Protein AF-A0A519TUM9-F1 (afdb_monomer)

Radius of gyration: 30.19 Å; Cα contacts (8 Å, |Δi|>4): 619; chains: 1; bounding box: 52×80×120 Å

Foldseek 3Di:
DVVVVVVVVVVVVVVVVVVVVVVVVVVPPPPPVPPPPPPQPVVVVVCCVVPQVVVQLPPLPVQDDPPDPVVVVCVVPDGWGKDWPSVPWDWDDDPWKTKIKTWIDTQKDKDKDKDFDDPPPPDDPDDPLLQVVQKTWIWIWIAGPVRDIDIKIKIWRFDPVVCVVVVSHLPPDDLVRFAQATFGKIWIAHSSRQTQWMFGDGRRFTPDIGGRPDSDPDPDPDPDDDPPAKIKMKMWIWMKRFDCDPPDSDGPDIDRTDTDDIDIDIDGDDPDDQPCRRSVCVPPCVSPVPQQQFPFPDPPLQDDDAFDWDDDPQKTKGKDAFRWGWTWTDHPNDTDTAIATLGMAMEIDRDPDSRRVRVLVSVVVVVLVVVLVVCVSNVVDPDRHNVSSNVVVVVVDDDPHGDYRDDPPDPDDDDDD

Sequence (417 aa):
MKLAKSFIVIVAICSVVLFALSCRKTYLEKHEVEVKIQVKPTWAEKYFIKSLLPKQGNVVDPSINSTNSLYSELKAQKENMKMPIWQKAVSQTSKIYEIVEVPLIYTTKVTPMIYPRTPGANGSISIDEGVAKASFDRLVIYKNKNGQISQRIVSYVPSKEYLARHKGDASRNLITKIDKDFEGLLFYRDWNGRYLFALKMQNGKAVKKFSMLSNKMNFKPIAFQEEENCVTMEVYEWFQDCYYETDNPNPIYCSEPYPVFVYSYEYCPDPIEDPCLDPEYVDTGDCYLEYTPVAVIANLAKLCGHIPTLRTGNHYSGGVDNLGFTMQVTKDGYTESYPVVIGSSCFNVSASSSTEASLAFITAYNSSVDLIMNQVKYGALKNYNSVSLRTLLKNKRSDPCGITVLSYRNRFIKRVI

Mean predicted aligned error: 16.51 Å

Nearest PDB structures (foldseek):
  3mlp-assembly2_E  TM=1.217E-01  e=1.765E-01  Mus musculus
  3mlp-assembly1_B  TM=1.208E-01  e=5.574E-01  Mus musculus
  3mlp-assembly2_F  TM=1.007E-01  e=2.889E-01  Mus musculus

Structure (mmCIF, N/CA/C/O backbone):
data_AF-A0A519TUM9-F1
#
_entry.id   AF-A0A519TUM9-F1
#
loop_
_atom_site.group_PDB
_atom_site.id
_atom_site.type_symbol
_atom_site.label_atom_id
_atom_site.label_alt_id
_atom_site.label_comp_id
_atom_site.label_asym_id
_atom_site.label_entity_id
_atom_site.label_seq_id
_atom_site.pdbx_PDB_ins_code
_atom_site.Cartn_x
_atom_site.Cartn_y
_atom_site.Cartn_z
_atom_site.occupancy
_atom_site.B_iso_or_equiv
_atom_site.auth_seq_id
_atom_site.auth_comp_id
_atom_site.auth_asym_id
_atom_site.auth_atom_id
_atom_site.pdbx_PDB_model_num
ATOM 1 N N . MET A 1 1 ? -0.739 -45.080 -70.579 1.00 56.50 1 MET A N 1
ATOM 2 C CA . MET A 1 1 ? -0.496 -45.172 -69.115 1.00 56.50 1 MET A CA 1
ATOM 3 C C . MET A 1 1 ? 0.362 -44.051 -68.495 1.00 56.50 1 MET A C 1
ATOM 5 O O . MET A 1 1 ? 0.377 -43.959 -67.276 1.00 56.50 1 MET A O 1
ATOM 9 N N . LYS A 1 2 ? 1.046 -43.172 -69.256 1.00 52.28 2 LYS A N 1
ATOM 10 C CA . LYS A 1 2 ? 1.835 -42.056 -68.674 1.00 52.28 2 LYS A CA 1
ATOM 11 C C . LYS A 1 2 ? 1.002 -40.824 -68.264 1.00 52.28 2 LYS A C 1
ATOM 13 O O . LYS A 1 2 ? 1.357 -40.164 -67.298 1.00 52.28 2 LYS A O 1
ATOM 18 N N . LEU A 1 3 ? -0.141 -40.580 -68.913 1.00 56.53 3 LEU A N 1
ATOM 19 C CA . LEU A 1 3 ? -1.040 -39.450 -68.611 1.00 56.53 3 LEU A CA 1
ATOM 20 C C . LEU A 1 3 ? -1.725 -39.534 -67.233 1.00 56.53 3 LEU A C 1
ATOM 22 O O . LEU A 1 3 ? -1.956 -38.508 -66.602 1.00 56.53 3 LEU A O 1
ATOM 26 N N . ALA A 1 4 ? -1.981 -40.742 -66.721 1.00 62.19 4 ALA A N 1
ATOM 27 C CA . ALA A 1 4 ? -2.642 -40.923 -65.425 1.00 62.19 4 ALA A CA 1
ATOM 28 C C . ALA A 1 4 ? -1.770 -40.470 -64.238 1.00 62.19 4 ALA A C 1
ATOM 30 O O . ALA A 1 4 ? -2.289 -39.984 -63.238 1.00 62.19 4 ALA A O 1
ATOM 31 N N . LYS A 1 5 ? -0.438 -40.573 -64.355 1.00 67.62 5 LYS A N 1
ATOM 32 C CA . LYS A 1 5 ? 0.484 -40.164 -63.283 1.00 67.62 5 LYS A CA 1
ATOM 33 C C . LYS A 1 5 ? 0.587 -38.643 -63.158 1.00 67.62 5 LYS A C 1
ATOM 35 O O . LYS A 1 5 ? 0.667 -38.136 -62.046 1.00 67.62 5 LYS A O 1
ATOM 40 N N . SER A 1 6 ? 0.515 -37.916 -64.273 1.00 73.00 6 SER A N 1
ATOM 41 C CA . SER A 1 6 ? 0.541 -36.448 -64.263 1.00 73.00 6 SER A CA 1
ATOM 42 C C . SER A 1 6 ? -0.726 -35.846 -63.650 1.00 73.00 6 SER A C 1
ATOM 44 O O . SER A 1 6 ? -0.646 -34.832 -62.965 1.00 73.00 6 SER A O 1
ATOM 46 N N . PHE A 1 7 ? -1.882 -36.492 -63.827 1.00 76.88 7 PHE A N 1
ATOM 47 C CA . PHE A 1 7 ? -3.147 -35.984 -63.292 1.00 76.88 7 PHE A CA 1
ATOM 48 C C . PHE A 1 7 ? -3.219 -36.080 -61.759 1.00 76.88 7 PHE A C 1
ATOM 50 O O . PHE A 1 7 ? -3.669 -35.148 -61.098 1.00 76.88 7 PHE A O 1
ATOM 57 N N . ILE A 1 8 ? -2.692 -37.163 -61.178 1.00 78.50 8 ILE A N 1
ATOM 58 C CA . ILE A 1 8 ? -2.671 -37.367 -59.719 1.00 78.50 8 ILE A CA 1
ATOM 59 C C . ILE A 1 8 ? -1.797 -36.313 -59.021 1.00 78.50 8 ILE A C 1
ATOM 61 O O . ILE A 1 8 ? -2.170 -35.804 -57.966 1.00 78.50 8 ILE A O 1
ATOM 65 N N . VAL A 1 9 ? -0.669 -35.931 -59.629 1.00 82.50 9 VAL A N 1
ATOM 66 C CA . VAL A 1 9 ? 0.228 -34.905 -59.068 1.00 82.50 9 VAL A CA 1
ATOM 67 C C . VAL A 1 9 ? -0.436 -33.526 -59.065 1.00 82.50 9 VAL A C 1
ATOM 69 O O . VAL A 1 9 ? -0.339 -32.805 -58.075 1.00 82.50 9 VAL A O 1
ATOM 72 N N . ILE A 1 10 ? -1.168 -33.174 -60.126 1.00 82.94 10 ILE A N 1
ATOM 73 C CA . ILE A 1 10 ? -1.873 -31.886 -60.208 1.00 82.94 10 ILE A CA 1
ATOM 74 C C . ILE A 1 10 ? -2.989 -31.812 -59.158 1.00 82.94 10 ILE A C 1
ATOM 76 O O . ILE A 1 10 ? -3.100 -30.812 -58.451 1.00 82.94 10 ILE A O 1
ATOM 80 N N . VAL A 1 11 ? -3.763 -32.888 -58.981 1.00 84.25 11 VAL A N 1
ATOM 81 C CA . VAL A 1 11 ? -4.830 -32.938 -57.966 1.00 84.25 11 VAL A CA 1
ATOM 82 C C . VAL A 1 11 ? -4.259 -32.852 -56.546 1.00 84.25 11 VAL A C 1
ATOM 84 O O . VAL A 1 11 ? -4.803 -32.124 -55.714 1.00 84.25 11 VAL A O 1
ATOM 87 N N . ALA A 1 12 ? -3.133 -33.515 -56.266 1.00 84.44 12 ALA A N 1
ATOM 88 C CA . ALA A 1 12 ? -2.473 -33.438 -54.963 1.00 84.44 12 ALA A CA 1
ATOM 89 C C . ALA A 1 12 ? -1.963 -32.018 -54.651 1.00 84.44 12 ALA A C 1
ATOM 91 O O . ALA A 1 12 ? -2.187 -31.513 -53.551 1.00 84.44 12 ALA A O 1
ATOM 92 N N . ILE A 1 13 ? -1.354 -31.337 -55.628 1.00 84.44 13 ILE A N 1
ATOM 93 C CA . ILE A 1 13 ? -0.875 -29.956 -55.458 1.00 84.44 13 ILE A CA 1
ATOM 94 C C . ILE A 1 13 ? -2.054 -28.995 -55.251 1.00 84.44 13 ILE A C 1
ATOM 96 O O . ILE A 1 13 ? -2.022 -28.182 -54.327 1.00 84.44 13 ILE A O 1
ATOM 100 N N . CYS A 1 14 ? -3.131 -29.121 -56.034 1.00 82.00 14 CYS A N 1
ATOM 101 C CA . CYS A 1 14 ? -4.333 -28.303 -55.848 1.00 82.00 14 CYS A CA 1
ATOM 102 C C . CYS A 1 14 ? -4.980 -28.518 -54.470 1.00 82.00 14 CYS A C 1
ATOM 104 O O . CYS A 1 14 ? -5.430 -27.553 -53.855 1.00 82.00 14 CYS A O 1
ATOM 106 N N . SER A 1 15 ? -4.970 -29.748 -53.951 1.00 78.44 15 SER A N 1
ATOM 107 C CA . SER A 1 15 ? -5.521 -30.070 -52.627 1.00 78.44 15 SER A CA 1
ATOM 108 C C . SER A 1 15 ? -4.724 -29.407 -51.498 1.00 78.44 15 SER A C 1
ATOM 110 O O . SER A 1 15 ? -5.315 -28.831 -50.587 1.00 78.44 15 SER A O 1
ATOM 112 N N . VAL A 1 16 ? -3.388 -29.411 -51.581 1.00 81.12 16 VAL A N 1
ATOM 113 C CA . VAL A 1 16 ? -2.512 -28.760 -50.589 1.00 81.12 16 VAL A CA 1
ATOM 114 C C . VAL A 1 16 ? -2.651 -27.235 -50.634 1.00 81.12 16 VAL A C 1
ATOM 116 O O . VAL A 1 16 ? -2.721 -26.596 -49.585 1.00 81.12 16 VAL A O 1
ATOM 119 N N . VAL A 1 17 ? -2.761 -26.643 -51.828 1.00 81.44 17 VAL A N 1
ATOM 120 C CA . VAL A 1 17 ? -2.972 -25.192 -51.980 1.00 81.44 17 VAL A CA 1
ATOM 121 C C . VAL A 1 17 ? -4.337 -24.772 -51.428 1.00 81.44 17 VAL A C 1
ATOM 123 O O . VAL A 1 17 ? -4.423 -23.771 -50.718 1.00 81.44 17 VAL A O 1
ATOM 126 N N . LEU A 1 18 ? -5.397 -25.549 -51.674 1.00 77.06 18 LEU A N 1
ATOM 127 C CA . LEU A 1 18 ? -6.723 -25.278 -51.111 1.00 77.06 18 LEU A CA 1
ATOM 128 C C . LEU A 1 18 ? -6.748 -25.439 -49.584 1.00 77.06 18 LEU A C 1
ATOM 130 O O . LEU A 1 18 ? -7.378 -24.627 -48.909 1.00 77.06 18 LEU A O 1
ATOM 134 N N . PHE A 1 19 ? -6.016 -26.406 -49.022 1.00 75.38 19 PHE A N 1
ATOM 135 C CA . PHE A 1 19 ? -5.896 -26.571 -47.569 1.00 75.38 19 PHE A CA 1
ATOM 136 C C . PHE A 1 19 ? -5.120 -25.409 -46.922 1.00 75.38 19 PHE A C 1
ATOM 138 O O . PHE A 1 19 ? -5.549 -24.861 -45.906 1.00 75.38 19 PHE A O 1
ATOM 145 N N . ALA A 1 20 ? -4.033 -24.952 -47.554 1.00 73.38 20 ALA A N 1
ATOM 146 C CA . ALA A 1 20 ? -3.266 -23.792 -47.097 1.00 73.38 20 ALA A CA 1
ATOM 147 C C . ALA A 1 20 ? -4.067 -22.478 -47.186 1.00 73.38 20 ALA A C 1
ATOM 149 O O . ALA A 1 20 ? -3.970 -21.630 -46.298 1.00 73.38 20 ALA A O 1
ATOM 150 N N . LEU A 1 21 ? -4.899 -22.311 -48.223 1.00 70.62 21 LEU A N 1
ATOM 151 C CA . LEU A 1 21 ? -5.789 -21.152 -48.362 1.00 70.62 21 LEU A CA 1
ATOM 152 C C . LEU A 1 21 ? -6.984 -21.213 -47.397 1.00 70.62 21 LEU A C 1
ATOM 154 O O . LEU A 1 21 ? -7.376 -20.179 -46.856 1.00 70.62 21 LEU A O 1
ATOM 158 N N . SER A 1 22 ? -7.509 -22.409 -47.115 1.00 67.44 22 SER A N 1
ATOM 159 C CA . SER A 1 22 ? -8.556 -22.650 -46.112 1.00 67.44 22 SER A CA 1
ATOM 160 C C . SER A 1 22 ? -8.086 -22.292 -44.698 1.00 67.44 22 SER A C 1
ATOM 162 O O . SER A 1 22 ? -8.803 -21.617 -43.964 1.00 67.44 22 SER A O 1
ATOM 164 N N . CYS A 1 23 ? -6.851 -22.648 -44.329 1.00 56.41 23 CYS A N 1
ATOM 165 C CA . CYS A 1 23 ? -6.273 -22.270 -43.035 1.00 56.41 23 CYS A CA 1
ATOM 166 C C . CYS A 1 23 ? -5.955 -20.771 -42.910 1.00 56.41 23 CYS A C 1
ATOM 168 O O . CYS A 1 23 ? -5.816 -20.267 -41.797 1.00 56.41 23 CYS A O 1
ATOM 170 N N . ARG A 1 24 ? -5.861 -20.027 -44.020 1.00 53.47 24 ARG A N 1
ATOM 171 C CA . ARG A 1 24 ? -5.551 -18.589 -43.979 1.00 53.47 24 ARG A CA 1
ATOM 172 C C . ARG A 1 24 ? -6.768 -17.717 -43.661 1.00 53.47 24 ARG A C 1
ATOM 174 O O . ARG A 1 24 ? -6.596 -16.589 -43.205 1.00 53.47 24 ARG A O 1
ATOM 181 N N . LYS A 1 25 ? -7.991 -18.222 -43.867 1.00 46.62 25 LYS A N 1
ATOM 182 C CA . LYS A 1 25 ? -9.221 -17.435 -43.676 1.00 46.62 25 LYS A CA 1
ATOM 183 C C . LYS A 1 25 ? -9.629 -17.276 -42.204 1.00 46.62 25 LYS A C 1
ATOM 185 O O . LYS A 1 25 ? -10.391 -16.370 -41.898 1.00 46.62 25 LYS A O 1
ATOM 190 N N . THR A 1 26 ? -9.068 -18.069 -41.292 1.00 48.97 26 THR A N 1
ATOM 191 C CA . THR A 1 26 ? -9.357 -18.000 -39.845 1.00 48.97 26 THR A CA 1
ATOM 192 C C . THR A 1 26 ? -8.388 -17.122 -39.046 1.00 48.97 26 THR A C 1
ATOM 194 O O . THR A 1 26 ? -8.577 -16.958 -37.850 1.00 48.97 26 THR A O 1
ATOM 197 N N . TYR A 1 27 ? -7.363 -16.537 -39.680 1.00 48.28 27 TYR A N 1
ATOM 198 C CA . TYR A 1 27 ? -6.369 -15.684 -38.999 1.00 48.28 27 TYR A CA 1
ATOM 199 C C . TYR A 1 27 ? -6.469 -14.192 -39.357 1.00 48.28 27 TYR A C 1
ATOM 201 O O . TYR A 1 27 ? -5.719 -13.372 -38.835 1.00 48.28 27 TYR A O 1
ATOM 209 N N . LEU A 1 28 ? -7.393 -13.838 -40.255 1.00 45.28 28 LEU A N 1
ATOM 210 C CA . LEU A 1 28 ? -7.700 -12.460 -40.649 1.00 45.28 28 LEU A CA 1
ATOM 211 C C . LEU A 1 28 ? -9.105 -12.044 -40.198 1.00 45.28 28 LEU A C 1
ATOM 213 O O . LEU A 1 28 ? -9.700 -11.135 -40.776 1.00 45.28 28 LEU A O 1
ATOM 217 N N . GLU A 1 29 ? -9.620 -12.656 -39.129 1.00 47.69 29 GLU A N 1
ATOM 218 C CA . GLU A 1 29 ? -10.571 -11.956 -38.272 1.00 47.69 29 GLU A CA 1
ATOM 219 C C . GLU A 1 29 ? -9.776 -10.876 -37.539 1.00 47.69 29 GLU A C 1
ATOM 221 O O . GLU A 1 29 ? -9.170 -11.059 -36.486 1.00 47.69 29 GLU A O 1
ATOM 226 N N . LYS A 1 30 ? -9.676 -9.750 -38.239 1.00 42.38 30 LYS A N 1
ATOM 227 C CA . LYS A 1 30 ? -9.291 -8.447 -37.739 1.00 42.38 30 LYS A CA 1
ATOM 228 C C . LYS A 1 30 ? -9.987 -8.279 -36.387 1.00 42.38 30 LYS A C 1
ATOM 230 O O . LYS A 1 30 ? -11.191 -8.051 -36.341 1.00 42.38 30 LYS A O 1
ATOM 235 N N . HIS A 1 31 ? -9.232 -8.411 -35.295 1.00 38.84 31 HIS A N 1
ATOM 236 C CA . HIS A 1 31 ? -9.608 -7.836 -34.012 1.00 38.84 31 HIS A CA 1
ATOM 237 C C . HIS A 1 31 ? -9.680 -6.319 -34.230 1.00 38.84 31 HIS A C 1
ATOM 239 O O . HIS A 1 31 ? -8.751 -5.577 -33.915 1.00 38.84 31 HIS A O 1
ATOM 245 N N . GLU A 1 32 ? -10.779 -5.847 -34.819 1.00 37.91 32 GLU A N 1
ATOM 246 C CA . GLU A 1 32 ? -11.320 -4.551 -34.465 1.00 37.91 32 GLU A CA 1
ATOM 247 C C . GLU A 1 32 ? -11.594 -4.660 -32.974 1.00 37.91 32 GLU A C 1
ATOM 249 O O . GLU A 1 32 ? -12.592 -5.213 -32.519 1.00 37.91 32 GLU A O 1
ATOM 254 N N . VAL A 1 33 ? -10.600 -4.230 -32.198 1.00 41.72 33 VAL A N 1
ATOM 255 C CA . VAL A 1 33 ? -10.807 -3.841 -30.819 1.00 41.72 33 VAL A CA 1
ATOM 256 C C . VAL A 1 33 ? -11.868 -2.759 -30.920 1.00 41.72 33 VAL A C 1
ATOM 258 O O . VAL A 1 33 ? -11.554 -1.617 -31.252 1.00 41.72 33 VAL A O 1
ATOM 261 N N . GLU A 1 34 ? -13.133 -3.132 -30.720 1.00 33.34 34 GLU A N 1
ATOM 262 C CA . GLU A 1 34 ? -14.162 -2.176 -30.356 1.00 33.34 34 GLU A CA 1
ATOM 263 C C . GLU A 1 34 ? -13.570 -1.397 -29.188 1.00 33.34 34 GLU A C 1
ATOM 265 O O . GLU A 1 34 ? -13.467 -1.899 -28.063 1.00 33.34 34 GLU A O 1
ATOM 270 N N . VAL A 1 35 ? -13.127 -0.171 -29.462 1.00 42.41 35 VAL A N 1
ATOM 271 C CA . VAL A 1 35 ? -12.855 0.811 -28.426 1.00 42.41 35 VAL A CA 1
ATOM 272 C C . VAL A 1 35 ? -14.231 1.166 -27.888 1.00 42.41 35 VAL A C 1
ATOM 274 O O . VAL A 1 35 ? -14.838 2.162 -28.273 1.00 42.41 35 VAL A O 1
ATOM 277 N N . LYS A 1 36 ? -14.777 0.282 -27.045 1.00 40.78 36 LYS A N 1
ATOM 278 C CA . LYS A 1 36 ? -15.938 0.588 -26.226 1.00 40.78 36 LYS A CA 1
ATOM 279 C C . LYS A 1 36 ? -15.543 1.837 -25.471 1.00 40.78 36 LYS A C 1
ATOM 281 O O . LYS A 1 36 ? -14.608 1.792 -24.672 1.00 40.78 36 LYS A O 1
ATOM 286 N N . ILE A 1 37 ? -16.200 2.948 -25.798 1.00 48.97 37 ILE A N 1
ATOM 287 C CA . ILE A 1 37 ? -16.041 4.218 -25.100 1.00 48.97 37 ILE A CA 1
ATOM 288 C C . ILE A 1 37 ? -16.208 3.876 -23.624 1.00 48.97 37 ILE A C 1
ATOM 290 O O . ILE A 1 37 ? -17.302 3.508 -23.193 1.00 48.97 37 ILE A O 1
ATOM 294 N N . GLN A 1 38 ? -15.097 3.873 -22.882 1.00 58.34 38 GLN A N 1
ATOM 295 C CA . GLN A 1 38 ? -15.109 3.553 -21.466 1.00 58.34 38 GLN A CA 1
ATOM 296 C C . GLN A 1 38 ? -15.990 4.604 -20.811 1.00 58.34 38 GLN A C 1
ATOM 298 O O . GLN A 1 38 ? -15.620 5.775 -20.721 1.00 58.34 38 GLN A O 1
ATOM 303 N N . VAL A 1 39 ? -17.194 4.196 -20.415 1.00 66.25 39 VAL A N 1
ATOM 304 C CA . VAL A 1 39 ? -18.097 5.053 -19.661 1.00 66.25 39 VAL A CA 1
ATOM 305 C C . VAL A 1 39 ? -17.329 5.477 -18.418 1.00 66.25 39 VAL A C 1
ATOM 307 O O . VAL A 1 39 ? -16.950 4.632 -17.605 1.00 66.25 39 VAL A O 1
ATOM 310 N N . LYS A 1 40 ? -17.049 6.781 -18.309 1.00 74.88 40 LYS A N 1
ATOM 311 C CA . LYS A 1 40 ? -16.302 7.351 -17.188 1.00 74.88 40 LYS A CA 1
ATOM 312 C C . LYS A 1 40 ? -16.951 6.854 -15.887 1.00 74.88 40 LYS A C 1
ATOM 314 O O . LYS A 1 40 ? -18.162 7.039 -15.729 1.00 74.88 40 LYS A O 1
ATOM 319 N N . PRO A 1 41 ? -16.210 6.218 -14.966 1.00 78.19 41 PRO A N 1
ATOM 320 C CA . PRO A 1 41 ? -16.787 5.614 -13.768 1.00 78.19 41 PRO A CA 1
ATOM 321 C C . PRO A 1 41 ? -17.223 6.688 -12.765 1.00 78.19 41 PRO A C 1
ATOM 323 O O . PRO A 1 41 ? -16.538 6.994 -11.788 1.00 78.19 41 PRO A O 1
ATOM 326 N N . THR A 1 42 ? -18.396 7.275 -13.006 1.00 89.31 42 THR A N 1
ATOM 327 C CA . THR A 1 42 ? -18.892 8.441 -12.261 1.00 89.31 42 THR A CA 1
ATOM 328 C C . THR A 1 42 ? -19.053 8.179 -10.764 1.00 89.31 42 THR A C 1
ATOM 330 O O . THR A 1 42 ? -18.956 9.109 -9.968 1.00 89.31 42 THR A O 1
ATOM 333 N N . TRP A 1 43 ? -19.281 6.931 -10.346 1.00 95.38 43 TRP A N 1
ATOM 334 C CA . TRP A 1 43 ? -19.415 6.585 -8.930 1.00 95.38 43 TRP A CA 1
ATOM 335 C C . TRP A 1 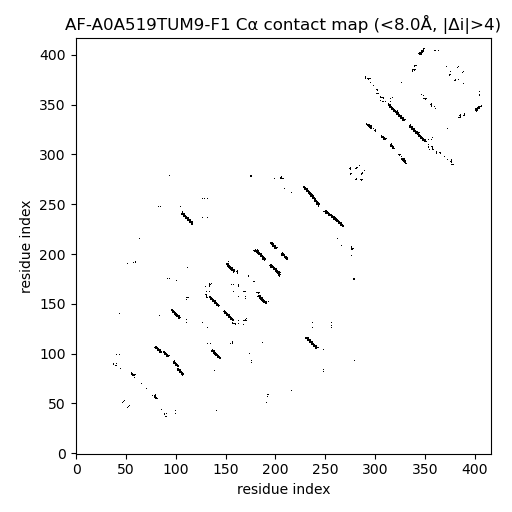43 ? -18.078 6.661 -8.178 1.00 95.38 43 TRP A C 1
ATOM 337 O O . TRP A 1 43 ? -18.056 7.129 -7.040 1.00 95.38 43 TRP A O 1
ATOM 347 N N . ALA A 1 44 ? -16.974 6.249 -8.807 1.00 96.50 44 ALA A N 1
ATOM 348 C CA . ALA A 1 44 ? -15.649 6.227 -8.190 1.00 96.50 44 ALA A CA 1
ATOM 349 C C . ALA A 1 44 ? -15.093 7.649 -8.047 1.00 96.50 44 ALA A C 1
ATOM 351 O O . ALA A 1 44 ? -14.571 8.011 -6.994 1.00 96.50 44 ALA A O 1
ATOM 352 N N . GLU A 1 45 ? -15.308 8.487 -9.063 1.00 95.88 45 GLU A N 1
ATOM 353 C CA . GLU A 1 45 ? -14.981 9.916 -9.017 1.00 95.88 45 GLU A CA 1
ATOM 354 C C . GLU A 1 45 ? -15.803 10.648 -7.943 1.00 95.88 45 GLU A C 1
ATOM 356 O O . GLU A 1 45 ? -15.248 11.384 -7.128 1.00 95.88 45 GLU A O 1
ATOM 361 N N . LYS A 1 46 ? -17.116 10.377 -7.852 1.00 96.19 46 LYS A N 1
ATOM 362 C CA . LYS A 1 46 ? -17.967 10.911 -6.772 1.00 96.19 46 LYS A CA 1
ATOM 363 C C . LYS A 1 46 ? -17.486 10.475 -5.387 1.00 96.19 46 LYS A C 1
ATOM 365 O O . LYS A 1 46 ? -17.472 11.294 -4.468 1.00 96.19 46 LYS A O 1
ATOM 370 N N . TYR A 1 47 ? -17.096 9.209 -5.224 1.00 96.50 47 TYR A N 1
ATOM 371 C CA . TYR A 1 47 ? -16.521 8.712 -3.972 1.00 96.50 47 TYR A CA 1
ATOM 372 C C . TYR A 1 47 ? -15.222 9.443 -3.629 1.00 96.50 47 TYR A C 1
ATOM 374 O O . TYR A 1 47 ? -15.074 9.911 -2.503 1.00 96.50 47 TYR A O 1
ATOM 382 N N . PHE A 1 48 ? -14.313 9.610 -4.592 1.00 95.56 48 PHE A N 1
ATOM 383 C CA . PHE A 1 48 ? -13.076 10.356 -4.384 1.00 95.56 48 PHE A CA 1
ATOM 384 C C . PHE A 1 48 ? -13.349 11.788 -3.910 1.00 95.56 48 PHE A C 1
ATOM 386 O O . PHE A 1 48 ? -12.861 12.172 -2.848 1.00 95.56 48 PHE A O 1
ATOM 393 N N . ILE A 1 49 ? -14.184 12.540 -4.637 1.00 94.88 49 ILE A N 1
ATOM 394 C CA . ILE A 1 49 ? -14.525 13.934 -4.307 1.00 94.88 49 ILE A CA 1
ATOM 395 C C . ILE A 1 49 ? -15.145 14.030 -2.907 1.00 94.88 49 ILE A C 1
ATOM 397 O O . ILE A 1 49 ? -14.824 14.936 -2.145 1.00 94.88 49 ILE A O 1
ATOM 401 N N . LYS A 1 50 ? -16.021 13.088 -2.543 1.00 95.88 50 LYS A N 1
ATOM 402 C CA . LYS A 1 50 ? -16.731 13.112 -1.258 1.00 95.88 50 LYS A CA 1
ATOM 403 C C . LYS A 1 50 ? -15.883 12.625 -0.080 1.00 95.88 50 LYS A C 1
ATOM 405 O O . LYS A 1 50 ? -16.045 13.125 1.029 1.00 95.88 50 LYS A O 1
ATOM 410 N N . SER A 1 51 ? -15.052 11.603 -0.273 1.00 94.31 51 SER A N 1
ATOM 411 C CA . SER A 1 51 ? -14.464 10.822 0.828 1.00 94.31 51 SER A CA 1
ATOM 412 C C . SER A 1 51 ? -12.946 10.914 0.940 1.00 94.31 51 SER A C 1
ATOM 414 O O . SER A 1 51 ? -12.423 10.695 2.038 1.00 94.31 51 SER A O 1
ATOM 416 N N . LEU A 1 52 ? -12.246 11.209 -0.159 1.00 93.62 52 LEU A N 1
ATOM 417 C CA . LEU A 1 52 ? -10.780 11.213 -0.225 1.00 93.62 52 LEU A CA 1
ATOM 418 C C . LEU A 1 52 ? -10.213 12.622 -0.395 1.00 93.62 52 LEU A C 1
ATOM 420 O O . LEU A 1 52 ? -9.289 12.982 0.332 1.00 93.62 52 LEU A O 1
ATOM 424 N N . LEU A 1 53 ? -10.807 13.433 -1.272 1.00 90.69 53 LEU A N 1
ATOM 425 C CA . LEU A 1 53 ? -10.393 14.815 -1.515 1.00 90.69 53 LEU A CA 1
ATOM 426 C C . LEU A 1 53 ? -10.393 15.677 -0.235 1.00 90.69 53 LEU A C 1
ATOM 428 O O . LEU A 1 53 ? -9.393 16.347 -0.004 1.00 90.69 53 LEU A O 1
ATOM 432 N N . PRO A 1 54 ? -11.387 15.601 0.681 1.00 89.31 54 PRO A N 1
ATOM 433 C CA . PRO A 1 54 ? -11.341 16.365 1.936 1.00 89.31 54 PRO A CA 1
ATOM 434 C C . PRO A 1 54 ? -10.228 15.927 2.902 1.00 89.31 54 PRO A C 1
ATOM 436 O O . PRO A 1 54 ? -9.995 16.585 3.908 1.00 89.31 54 PRO A O 1
ATOM 439 N N . LYS A 1 55 ? -9.586 14.781 2.641 1.00 86.56 55 LYS A N 1
ATOM 440 C CA . LYS A 1 55 ? -8.453 14.244 3.413 1.00 86.56 55 LYS A CA 1
ATOM 441 C C . LYS A 1 55 ? -7.120 14.448 2.688 1.00 86.56 55 LYS A C 1
ATOM 443 O O . LYS A 1 55 ? -6.087 13.991 3.179 1.00 86.56 55 LYS A O 1
ATOM 448 N N . GLN A 1 56 ? -7.143 15.030 1.491 1.00 81.88 56 GLN A N 1
ATOM 449 C CA . GLN A 1 56 ? -5.941 15.388 0.753 1.00 81.88 56 GLN A CA 1
ATOM 450 C C . GLN A 1 56 ? -5.207 16.496 1.510 1.00 81.88 56 GLN A C 1
ATOM 452 O O . GLN A 1 56 ? -5.839 17.336 2.139 1.00 81.88 56 GLN A O 1
ATOM 457 N N . GLY A 1 57 ? -3.877 16.454 1.501 1.00 63.44 57 GLY A N 1
ATOM 458 C CA . GLY A 1 57 ? -3.066 17.428 2.230 1.00 63.44 57 GLY A CA 1
ATOM 459 C C . GLY A 1 57 ? -2.940 17.175 3.732 1.00 63.44 57 GLY A C 1
ATOM 460 O O . GLY A 1 57 ? -2.172 17.867 4.390 1.00 63.44 57 GLY A O 1
ATOM 461 N N . ASN A 1 58 ? -3.568 16.122 4.275 1.00 57.50 58 ASN A N 1
ATOM 462 C CA . ASN A 1 58 ? -3.132 15.595 5.564 1.00 57.50 58 ASN A CA 1
ATOM 463 C C . ASN A 1 58 ? -1.649 15.246 5.443 1.00 57.50 58 ASN A C 1
ATOM 465 O O . ASN A 1 58 ? -1.279 14.353 4.671 1.00 57.50 58 ASN A O 1
ATOM 469 N N . VAL A 1 59 ? -0.825 16.006 6.168 1.00 52.91 59 VAL A N 1
ATOM 470 C CA . VAL A 1 59 ? 0.615 15.800 6.269 1.00 52.91 59 VAL A CA 1
ATOM 471 C C . VAL A 1 59 ? 0.818 14.320 6.546 1.00 52.91 59 VAL A C 1
ATOM 473 O O . VAL A 1 59 ? 0.235 13.778 7.490 1.00 52.91 59 VAL A O 1
ATOM 476 N N . VAL A 1 60 ? 1.575 13.651 5.673 1.00 48.56 60 VAL A N 1
ATOM 477 C CA . VAL A 1 60 ? 2.095 12.325 5.986 1.00 48.56 60 VAL A CA 1
ATOM 478 C C . VAL A 1 60 ? 2.943 12.571 7.214 1.00 48.56 60 VAL A C 1
ATOM 480 O O . VAL A 1 60 ? 4.040 13.094 7.073 1.00 48.56 60 VAL A O 1
ATOM 483 N N . ASP A 1 61 ? 2.401 12.312 8.404 1.00 45.66 61 ASP A N 1
ATOM 484 C CA . ASP A 1 61 ? 3.209 12.235 9.608 1.00 45.66 61 ASP A CA 1
ATOM 485 C C . ASP A 1 61 ? 4.214 11.139 9.270 1.00 45.66 61 ASP A C 1
ATOM 487 O O . ASP A 1 61 ? 3.781 9.990 9.091 1.00 45.66 61 ASP A O 1
ATOM 491 N N . PRO A 1 62 ? 5.496 11.473 9.015 1.00 51.50 62 PRO A N 1
ATOM 492 C CA . PRO A 1 62 ? 6.484 10.439 8.851 1.00 51.50 62 PRO A CA 1
ATOM 493 C C . PRO A 1 62 ? 6.510 9.777 10.214 1.00 51.50 62 PRO A C 1
ATOM 495 O O . PRO A 1 62 ? 7.078 10.299 11.176 1.00 51.50 62 PRO A O 1
ATOM 498 N N . SER A 1 63 ? 5.770 8.681 10.336 1.00 42.25 63 SER A N 1
ATOM 499 C CA . SER A 1 63 ? 5.763 7.927 11.558 1.00 42.25 63 SER A CA 1
ATOM 500 C C . SER A 1 63 ? 7.230 7.625 11.852 1.00 42.25 63 SER A C 1
ATOM 502 O O . SER A 1 63 ? 7.994 7.282 10.953 1.00 42.25 63 SER A O 1
ATOM 504 N N . ILE A 1 64 ? 7.599 7.781 13.123 1.00 47.03 64 ILE A N 1
ATOM 505 C CA . ILE A 1 64 ? 8.910 7.492 13.715 1.00 47.03 64 ILE A CA 1
ATOM 506 C C . ILE A 1 64 ? 9.850 8.701 13.857 1.00 47.03 64 ILE A C 1
ATOM 508 O O . ILE A 1 64 ? 10.599 9.053 12.958 1.00 47.03 64 ILE A O 1
ATOM 512 N N . ASN A 1 65 ? 9.851 9.269 15.074 1.00 40.97 65 ASN A N 1
ATOM 513 C CA . ASN A 1 65 ? 11.000 9.555 15.961 1.00 40.97 65 ASN A CA 1
ATOM 514 C C . ASN A 1 65 ? 12.418 9.657 15.344 1.00 40.97 65 ASN A C 1
ATOM 516 O O . ASN A 1 65 ? 13.386 9.166 15.924 1.00 40.97 65 ASN A O 1
ATOM 520 N N . SER A 1 66 ? 12.580 10.325 14.209 1.00 42.44 66 SER A N 1
ATOM 521 C CA . SER A 1 66 ? 13.880 10.738 13.696 1.00 42.44 66 SER A CA 1
ATOM 522 C C . SER A 1 66 ? 14.355 11.918 14.542 1.00 42.44 66 SER A C 1
ATOM 524 O O . SER A 1 66 ? 13.888 13.045 14.395 1.00 42.44 66 SER A O 1
ATOM 526 N N . THR A 1 67 ? 15.261 11.665 15.484 1.00 43.56 67 THR A N 1
ATOM 527 C CA . THR A 1 67 ? 15.908 12.701 16.308 1.00 43.56 67 THR A CA 1
ATOM 528 C C . THR A 1 67 ? 16.947 13.524 15.536 1.00 43.56 67 THR A C 1
ATOM 530 O O . THR A 1 67 ? 17.645 14.336 16.141 1.00 43.56 67 THR A O 1
ATOM 533 N N . ASN A 1 68 ? 17.083 13.335 14.219 1.00 48.66 68 ASN A N 1
ATOM 534 C CA . ASN A 1 68 ? 18.079 14.036 13.414 1.00 48.66 68 ASN A CA 1
ATOM 535 C C . ASN A 1 68 ? 17.574 15.428 13.008 1.00 48.66 68 ASN A C 1
ATOM 537 O O . ASN A 1 68 ? 16.572 15.568 12.311 1.00 48.66 68 ASN A O 1
ATOM 541 N N . SER A 1 69 ? 18.306 16.466 13.415 1.00 45.03 69 SER A N 1
ATOM 542 C CA . SER A 1 69 ? 17.977 17.888 13.221 1.00 45.03 69 SER A CA 1
ATOM 543 C C . SER A 1 69 ? 17.867 18.344 11.759 1.00 45.03 69 SER A C 1
ATOM 545 O O . SER A 1 69 ? 17.305 19.405 11.509 1.00 45.03 69 SER A O 1
ATOM 547 N N . LEU A 1 70 ? 18.327 17.550 10.783 1.00 48.69 70 LEU A N 1
ATOM 548 C CA . LEU A 1 70 ? 18.074 17.812 9.358 1.00 48.69 70 LEU A CA 1
ATOM 549 C C . LEU A 1 70 ? 16.582 17.684 8.986 1.00 48.69 70 LEU A C 1
ATOM 551 O O . LEU A 1 70 ? 16.123 18.316 8.040 1.00 48.69 70 LEU A O 1
ATOM 555 N N . TYR A 1 71 ? 15.797 16.905 9.741 1.00 48.62 71 TYR A N 1
ATOM 556 C CA . TYR A 1 71 ? 14.370 16.694 9.465 1.00 48.62 71 TYR A CA 1
ATOM 557 C C . TYR A 1 71 ? 13.473 17.862 9.879 1.00 48.62 71 TYR A C 1
ATOM 559 O O . TYR A 1 71 ? 12.392 18.040 9.320 1.00 48.62 71 TYR A O 1
ATOM 567 N N . SER A 1 72 ? 13.888 18.663 10.865 1.00 45.84 72 SER A N 1
ATOM 568 C CA . SER A 1 72 ? 13.088 19.801 11.330 1.00 45.84 72 SER A CA 1
ATOM 569 C C . SER A 1 72 ? 13.021 20.953 10.325 1.00 45.84 72 SER A C 1
ATOM 571 O O . SER A 1 72 ? 12.082 21.739 10.403 1.00 45.84 72 SER A O 1
ATOM 573 N N . GLU A 1 73 ? 13.948 21.030 9.367 1.00 49.03 73 GLU A N 1
ATOM 574 C CA . GLU A 1 73 ? 13.949 22.059 8.315 1.00 49.03 73 GLU A CA 1
ATOM 575 C C . GLU A 1 73 ? 13.123 21.647 7.084 1.00 49.03 73 GLU A C 1
ATOM 577 O O . GLU A 1 73 ? 12.437 22.482 6.501 1.00 49.03 73 GLU A O 1
ATOM 582 N N . LEU A 1 74 ? 13.038 20.345 6.773 1.00 51.41 74 LEU A N 1
ATOM 583 C CA . LEU A 1 74 ? 12.071 19.795 5.803 1.00 51.41 74 LEU A CA 1
ATOM 584 C C . LEU A 1 74 ? 10.608 19.950 6.258 1.00 51.41 74 LEU A C 1
ATOM 586 O O . LEU A 1 74 ? 9.688 19.759 5.469 1.00 51.41 74 LEU A O 1
ATOM 590 N N . LYS A 1 75 ? 10.388 20.309 7.531 1.00 44.53 75 LYS A N 1
ATOM 591 C CA . LYS A 1 75 ? 9.086 20.411 8.206 1.00 44.53 75 LYS A CA 1
ATOM 592 C C . LYS A 1 75 ? 8.229 21.604 7.770 1.00 44.53 75 LYS A C 1
ATOM 594 O O . LYS A 1 75 ? 7.066 21.676 8.160 1.00 44.53 75 LYS A O 1
ATOM 599 N N . ALA A 1 76 ? 8.729 22.466 6.886 1.00 47.00 76 ALA A N 1
ATOM 600 C CA . ALA A 1 76 ? 7.864 23.217 5.976 1.00 47.00 76 ALA A CA 1
ATOM 601 C C . ALA A 1 76 ? 7.349 22.272 4.866 1.00 47.00 76 ALA A C 1
ATOM 603 O O . ALA A 1 76 ? 7.516 22.537 3.677 1.00 47.00 76 ALA A O 1
ATOM 604 N N . GLN A 1 77 ? 6.798 21.114 5.258 1.00 53.88 77 GLN A N 1
ATOM 605 C CA . GLN A 1 77 ? 6.367 20.071 4.337 1.00 53.88 77 GLN A CA 1
ATOM 606 C C . GLN A 1 77 ? 5.218 20.631 3.510 1.00 53.88 77 GLN A C 1
ATOM 608 O O . GLN A 1 77 ? 4.110 20.817 4.013 1.00 53.88 77 GLN A O 1
ATOM 613 N N . LYS A 1 78 ? 5.491 20.898 2.229 1.00 58.28 78 LYS A N 1
ATOM 614 C CA . LYS A 1 78 ? 4.433 21.014 1.231 1.00 58.28 78 LYS A CA 1
ATOM 615 C C . LYS A 1 78 ? 3.526 19.801 1.391 1.00 58.28 78 LYS A C 1
ATOM 617 O O . LYS A 1 78 ? 4.001 18.667 1.448 1.00 58.28 78 LYS A O 1
ATOM 622 N N . GLU A 1 79 ? 2.229 20.052 1.472 1.00 67.81 79 GLU A N 1
ATOM 623 C CA . GLU A 1 79 ? 1.220 19.007 1.436 1.00 67.81 79 GLU A CA 1
ATOM 624 C C . GLU A 1 79 ? 1.510 18.064 0.256 1.00 67.81 79 GLU A C 1
ATOM 626 O O . GLU A 1 79 ? 1.633 18.508 -0.891 1.00 67.81 79 GLU A O 1
ATOM 631 N N . ASN A 1 80 ? 1.669 16.762 0.528 1.00 77.31 80 ASN A N 1
ATOM 632 C CA . ASN A 1 80 ? 1.856 15.788 -0.543 1.00 77.31 80 ASN A CA 1
ATOM 633 C C . ASN A 1 80 ? 0.511 15.570 -1.247 1.00 77.31 80 ASN A C 1
ATOM 635 O O . ASN A 1 80 ? -0.322 14.759 -0.821 1.00 77.31 80 ASN A O 1
ATOM 639 N N . MET A 1 81 ? 0.269 16.357 -2.291 1.00 86.56 81 MET A N 1
ATOM 640 C CA . MET A 1 81 ? -0.965 16.332 -3.057 1.00 86.56 81 MET A CA 1
ATOM 641 C C . MET A 1 81 ? -1.008 15.060 -3.896 1.00 86.56 81 MET A C 1
ATOM 643 O O . MET A 1 81 ? -0.121 14.823 -4.708 1.00 86.56 81 MET A O 1
ATOM 647 N N . LYS A 1 82 ? -2.065 14.261 -3.721 1.00 91.00 82 LYS A N 1
ATOM 648 C CA . LYS A 1 82 ? -2.335 13.053 -4.509 1.00 91.00 82 LYS A CA 1
ATOM 649 C C . LYS A 1 82 ? -3.371 13.394 -5.573 1.00 91.00 82 LYS A C 1
ATOM 651 O O . LYS A 1 82 ? -4.537 13.592 -5.240 1.00 91.00 82 LYS A O 1
ATOM 656 N N . MET A 1 83 ? -2.963 13.485 -6.833 1.00 91.31 83 MET A N 1
ATOM 657 C CA . MET A 1 83 ? -3.838 13.931 -7.919 1.00 91.31 83 MET A CA 1
ATOM 658 C C . MET A 1 83 ? -4.176 12.748 -8.843 1.00 91.31 83 MET A C 1
ATOM 660 O O . MET A 1 83 ? -3.290 12.211 -9.505 1.00 91.31 83 MET A O 1
ATOM 664 N N . PRO A 1 84 ? -5.434 12.278 -8.880 1.00 94.12 84 PRO A N 1
ATOM 665 C CA . PRO A 1 84 ? -5.851 11.229 -9.809 1.00 94.12 84 PRO A CA 1
ATOM 666 C C . PRO A 1 84 ? -6.030 11.758 -11.240 1.00 94.12 84 PRO A C 1
ATOM 668 O O . PRO A 1 84 ? -6.696 12.768 -11.460 1.00 94.12 84 PRO A O 1
ATOM 671 N N . ILE A 1 85 ? -5.517 11.029 -12.236 1.00 93.75 85 ILE A N 1
ATOM 672 C CA . ILE A 1 85 ? -5.726 11.328 -13.664 1.00 93.75 85 ILE A CA 1
ATOM 673 C C . ILE A 1 85 ? -6.974 10.588 -14.166 1.00 93.75 85 ILE A C 1
ATOM 675 O O . ILE A 1 85 ? -6.886 9.542 -14.814 1.00 93.75 85 ILE A O 1
ATOM 679 N N . TRP A 1 86 ? -8.159 11.122 -13.863 1.00 93.00 86 TRP A N 1
ATOM 680 C CA . TRP A 1 86 ? -9.451 10.492 -14.188 1.00 93.00 86 TRP A CA 1
ATOM 681 C C . TRP A 1 86 ? -9.657 10.190 -15.675 1.00 93.00 86 TRP A C 1
ATOM 683 O O . TRP A 1 86 ? -10.353 9.237 -16.012 1.00 93.00 86 TRP A O 1
ATOM 693 N N . GLN A 1 87 ? -9.039 10.961 -16.570 1.00 91.62 87 GLN A N 1
ATOM 694 C CA . GLN A 1 87 ? -9.087 10.746 -18.021 1.00 91.62 87 GLN A CA 1
ATOM 695 C C . GLN A 1 87 ? -8.401 9.436 -18.443 1.00 91.62 87 GLN A C 1
ATOM 697 O O . GLN A 1 87 ? -8.652 8.941 -19.537 1.00 91.62 87 GLN A O 1
ATOM 702 N N . LYS A 1 88 ? -7.540 8.877 -17.583 1.00 92.88 88 LYS A N 1
ATOM 703 C CA . LYS A 1 88 ? -6.844 7.597 -17.772 1.00 92.88 88 LYS A CA 1
ATOM 704 C C . LYS A 1 88 ? -7.374 6.499 -16.838 1.00 92.88 88 LYS A C 1
ATOM 706 O O . LYS A 1 88 ? -6.708 5.479 -16.660 1.00 92.88 88 LYS A O 1
ATOM 711 N N . ALA A 1 89 ? -8.527 6.716 -16.202 1.00 95.25 89 ALA A N 1
ATOM 712 C CA . ALA A 1 89 ? -9.145 5.721 -15.337 1.00 95.25 89 ALA A CA 1
ATOM 713 C C . ALA A 1 89 ? -9.596 4.503 -16.151 1.00 95.25 89 ALA A C 1
ATOM 715 O O . ALA A 1 89 ? -10.245 4.647 -17.183 1.00 95.25 89 ALA A O 1
ATOM 716 N N . VAL A 1 90 ? -9.300 3.307 -15.652 1.00 94.88 90 VAL A N 1
ATOM 717 C CA . VAL A 1 90 ? -9.700 2.039 -16.266 1.00 94.88 90 VAL A CA 1
ATOM 718 C C . VAL A 1 90 ? -10.710 1.358 -15.353 1.00 94.88 90 VAL A C 1
ATOM 720 O O . VAL A 1 90 ? -10.437 1.144 -14.174 1.00 94.88 90 VAL A O 1
ATOM 723 N N . SER A 1 91 ? -11.883 1.025 -15.896 1.00 94.31 91 SER A N 1
ATOM 724 C CA . SER A 1 91 ? -12.919 0.274 -15.175 1.00 94.31 91 SER A CA 1
ATOM 725 C C . SER A 1 91 ? -12.850 -1.202 -15.537 1.00 94.31 91 SER A C 1
ATOM 727 O O . SER A 1 91 ? -12.760 -1.551 -16.714 1.00 94.31 91 SER A O 1
ATOM 729 N N . GLN A 1 92 ? -12.882 -2.057 -14.523 1.00 92.69 92 GLN A N 1
ATOM 730 C CA . GLN A 1 92 ? -12.766 -3.507 -14.624 1.00 92.69 92 GLN A CA 1
ATOM 731 C C . GLN A 1 92 ? -13.799 -4.151 -13.695 1.00 92.69 92 GLN A C 1
ATOM 733 O O . GLN A 1 92 ? -14.302 -3.528 -12.759 1.00 92.69 92 GLN A O 1
ATOM 738 N N . THR A 1 93 ? -14.138 -5.405 -13.955 1.00 90.00 93 THR A N 1
ATOM 739 C CA . THR A 1 93 ? -15.049 -6.172 -13.106 1.00 90.00 93 THR A CA 1
ATOM 740 C C . THR A 1 93 ? -14.400 -7.513 -12.827 1.00 90.00 93 THR A C 1
ATOM 742 O O . THR A 1 93 ? -14.053 -8.229 -13.764 1.00 90.00 93 THR A O 1
ATOM 745 N N . SER A 1 94 ? -14.230 -7.834 -11.549 1.00 86.38 94 SER A N 1
ATOM 746 C CA . SER A 1 94 ? -13.844 -9.166 -11.095 1.00 86.38 94 SER A CA 1
ATOM 747 C C . SER A 1 94 ? -15.090 -9.986 -10.761 1.00 86.38 94 SER A C 1
ATOM 749 O O . SER A 1 94 ? -16.225 -9.511 -10.856 1.00 86.38 94 SER A O 1
ATOM 751 N N . LYS A 1 95 ? -14.916 -11.226 -10.293 1.00 84.19 95 LYS A N 1
ATOM 752 C CA . LYS A 1 95 ? -16.044 -12.061 -9.828 1.00 84.19 95 LYS A CA 1
ATOM 753 C C . LYS A 1 95 ? -16.843 -11.437 -8.671 1.00 84.19 95 LYS A C 1
ATOM 755 O O . LYS A 1 95 ? -17.976 -11.855 -8.399 1.00 84.19 95 LYS A O 1
ATOM 760 N N . ILE A 1 96 ? -16.246 -10.483 -7.962 1.00 86.31 96 ILE A N 1
ATOM 761 C CA . ILE A 1 96 ? -16.699 -9.998 -6.653 1.00 86.31 96 ILE A CA 1
ATOM 762 C C . ILE A 1 96 ? -16.710 -8.470 -6.522 1.00 86.31 96 ILE A C 1
ATOM 764 O O . ILE A 1 96 ? -17.453 -7.957 -5.681 1.00 86.31 96 ILE A O 1
ATOM 768 N N . TYR A 1 97 ? -15.966 -7.750 -7.365 1.00 91.69 97 TYR A N 1
ATOM 769 C CA . TYR A 1 97 ? -15.844 -6.298 -7.309 1.00 91.69 97 TYR A CA 1
ATOM 770 C C . TYR A 1 97 ? -16.054 -5.640 -8.673 1.00 91.69 97 TYR A C 1
ATOM 772 O O . TYR A 1 97 ? -15.596 -6.126 -9.705 1.00 91.69 97 TYR A O 1
ATOM 780 N N . GLU A 1 98 ? -16.667 -4.462 -8.652 1.00 94.50 98 GLU A N 1
ATOM 781 C CA . GLU A 1 98 ? -16.453 -3.431 -9.667 1.00 94.50 98 GLU A CA 1
ATOM 782 C C . GLU A 1 98 ? -15.212 -2.631 -9.259 1.00 94.50 98 GLU A C 1
ATOM 784 O O . GLU A 1 98 ? -15.166 -2.097 -8.151 1.00 94.50 98 GLU A O 1
ATOM 789 N N . ILE A 1 99 ? -14.199 -2.561 -10.121 1.00 94.81 99 ILE A N 1
ATOM 790 C CA . ILE A 1 99 ? -12.891 -1.969 -9.822 1.00 94.81 99 ILE A CA 1
ATOM 791 C C . ILE A 1 99 ? -12.641 -0.800 -10.768 1.00 94.81 99 ILE A C 1
ATOM 793 O O . ILE A 1 99 ? -12.853 -0.896 -11.974 1.00 94.81 99 ILE A O 1
ATOM 797 N N . VAL A 1 100 ? -12.149 0.306 -10.224 1.00 96.56 100 VAL A N 1
ATOM 798 C CA . VAL A 1 100 ? -11.690 1.468 -10.980 1.00 96.56 100 VAL A CA 1
ATOM 799 C C . VAL A 1 100 ? -10.258 1.762 -10.572 1.00 96.56 100 VAL A C 1
ATOM 801 O O . VAL A 1 100 ? -9.991 2.089 -9.416 1.00 96.56 100 VAL A O 1
ATOM 804 N N . GLU A 1 101 ? -9.342 1.655 -11.529 1.00 96.81 101 GLU A N 1
ATOM 805 C CA . GLU A 1 101 ? -7.934 1.991 -11.343 1.00 96.81 101 GLU A CA 1
ATOM 806 C C . GLU A 1 101 ? -7.615 3.318 -12.017 1.00 96.81 101 GLU A C 1
ATOM 808 O O . GLU A 1 101 ? -7.779 3.471 -13.228 1.00 96.81 101 GLU A O 1
ATOM 813 N N . VAL A 1 102 ? -7.118 4.273 -11.239 1.00 96.69 102 VAL A N 1
ATOM 814 C CA . VAL A 1 102 ? -6.799 5.621 -11.712 1.00 96.69 102 VAL A CA 1
ATOM 815 C C . VAL A 1 102 ? -5.321 5.895 -11.474 1.00 96.69 102 VAL A C 1
ATOM 817 O O . VAL A 1 102 ? -4.877 5.756 -10.334 1.00 96.69 102 VAL A O 1
ATOM 820 N N . PRO A 1 103 ? -4.538 6.291 -12.492 1.00 96.38 103 PRO A N 1
ATOM 821 C CA . PRO A 1 103 ? -3.164 6.724 -12.264 1.00 96.38 103 PRO A CA 1
ATOM 822 C C . PRO A 1 103 ? -3.112 7.867 -11.246 1.00 96.38 103 PRO A C 1
ATOM 824 O O . PRO A 1 103 ? -3.908 8.806 -11.335 1.00 96.38 103 PRO A O 1
ATOM 827 N N . LEU A 1 104 ? -2.184 7.780 -10.295 1.00 94.44 104 LEU A N 1
ATOM 828 C CA . LEU A 1 104 ? -1.919 8.826 -9.311 1.00 94.44 104 LEU A CA 1
ATOM 829 C C . LEU A 1 104 ? -0.596 9.519 -9.622 1.00 94.44 104 LEU A C 1
ATOM 831 O O . LEU A 1 104 ? 0.415 8.866 -9.878 1.00 94.44 104 LEU A O 1
ATOM 835 N N . ILE A 1 105 ? -0.607 10.844 -9.532 1.00 92.38 105 ILE A N 1
ATOM 836 C CA . ILE A 1 105 ? 0.595 11.678 -9.530 1.00 92.38 105 ILE A CA 1
ATOM 837 C C . ILE A 1 105 ? 0.697 12.425 -8.199 1.00 92.38 105 ILE A C 1
ATOM 839 O O . ILE A 1 105 ? -0.306 12.632 -7.508 1.00 92.38 105 ILE A O 1
ATOM 843 N N . TYR A 1 106 ? 1.919 12.811 -7.843 1.00 90.81 106 TYR A N 1
ATOM 844 C CA . TYR A 1 106 ? 2.248 13.376 -6.537 1.00 90.81 106 TYR A CA 1
ATOM 845 C C . TYR A 1 106 ? 3.105 14.617 -6.676 1.00 90.81 106 TYR A C 1
ATOM 847 O O . TYR A 1 106 ? 3.935 14.676 -7.584 1.00 90.81 106 TYR A O 1
ATOM 855 N N . THR A 1 107 ? 2.973 15.549 -5.733 1.00 89.12 107 THR A N 1
ATOM 856 C CA . THR A 1 107 ? 4.005 16.573 -5.514 1.00 89.12 107 THR A CA 1
ATOM 857 C C . THR A 1 107 ? 5.280 15.959 -4.942 1.00 89.12 107 THR A C 1
ATOM 859 O O . THR A 1 107 ? 6.361 16.390 -5.318 1.00 89.12 107 THR A O 1
ATOM 862 N N . THR A 1 108 ? 5.167 14.901 -4.134 1.00 89.25 108 THR A N 1
ATOM 863 C CA . THR A 1 108 ? 6.309 14.101 -3.671 1.00 89.25 108 THR A CA 1
ATOM 864 C C . THR A 1 108 ? 6.001 12.615 -3.842 1.00 89.25 108 THR A C 1
ATOM 866 O O . THR A 1 108 ? 5.231 12.016 -3.083 1.00 89.25 108 THR A O 1
ATOM 869 N N . LYS A 1 109 ? 6.587 12.000 -4.869 1.00 90.19 109 LYS A N 1
ATOM 870 C CA . LYS A 1 109 ? 6.457 10.566 -5.142 1.00 90.19 109 LYS A CA 1
ATOM 871 C C . LYS A 1 109 ? 7.350 9.788 -4.180 1.00 90.19 109 LYS A C 1
ATOM 873 O O . LYS A 1 109 ? 8.526 10.105 -4.052 1.00 90.19 109 LYS A O 1
ATOM 878 N N . VAL A 1 110 ? 6.806 8.742 -3.560 1.00 90.75 110 VAL A N 1
ATOM 879 C CA . VAL A 1 110 ? 7.556 7.822 -2.691 1.00 90.75 110 VAL A CA 1
ATOM 880 C C . VAL A 1 110 ? 7.600 6.449 -3.348 1.00 90.75 110 VAL A C 1
ATOM 882 O O . VAL A 1 110 ? 6.553 5.826 -3.525 1.00 90.75 110 VAL A O 1
ATOM 885 N N . THR A 1 111 ? 8.801 5.987 -3.697 1.00 92.25 111 THR A N 1
ATOM 886 C CA . THR A 1 111 ? 9.043 4.671 -4.300 1.00 92.25 111 THR A CA 1
ATOM 887 C C . THR A 1 111 ? 9.723 3.751 -3.285 1.00 92.25 111 THR A C 1
ATOM 889 O O . THR A 1 111 ? 10.913 3.927 -3.010 1.00 92.25 111 THR A O 1
ATOM 892 N N . PRO A 1 112 ? 8.999 2.780 -2.712 1.00 91.19 112 PRO A N 1
ATOM 893 C CA . PRO A 1 112 ? 9.582 1.807 -1.801 1.00 91.19 112 PRO A CA 1
ATOM 894 C C . PRO A 1 112 ? 10.341 0.707 -2.553 1.00 91.19 112 PRO A C 1
ATOM 896 O O . PRO A 1 112 ? 9.903 0.221 -3.595 1.00 91.19 112 PRO A O 1
ATOM 899 N N . MET A 1 113 ? 11.462 0.266 -1.995 1.00 88.69 113 MET A N 1
ATOM 900 C CA . MET A 1 113 ? 12.256 -0.858 -2.494 1.00 88.69 113 MET A CA 1
ATOM 901 C C . MET A 1 113 ? 12.640 -1.765 -1.329 1.00 88.69 113 MET A C 1
ATOM 903 O O . MET A 1 113 ? 12.952 -1.267 -0.252 1.00 88.69 113 MET A O 1
ATOM 907 N N . ILE A 1 114 ? 12.609 -3.085 -1.524 1.00 86.62 114 ILE A N 1
ATOM 908 C CA . ILE A 1 114 ? 12.956 -4.060 -0.480 1.00 86.62 114 ILE A CA 1
ATOM 909 C C . ILE A 1 114 ? 14.260 -4.754 -0.862 1.00 86.62 114 ILE A C 1
ATOM 911 O O . ILE A 1 114 ? 14.343 -5.359 -1.931 1.00 86.62 114 ILE A O 1
ATOM 915 N N . TYR A 1 115 ? 15.236 -4.728 0.039 1.00 84.31 115 TYR A N 1
ATOM 916 C CA . TYR A 1 115 ? 16.520 -5.404 -0.113 1.00 84.31 115 TYR A CA 1
ATOM 917 C C . TYR A 1 115 ? 16.747 -6.387 1.039 1.00 84.31 115 TYR A C 1
ATOM 919 O O . TYR A 1 115 ? 16.331 -6.112 2.164 1.00 84.31 115 TYR A O 1
ATOM 927 N N . PRO A 1 116 ? 17.379 -7.547 0.802 1.00 81.62 116 PRO A N 1
ATOM 928 C CA . PRO A 1 116 ? 17.856 -8.378 1.897 1.00 81.62 116 PRO A CA 1
ATOM 929 C C . PRO A 1 116 ? 18.970 -7.630 2.634 1.00 81.62 116 PRO A C 1
ATOM 931 O O . PRO A 1 116 ? 19.913 -7.131 2.013 1.00 81.62 116 PRO A O 1
ATOM 934 N N . ARG A 1 117 ? 18.880 -7.566 3.963 1.00 80.38 117 ARG A N 1
ATOM 935 C CA . ARG A 1 117 ? 19.945 -6.994 4.780 1.00 80.38 117 ARG A CA 1
ATOM 936 C C . ARG A 1 117 ? 21.168 -7.892 4.661 1.00 80.38 117 ARG A C 1
ATOM 938 O O . ARG A 1 117 ? 21.124 -9.053 5.057 1.00 80.38 117 ARG A O 1
ATOM 945 N N . THR A 1 118 ? 22.261 -7.353 4.134 1.00 74.50 118 THR A N 1
ATOM 946 C CA . THR A 1 118 ? 23.533 -8.081 4.062 1.00 74.50 118 THR A CA 1
ATOM 947 C C . THR A 1 118 ? 24.357 -7.749 5.309 1.00 74.50 118 THR A C 1
ATOM 949 O O . THR A 1 118 ? 24.729 -6.585 5.487 1.00 74.50 118 THR A O 1
ATOM 952 N N . PRO A 1 119 ? 24.642 -8.716 6.205 1.00 69.69 119 PRO A N 1
ATOM 953 C CA . PRO A 1 119 ? 25.457 -8.461 7.390 1.00 69.69 119 PRO A CA 1
ATOM 954 C C . PRO A 1 119 ? 26.822 -7.872 7.008 1.00 69.69 119 PRO A C 1
ATOM 956 O O . PRO A 1 119 ? 27.513 -8.403 6.143 1.00 69.69 119 PRO A O 1
ATOM 959 N N . GLY A 1 120 ? 27.208 -6.756 7.632 1.00 65.12 120 GLY A N 1
ATOM 960 C CA . GLY A 1 120 ? 28.500 -6.099 7.387 1.00 65.12 120 GLY A CA 1
ATOM 961 C C . GLY A 1 120 ? 28.576 -5.233 6.123 1.00 65.12 120 GLY A C 1
ATOM 962 O O . GLY A 1 120 ? 29.589 -4.564 5.915 1.00 65.12 120 GLY A O 1
ATOM 963 N N . ALA A 1 121 ? 27.519 -5.172 5.307 1.00 64.94 121 ALA A N 1
ATOM 964 C CA . ALA A 1 121 ? 27.443 -4.219 4.208 1.00 64.94 121 ALA A CA 1
ATOM 965 C C . ALA A 1 121 ? 27.108 -2.820 4.752 1.00 64.94 121 ALA A C 1
ATOM 967 O O . ALA A 1 121 ? 25.953 -2.419 4.818 1.00 64.94 121 ALA A O 1
ATOM 968 N N . ASN A 1 122 ? 28.137 -2.042 5.096 1.00 59.78 122 ASN A N 1
ATOM 969 C CA . ASN A 1 122 ? 28.013 -0.591 5.315 1.00 59.78 122 ASN A CA 1
ATOM 970 C C . ASN A 1 122 ? 27.884 0.193 3.987 1.00 59.78 122 ASN A C 1
ATOM 972 O O . ASN A 1 122 ? 28.093 1.405 3.952 1.00 59.78 122 ASN A O 1
ATOM 976 N N . GLY A 1 123 ? 27.608 -0.495 2.875 1.00 57.41 123 GLY A N 1
ATOM 977 C CA . GLY A 1 123 ? 27.494 0.106 1.552 1.00 57.41 123 GLY A CA 1
ATOM 978 C C . GLY A 1 123 ? 26.213 0.925 1.420 1.00 57.41 123 GLY A C 1
ATOM 979 O O . GLY A 1 123 ? 25.131 0.447 1.755 1.00 57.41 123 GLY A O 1
ATOM 980 N N . SER A 1 124 ? 26.321 2.150 0.899 1.00 65.06 124 SER A N 1
ATOM 981 C CA . SER A 1 124 ? 25.155 2.908 0.444 1.00 65.06 124 SER A CA 1
ATOM 982 C C . SER A 1 124 ? 24.419 2.082 -0.610 1.00 65.06 124 SER A C 1
ATOM 984 O O . SER A 1 124 ? 24.982 1.818 -1.675 1.00 65.06 124 SER A O 1
ATOM 986 N N . ILE A 1 125 ? 23.179 1.671 -0.334 1.00 71.88 125 ILE A N 1
ATOM 987 C CA . ILE A 1 125 ? 22.338 1.076 -1.370 1.00 71.88 125 ILE A CA 1
ATOM 988 C C . ILE A 1 125 ? 22.074 2.176 -2.393 1.00 71.88 125 ILE A C 1
ATOM 990 O O . ILE A 1 125 ? 21.419 3.171 -2.093 1.00 71.88 125 ILE A O 1
ATOM 994 N N . SER A 1 126 ? 22.640 2.022 -3.586 1.00 76.88 126 SER A N 1
ATOM 995 C CA . SER A 1 126 ? 22.375 2.908 -4.710 1.00 76.88 126 SER A CA 1
ATOM 996 C C . SER A 1 126 ? 20.985 2.599 -5.250 1.00 76.88 126 SER A C 1
ATOM 998 O O . SER A 1 126 ? 20.680 1.433 -5.521 1.00 76.88 126 SER A O 1
ATOM 1000 N N . ILE A 1 127 ? 20.157 3.622 -5.438 1.00 79.12 127 ILE A N 1
ATOM 1001 C CA . ILE A 1 127 ? 18.900 3.453 -6.157 1.00 79.12 127 ILE A CA 1
ATOM 1002 C C . ILE A 1 127 ? 19.171 2.988 -7.589 1.00 79.12 127 ILE A C 1
ATOM 1004 O O . ILE A 1 127 ? 20.054 3.513 -8.266 1.00 79.12 127 ILE A O 1
ATOM 1008 N N . ASP A 1 128 ? 18.386 2.028 -8.077 1.00 88.12 128 ASP A N 1
ATOM 1009 C CA . ASP A 1 128 ? 18.255 1.860 -9.523 1.00 88.12 128 ASP A CA 1
ATOM 1010 C C . ASP A 1 128 ? 17.281 2.940 -10.015 1.00 88.12 128 ASP A C 1
ATOM 1012 O O . ASP A 1 128 ? 16.059 2.805 -9.905 1.00 88.12 128 ASP A O 1
ATOM 1016 N N . GLU A 1 129 ? 17.826 4.065 -10.487 1.00 88.06 129 GLU A N 1
ATOM 1017 C CA . GLU A 1 129 ? 17.029 5.196 -10.976 1.00 88.06 129 GLU A CA 1
ATOM 1018 C C . GLU A 1 129 ? 16.048 4.785 -12.075 1.00 88.06 129 GLU A C 1
ATOM 1020 O O . GLU A 1 129 ? 14.949 5.334 -12.147 1.00 88.06 129 GLU A O 1
ATOM 1025 N N . GLY A 1 130 ? 16.422 3.813 -12.915 1.00 91.38 130 GLY A N 1
ATOM 1026 C CA . GLY A 1 130 ? 15.554 3.282 -13.960 1.00 91.38 130 GLY A CA 1
ATOM 1027 C C . GLY A 1 130 ? 14.304 2.644 -13.363 1.00 91.38 130 GLY A C 1
ATOM 1028 O O . GLY A 1 130 ? 13.190 2.948 -13.793 1.00 91.38 130 GLY A O 1
ATOM 1029 N N . VAL A 1 131 ? 14.472 1.839 -12.311 1.00 93.75 131 VAL A N 1
ATOM 1030 C CA . VAL A 1 131 ? 13.351 1.265 -11.552 1.00 93.75 131 VAL A CA 1
ATOM 1031 C C . VAL A 1 131 ? 12.516 2.353 -10.883 1.00 93.75 131 VAL A C 1
ATOM 1033 O O . VAL A 1 131 ? 11.289 2.334 -10.985 1.00 93.75 131 VAL A O 1
ATOM 1036 N N . ALA A 1 132 ? 13.144 3.330 -10.231 1.00 91.25 132 ALA A N 1
ATOM 1037 C CA . ALA A 1 132 ? 12.423 4.396 -9.535 1.00 91.25 132 ALA A CA 1
ATOM 1038 C C . ALA A 1 132 ? 11.596 5.280 -10.483 1.00 91.25 132 ALA A C 1
ATOM 1040 O O . ALA A 1 132 ? 10.437 5.602 -10.196 1.00 91.25 132 ALA A O 1
ATOM 1041 N N . LYS A 1 133 ? 12.167 5.631 -11.642 1.00 90.06 133 LYS A N 1
ATOM 1042 C CA . LYS A 1 133 ? 11.509 6.410 -12.700 1.00 90.06 133 LYS A CA 1
ATOM 1043 C C . LYS A 1 133 ? 10.358 5.615 -13.330 1.00 90.06 133 LYS A C 1
ATOM 1045 O O . LYS A 1 133 ? 9.280 6.175 -13.511 1.00 90.06 133 LYS A O 1
ATOM 1050 N N . ALA A 1 134 ? 10.540 4.314 -13.570 1.00 94.56 134 ALA A N 1
ATOM 1051 C CA . ALA A 1 134 ? 9.512 3.449 -14.157 1.00 94.56 134 ALA A CA 1
ATOM 1052 C C . ALA A 1 134 ? 8.433 2.966 -13.170 1.00 94.56 134 ALA A C 1
ATOM 1054 O O . ALA A 1 134 ? 7.392 2.468 -13.600 1.00 94.56 134 ALA A O 1
ATOM 1055 N N . SER A 1 135 ? 8.658 3.097 -11.860 1.00 96.00 135 SER A N 1
ATOM 1056 C CA . SER A 1 135 ? 7.653 2.773 -10.842 1.00 96.00 135 SER A CA 1
ATOM 1057 C C . SER A 1 135 ? 6.487 3.758 -10.901 1.00 96.00 135 SER A C 1
ATOM 1059 O O . SER A 1 135 ? 6.681 4.941 -11.177 1.00 96.00 135 SER A O 1
ATOM 1061 N N . PHE A 1 136 ? 5.268 3.318 -10.618 1.00 96.06 136 PHE A N 1
ATOM 1062 C CA . PHE A 1 136 ? 4.090 4.190 -10.662 1.00 96.06 136 PHE A CA 1
ATOM 1063 C C . PHE A 1 136 ? 3.025 3.733 -9.674 1.00 96.06 136 PHE A C 1
ATOM 1065 O O . PHE A 1 136 ? 2.996 2.572 -9.266 1.00 96.06 136 PHE A O 1
ATOM 1072 N N . ASP A 1 137 ? 2.116 4.645 -9.338 1.00 96.94 137 ASP A N 1
ATOM 1073 C CA . ASP A 1 137 ? 1.029 4.368 -8.412 1.00 96.94 137 ASP A CA 1
ATOM 1074 C C . ASP A 1 137 ? -0.329 4.464 -9.102 1.00 96.94 137 ASP A C 1
ATOM 1076 O O . ASP A 1 137 ? -0.563 5.305 -9.978 1.00 96.94 137 ASP A O 1
ATOM 1080 N N . ARG A 1 138 ? -1.257 3.624 -8.652 1.00 97.50 138 ARG A N 1
ATOM 1081 C CA . ARG A 1 138 ? -2.669 3.686 -9.023 1.00 97.50 138 ARG A CA 1
ATOM 1082 C C . ARG A 1 138 ? -3.527 3.779 -7.767 1.00 97.50 138 ARG A C 1
ATOM 1084 O O . ARG A 1 138 ? -3.314 3.043 -6.805 1.00 97.50 138 ARG A O 1
ATOM 1091 N N . LEU A 1 139 ? -4.517 4.665 -7.789 1.00 97.50 139 LEU A N 1
ATOM 1092 C CA . LEU A 1 139 ? -5.646 4.614 -6.871 1.00 97.50 139 LEU A CA 1
ATOM 1093 C C . LEU A 1 139 ? -6.585 3.518 -7.363 1.00 97.50 139 LEU A C 1
ATOM 1095 O O . LEU A 1 139 ? -7.169 3.640 -8.439 1.00 97.50 139 LEU A O 1
ATOM 1099 N N . VAL A 1 140 ? -6.728 2.466 -6.573 1.00 97.38 140 VAL A N 1
ATOM 1100 C CA . VAL A 1 140 ? -7.647 1.363 -6.834 1.00 97.38 140 VAL A CA 1
ATOM 1101 C C . VAL A 1 140 ? -8.861 1.563 -5.939 1.00 97.38 140 VAL A C 1
ATOM 1103 O O . VAL A 1 140 ? -8.759 1.447 -4.718 1.00 97.38 140 VAL A O 1
ATOM 1106 N N . ILE A 1 141 ? -10.003 1.896 -6.537 1.00 97.19 141 ILE A N 1
ATOM 1107 C CA . ILE A 1 141 ? -11.289 2.026 -5.847 1.00 97.19 141 ILE A CA 1
ATOM 1108 C C . ILE A 1 141 ? -12.140 0.841 -6.267 1.00 97.19 141 ILE A C 1
ATOM 1110 O O . ILE A 1 141 ? -12.394 0.654 -7.454 1.00 97.19 141 ILE A O 1
ATOM 1114 N N . TYR A 1 142 ? -12.595 0.049 -5.308 1.00 94.88 142 TYR A N 1
ATOM 1115 C CA . TYR A 1 142 ? -13.401 -1.131 -5.586 1.00 94.88 142 TYR A CA 1
ATOM 1116 C C . TYR A 1 142 ? -14.700 -1.095 -4.794 1.00 94.88 142 TYR A C 1
ATOM 1118 O O . TYR A 1 142 ? -14.761 -0.610 -3.661 1.00 94.88 142 TYR A O 1
ATOM 1126 N N . LYS A 1 143 ? -15.755 -1.593 -5.431 1.00 95.19 143 LYS A N 1
ATOM 1127 C CA . LYS 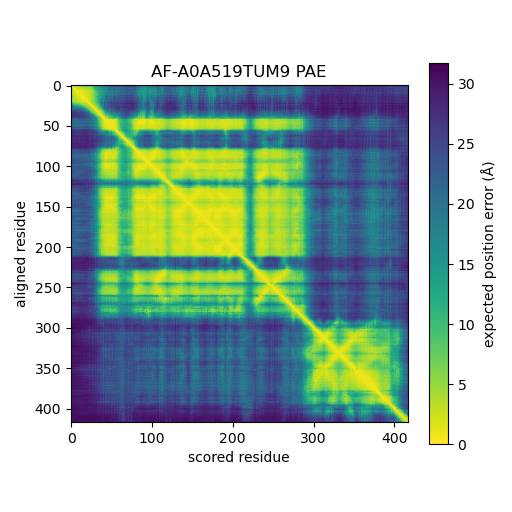A 1 143 ? -17.110 -1.665 -4.903 1.00 95.19 143 LYS A CA 1
ATOM 1128 C C . LYS A 1 143 ? -17.574 -3.112 -4.944 1.00 95.19 143 LYS A C 1
ATOM 1130 O O . LYS A 1 143 ? -17.567 -3.733 -6.004 1.00 95.19 143 LYS A O 1
ATOM 1135 N N . ASN A 1 144 ? -17.950 -3.662 -3.795 1.00 92.81 144 ASN A N 1
ATOM 1136 C CA . ASN A 1 144 ? -18.436 -5.040 -3.723 1.00 92.81 144 ASN A CA 1
ATOM 1137 C C . ASN A 1 144 ? -19.904 -5.157 -4.161 1.00 92.81 144 ASN A C 1
ATOM 1139 O O . ASN A 1 144 ? -20.593 -4.157 -4.377 1.00 92.81 144 ASN A O 1
ATOM 1143 N N . LYS A 1 145 ? -20.407 -6.395 -4.238 1.00 91.56 145 LYS A N 1
ATOM 1144 C CA . LYS A 1 145 ? -21.811 -6.694 -4.585 1.00 91.56 145 LYS A CA 1
ATOM 1145 C C . LYS A 1 145 ? -22.836 -6.043 -3.644 1.00 91.56 145 LYS A C 1
ATOM 1147 O O . LYS A 1 145 ? -23.940 -5.739 -4.076 1.00 91.56 145 LYS A O 1
ATOM 1152 N N . ASN A 1 146 ? -22.454 -5.772 -2.393 1.00 92.25 146 ASN A N 1
ATOM 1153 C CA . ASN A 1 146 ? -23.290 -5.088 -1.398 1.00 92.25 146 ASN A CA 1
ATOM 1154 C C . ASN A 1 146 ? -23.228 -3.553 -1.520 1.00 92.25 146 ASN A C 1
ATOM 1156 O O . ASN A 1 146 ? -23.831 -2.837 -0.724 1.00 92.25 146 ASN A O 1
ATOM 1160 N N . GLY A 1 147 ? -22.472 -3.028 -2.486 1.00 92.50 147 GLY A N 1
ATOM 1161 C CA . GLY A 1 147 ? -22.291 -1.598 -2.706 1.00 92.50 147 GLY A CA 1
ATOM 1162 C C . GLY A 1 147 ? -21.320 -0.912 -1.745 1.00 92.50 147 GLY A C 1
ATOM 1163 O O . GLY A 1 147 ? -21.197 0.311 -1.804 1.00 92.50 147 GLY A O 1
ATOM 1164 N N . GLN A 1 148 ? -20.616 -1.657 -0.889 1.00 93.12 148 GLN A N 1
ATOM 1165 C CA . GLN A 1 148 ? -19.571 -1.102 -0.031 1.00 93.12 148 GLN A CA 1
ATOM 1166 C C . GLN A 1 148 ? -18.357 -0.736 -0.885 1.00 93.12 148 GLN A C 1
ATOM 1168 O O . GLN A 1 148 ? -17.907 -1.539 -1.703 1.00 93.12 148 GLN A O 1
ATOM 1173 N N . ILE A 1 149 ? -17.847 0.480 -0.685 1.00 94.25 149 ILE A N 1
ATOM 1174 C CA . ILE A 1 149 ? -16.719 1.036 -1.434 1.00 94.25 149 ILE A CA 1
ATOM 1175 C C . ILE A 1 149 ? -15.504 1.128 -0.520 1.00 94.25 149 ILE A C 1
ATOM 1177 O O . ILE A 1 149 ? -15.577 1.726 0.556 1.00 94.25 149 ILE A O 1
ATOM 1181 N N . SER A 1 150 ? -14.381 0.614 -1.002 1.00 93.81 150 SER A N 1
ATOM 1182 C CA . SER A 1 150 ? -13.080 0.714 -0.353 1.00 93.81 150 SER A CA 1
ATOM 1183 C C . SER A 1 150 ? -12.018 1.153 -1.363 1.00 93.81 150 SER A C 1
ATOM 1185 O O . SER A 1 150 ? -12.271 1.235 -2.567 1.00 93.81 150 SER A O 1
ATOM 1187 N N . GLN A 1 151 ? -10.834 1.512 -0.862 1.00 95.81 151 GLN A N 1
ATOM 1188 C CA . GLN A 1 151 ? -9.751 2.016 -1.700 1.00 95.81 151 GLN A CA 1
ATOM 1189 C C . GLN A 1 151 ? -8.373 1.597 -1.195 1.00 95.81 151 GLN A C 1
ATOM 1191 O O . GLN A 1 151 ? -8.170 1.417 0.015 1.00 95.81 151 GLN A O 1
ATOM 1196 N N . ARG A 1 152 ? -7.426 1.513 -2.129 1.00 96.19 152 ARG A N 1
ATOM 1197 C CA . ARG A 1 152 ? -5.994 1.315 -1.890 1.00 96.19 152 ARG A CA 1
ATOM 1198 C C . ARG A 1 152 ? -5.186 2.163 -2.863 1.00 96.19 152 ARG A C 1
ATOM 1200 O O . ARG A 1 152 ? -5.600 2.374 -3.999 1.00 96.19 152 ARG A O 1
ATOM 1207 N N . ILE A 1 153 ? -4.005 2.584 -2.436 1.00 96.00 153 ILE A N 1
ATOM 1208 C CA . ILE A 1 153 ? -2.947 3.018 -3.346 1.00 96.00 153 ILE A CA 1
ATOM 1209 C C . ILE A 1 153 ? -2.068 1.799 -3.602 1.00 96.00 153 ILE A C 1
ATOM 1211 O O . ILE A 1 153 ? -1.536 1.225 -2.649 1.00 96.00 153 ILE A O 1
ATOM 1215 N N . VAL A 1 154 ? -1.923 1.409 -4.867 1.00 97.06 154 VAL A N 1
ATOM 1216 C CA . VAL A 1 154 ? -1.061 0.297 -5.279 1.00 97.06 154 VAL A CA 1
ATOM 1217 C C . VAL A 1 154 ? 0.124 0.848 -6.057 1.00 97.06 154 VAL A C 1
ATOM 1219 O O . VAL A 1 154 ? -0.061 1.459 -7.110 1.00 97.06 154 VAL A O 1
ATOM 1222 N N . SER A 1 155 ? 1.328 0.635 -5.531 1.00 97.25 155 SER A N 1
ATOM 1223 C CA . SER A 1 155 ? 2.587 0.981 -6.196 1.00 97.25 155 SER A CA 1
ATOM 1224 C C . SER A 1 155 ? 3.141 -0.214 -6.937 1.00 97.25 155 SER A C 1
ATOM 1226 O O . SER A 1 155 ? 3.400 -1.247 -6.323 1.00 97.25 155 SER A O 1
ATOM 1228 N N . TYR A 1 156 ? 3.373 -0.047 -8.230 1.00 97.88 156 TYR A N 1
ATOM 1229 C CA . TYR A 1 156 ? 4.018 -1.028 -9.086 1.00 97.88 156 TYR A CA 1
ATOM 1230 C C . TYR A 1 156 ? 5.502 -0.687 -9.164 1.00 97.88 156 TYR A C 1
ATOM 1232 O O . TYR A 1 156 ? 5.869 0.350 -9.7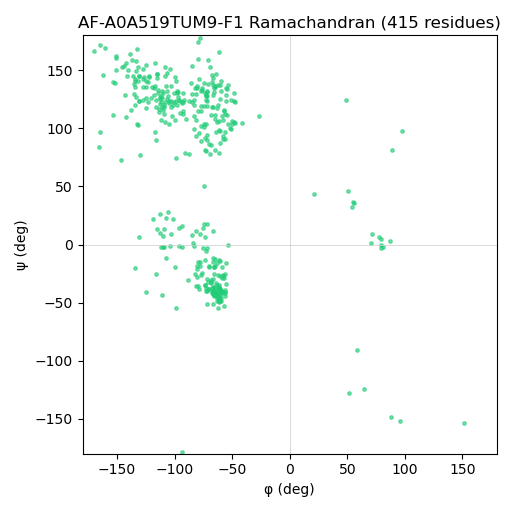16 1.00 97.88 156 TYR A O 1
ATOM 1240 N N . VAL A 1 157 ? 6.343 -1.556 -8.605 1.00 97.25 157 VAL A N 1
ATOM 1241 C CA . VAL A 1 157 ? 7.803 -1.412 -8.598 1.00 97.25 157 VAL A CA 1
ATOM 1242 C C . VAL A 1 157 ? 8.392 -2.572 -9.404 1.00 97.25 157 VAL A C 1
ATOM 1244 O O . VAL A 1 157 ? 8.595 -3.660 -8.856 1.00 97.25 157 VAL A O 1
ATOM 1247 N N . PRO A 1 158 ? 8.578 -2.403 -10.724 1.00 97.75 158 PRO A N 1
ATOM 1248 C CA . PRO A 1 158 ? 9.052 -3.471 -11.598 1.00 97.75 158 PRO A CA 1
ATOM 1249 C C . PRO A 1 158 ? 10.518 -3.822 -11.319 1.00 97.75 158 PRO A C 1
ATOM 1251 O O . PRO A 1 158 ? 11.305 -2.976 -10.900 1.00 97.75 158 PRO A O 1
ATOM 1254 N N . SER A 1 159 ? 10.908 -5.064 -11.594 1.00 96.31 159 SER A N 1
ATOM 1255 C CA . SER A 1 159 ? 12.316 -5.450 -11.594 1.00 96.31 159 SER A CA 1
ATOM 1256 C C . SER A 1 159 ? 13.047 -4.846 -12.793 1.00 96.31 159 SER A C 1
ATOM 1258 O O . SER A 1 159 ? 12.453 -4.504 -13.823 1.00 96.31 159 SER A O 1
ATOM 1260 N N . LYS A 1 160 ? 14.371 -4.752 -12.684 1.00 96.06 160 LYS A N 1
ATOM 1261 C CA . LYS A 1 160 ? 15.225 -4.293 -13.780 1.00 96.06 160 LYS A CA 1
ATOM 1262 C C . LYS A 1 160 ? 15.108 -5.200 -15.003 1.00 96.06 160 LYS A C 1
ATOM 1264 O O . LYS A 1 160 ? 15.076 -4.723 -16.135 1.00 96.06 160 LYS A O 1
ATOM 1269 N N . GLU A 1 161 ? 15.008 -6.504 -14.773 1.00 97.06 161 GLU A N 1
ATOM 1270 C CA . GLU A 1 161 ? 14.895 -7.526 -15.809 1.00 97.06 161 GLU A CA 1
ATOM 1271 C C . GLU A 1 161 ? 13.584 -7.371 -16.579 1.00 97.06 161 GLU A C 1
ATOM 1273 O O . GLU A 1 161 ? 13.581 -7.432 -17.809 1.00 97.06 161 GLU A O 1
ATOM 1278 N N . TYR A 1 162 ? 12.481 -7.112 -15.871 1.00 98.06 162 TYR A N 1
ATO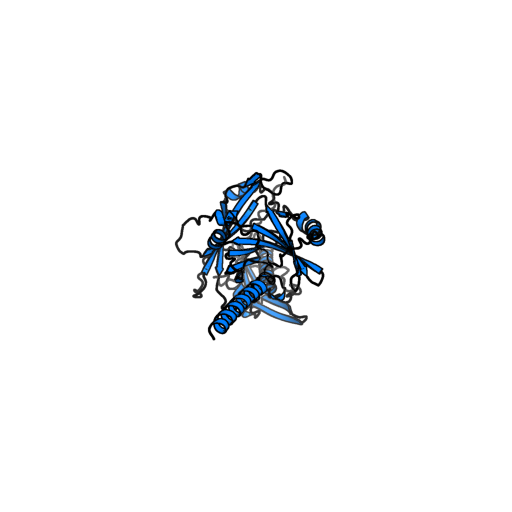M 1279 C CA . TYR A 1 162 ? 11.203 -6.800 -16.496 1.00 98.06 162 TYR A CA 1
ATOM 1280 C C . TYR A 1 162 ? 11.305 -5.527 -17.346 1.00 98.06 162 TYR A C 1
ATOM 1282 O O . TYR A 1 162 ? 10.939 -5.533 -18.522 1.00 98.06 162 TYR A O 1
ATOM 1290 N N . LEU A 1 163 ? 11.866 -4.445 -16.798 1.00 97.94 163 LEU A N 1
ATOM 1291 C CA . LEU A 1 163 ? 12.012 -3.186 -17.534 1.00 97.94 163 LEU A CA 1
ATOM 1292 C C . LEU A 1 163 ? 12.862 -3.339 -18.795 1.00 97.94 163 LEU A C 1
ATOM 1294 O O . LEU A 1 163 ? 12.511 -2.778 -19.832 1.00 97.94 163 LEU A O 1
ATOM 1298 N N . ALA A 1 164 ? 13.933 -4.131 -18.745 1.00 97.69 164 ALA A N 1
ATOM 1299 C CA . ALA A 1 164 ? 14.752 -4.419 -19.917 1.00 97.69 164 ALA A CA 1
ATOM 1300 C C . ALA A 1 164 ? 13.935 -5.089 -21.039 1.00 97.69 164 ALA A C 1
ATOM 1302 O O . ALA A 1 164 ? 14.077 -4.719 -22.206 1.00 97.69 164 ALA A O 1
ATOM 1303 N N . ARG A 1 165 ? 13.029 -6.019 -20.697 1.00 97.88 165 ARG A N 1
ATOM 1304 C CA . ARG A 1 165 ? 12.139 -6.694 -21.664 1.00 97.88 165 ARG A CA 1
ATOM 1305 C C . ARG A 1 165 ? 11.049 -5.775 -22.221 1.00 97.88 165 ARG A C 1
ATOM 1307 O O . ARG A 1 165 ? 10.677 -5.910 -23.385 1.00 97.88 165 ARG A O 1
ATOM 1314 N N . HIS A 1 166 ? 10.574 -4.818 -21.423 1.00 97.75 166 HIS A N 1
ATOM 1315 C CA . HIS A 1 166 ? 9.461 -3.922 -21.774 1.00 97.75 166 HIS A CA 1
ATOM 1316 C C . HIS A 1 166 ? 9.889 -2.486 -22.084 1.00 97.75 166 HIS A C 1
ATOM 1318 O O . HIS A 1 166 ? 9.079 -1.566 -22.019 1.00 97.75 166 HIS A O 1
ATOM 1324 N N . LYS A 1 167 ? 11.158 -2.286 -22.469 1.00 97.00 167 LYS A N 1
ATOM 1325 C CA . LYS A 1 167 ? 11.709 -0.986 -22.900 1.00 97.00 167 LYS A CA 1
ATOM 1326 C C . LYS A 1 167 ? 11.503 0.134 -21.868 1.00 97.00 167 LYS A C 1
ATOM 1328 O O . LYS A 1 167 ? 11.253 1.278 -22.231 1.00 97.00 167 LYS A O 1
ATOM 1333 N N . GLY A 1 168 ? 11.598 -0.209 -20.587 1.00 95.75 168 GLY A N 1
ATOM 1334 C CA . GLY A 1 168 ? 11.430 0.729 -19.480 1.00 95.75 168 GLY A CA 1
ATOM 1335 C C . GLY A 1 168 ? 9.979 1.070 -19.129 1.00 95.75 168 GLY A C 1
ATOM 1336 O O . GLY A 1 168 ? 9.774 1.906 -18.255 1.00 95.75 168 GLY A O 1
ATOM 1337 N N . ASP A 1 169 ? 8.978 0.445 -19.759 1.00 95.81 169 ASP A N 1
ATOM 1338 C CA . ASP A 1 169 ? 7.563 0.738 -19.509 1.00 95.81 169 ASP A CA 1
ATOM 1339 C C . ASP A 1 169 ? 6.855 -0.408 -18.769 1.00 95.81 169 ASP A C 1
ATOM 1341 O O . ASP A 1 169 ? 6.743 -1.537 -19.250 1.00 95.81 169 ASP A O 1
ATOM 1345 N N . ALA A 1 170 ? 6.331 -0.101 -17.584 1.00 96.75 170 ALA A N 1
ATOM 1346 C CA . ALA A 1 170 ? 5.495 -1.001 -16.794 1.00 96.75 170 ALA A CA 1
ATOM 1347 C C . ALA A 1 170 ? 4.034 -0.524 -16.689 1.00 96.75 170 ALA A C 1
ATOM 1349 O O . ALA A 1 170 ? 3.206 -1.220 -16.096 1.00 96.75 170 ALA A O 1
ATOM 1350 N N . SER A 1 171 ? 3.699 0.634 -17.268 1.00 95.19 171 SER A N 1
ATOM 1351 C CA . SER A 1 171 ? 2.452 1.369 -17.024 1.00 95.19 171 SER A CA 1
ATOM 1352 C C . SER A 1 171 ? 1.188 0.641 -17.485 1.00 95.19 171 SER A C 1
ATOM 1354 O O . SER A 1 171 ? 0.098 0.946 -17.002 1.00 95.19 171 SER A O 1
ATOM 1356 N N . ARG A 1 172 ? 1.309 -0.352 -18.374 1.00 95.69 172 ARG A N 1
ATOM 1357 C CA . ARG A 1 172 ? 0.176 -1.158 -18.859 1.00 95.69 172 ARG A CA 1
ATOM 1358 C C . ARG A 1 172 ? -0.365 -2.170 -17.845 1.00 95.69 172 ARG A C 1
ATOM 1360 O O . ARG A 1 172 ? -1.445 -2.710 -18.076 1.00 95.69 172 ARG A O 1
ATOM 1367 N N . ASN A 1 173 ? 0.365 -2.427 -16.758 1.00 97.31 173 ASN A N 1
ATOM 1368 C CA . ASN A 1 173 ? -0.075 -3.347 -15.715 1.00 97.31 173 ASN A CA 1
ATOM 1369 C C . ASN A 1 173 ? -1.239 -2.751 -14.910 1.00 97.31 173 ASN A C 1
ATOM 1371 O O . ASN A 1 173 ? -1.249 -1.563 -14.561 1.00 97.31 173 ASN A O 1
ATOM 1375 N N . LEU A 1 174 ? -2.211 -3.615 -14.635 1.00 95.88 174 LEU A N 1
ATOM 1376 C CA . LEU A 1 174 ? -3.426 -3.368 -13.862 1.00 95.88 174 LEU A CA 1
ATOM 1377 C C . LEU A 1 174 ? -3.608 -4.514 -12.867 1.00 95.88 174 LEU A C 1
ATOM 1379 O O . LEU A 1 174 ? -3.125 -5.617 -13.117 1.00 95.88 174 LEU A O 1
ATOM 1383 N N . ILE A 1 175 ? -4.356 -4.302 -11.789 1.00 93.06 175 ILE A N 1
ATOM 1384 C CA . ILE A 1 175 ? -4.485 -5.279 -10.702 1.00 93.06 175 ILE A CA 1
ATOM 1385 C C . ILE A 1 175 ? -5.148 -6.580 -11.165 1.00 93.06 175 ILE A C 1
ATOM 1387 O O . ILE A 1 175 ? -4.771 -7.660 -10.725 1.00 93.06 175 ILE A O 1
ATOM 1391 N N . THR A 1 176 ? -6.078 -6.483 -12.119 1.00 90.06 176 THR A N 1
ATOM 1392 C CA . THR A 1 176 ? -6.753 -7.628 -12.753 1.00 90.06 176 THR A CA 1
ATOM 1393 C C . THR A 1 176 ? -6.118 -8.043 -14.083 1.00 90.06 176 THR A C 1
ATOM 1395 O O . THR A 1 176 ? -6.582 -8.978 -14.733 1.00 90.06 176 THR A O 1
ATOM 1398 N N . LYS A 1 177 ? -5.072 -7.341 -14.537 1.00 94.31 177 LYS A N 1
ATOM 1399 C CA . LYS A 1 177 ? -4.372 -7.627 -15.795 1.00 94.31 177 LYS A CA 1
ATOM 1400 C C . LYS A 1 177 ? -2.887 -7.297 -15.666 1.00 94.31 177 LYS A C 1
ATOM 1402 O O . LYS A 1 177 ? -2.393 -6.315 -16.221 1.00 94.31 177 LYS A O 1
ATOM 1407 N N . ILE A 1 178 ? -2.194 -8.145 -14.918 1.00 95.88 178 ILE A N 1
ATOM 1408 C CA . ILE A 1 178 ? -0.738 -8.121 -14.798 1.00 95.88 178 ILE A CA 1
ATOM 1409 C C . ILE A 1 178 ? -0.137 -8.925 -15.952 1.00 95.88 178 ILE A C 1
ATOM 1411 O O . ILE A 1 178 ? -0.655 -9.980 -16.333 1.00 95.88 178 ILE A O 1
ATOM 1415 N N . ASP A 1 179 ? 0.950 -8.425 -16.530 1.00 98.00 179 ASP A N 1
ATOM 1416 C CA . ASP A 1 179 ? 1.680 -9.133 -17.571 1.00 98.00 179 ASP A CA 1
ATOM 1417 C C . ASP A 1 179 ? 2.192 -10.482 -17.069 1.00 98.00 179 ASP A C 1
ATOM 1419 O O . ASP A 1 179 ? 2.683 -10.613 -15.949 1.00 98.00 179 ASP A O 1
ATOM 1423 N N . LYS A 1 180 ? 2.129 -11.501 -17.931 1.00 97.56 180 LYS A N 1
ATOM 1424 C CA . LYS A 1 180 ? 2.515 -12.882 -17.587 1.00 97.56 180 LYS A CA 1
ATOM 1425 C C . LYS A 1 180 ? 3.989 -13.041 -17.219 1.00 97.56 180 LYS A C 1
ATOM 1427 O O . LYS A 1 180 ? 4.366 -14.073 -16.682 1.00 97.56 180 LYS A O 1
ATOM 1432 N N . ASP A 1 181 ? 4.822 -12.066 -17.547 1.00 97.88 181 ASP A N 1
ATOM 1433 C CA . ASP A 1 181 ? 6.242 -12.034 -17.218 1.00 97.88 181 ASP A CA 1
ATOM 1434 C C . ASP A 1 181 ? 6.588 -10.886 -16.258 1.00 97.88 181 ASP A C 1
ATOM 1436 O O . ASP A 1 181 ? 7.770 -10.574 -16.097 1.00 97.88 181 ASP A O 1
ATOM 1440 N N . PHE A 1 182 ? 5.583 -10.255 -15.630 1.00 98.19 182 PHE A N 1
ATOM 1441 C CA . PHE A 1 182 ? 5.811 -9.217 -14.630 1.00 98.19 182 PHE A CA 1
ATOM 1442 C C . PHE A 1 182 ? 6.600 -9.782 -13.451 1.00 98.19 182 PHE A C 1
ATOM 1444 O O . PHE A 1 182 ? 6.208 -10.769 -12.820 1.00 98.19 182 PHE A O 1
ATOM 1451 N N . GLU A 1 183 ? 7.711 -9.123 -13.157 1.00 97.44 183 GLU A N 1
ATOM 1452 C CA . GLU A 1 183 ? 8.583 -9.394 -12.024 1.00 97.44 183 GLU A CA 1
ATOM 1453 C C . GLU A 1 183 ? 8.776 -8.081 -11.274 1.00 97.44 183 GLU A C 1
ATOM 1455 O O . GLU A 1 183 ? 8.967 -7.035 -11.895 1.00 97.44 183 GLU A O 1
ATOM 1460 N N . GLY A 1 184 ? 8.694 -8.114 -9.945 1.00 96.44 184 GLY A N 1
ATOM 1461 C CA . GLY A 1 184 ? 8.793 -6.903 -9.135 1.00 96.44 184 GLY A CA 1
ATOM 1462 C C . GLY A 1 184 ? 8.024 -6.987 -7.824 1.00 96.44 184 GLY A C 1
ATOM 1463 O O . GLY A 1 184 ? 7.814 -8.069 -7.271 1.00 96.44 184 GLY A O 1
ATOM 1464 N N . LEU A 1 185 ? 7.610 -5.828 -7.324 1.00 96.12 185 LEU A N 1
ATOM 1465 C CA . LEU A 1 185 ? 6.861 -5.672 -6.084 1.00 96.12 185 LEU A CA 1
ATOM 1466 C C . LEU A 1 185 ? 5.591 -4.848 -6.316 1.00 96.12 185 LEU A C 1
ATOM 1468 O O . LEU A 1 185 ? 5.610 -3.866 -7.057 1.00 96.12 185 LEU A O 1
ATOM 1472 N N . LEU A 1 186 ? 4.506 -5.226 -5.639 1.00 96.88 186 LEU A N 1
ATOM 1473 C CA . LEU A 1 186 ? 3.290 -4.420 -5.519 1.00 96.88 186 LEU A CA 1
ATOM 1474 C C . LEU A 1 186 ? 3.113 -3.986 -4.070 1.00 96.88 186 LEU A C 1
ATOM 1476 O O . LEU A 1 186 ? 2.879 -4.833 -3.211 1.00 96.88 186 LEU A O 1
ATOM 1480 N N . PHE A 1 187 ? 3.198 -2.692 -3.778 1.00 94.94 187 PHE A N 1
ATOM 1481 C CA . PHE A 1 187 ? 2.975 -2.188 -2.420 1.00 94.94 187 PHE A CA 1
ATOM 1482 C C . PHE A 1 187 ? 1.561 -1.658 -2.272 1.00 94.94 187 PHE A C 1
ATOM 1484 O O . PHE A 1 187 ? 1.129 -0.821 -3.058 1.00 94.94 187 PHE A O 1
ATOM 1491 N N . TYR A 1 188 ? 0.872 -2.098 -1.224 1.00 94.38 188 TYR A N 1
ATOM 1492 C CA . TYR A 1 188 ? -0.479 -1.663 -0.909 1.00 94.38 188 TYR A CA 1
ATOM 1493 C C . TYR A 1 188 ? -0.446 -0.705 0.270 1.00 94.38 188 TYR A C 1
ATOM 1495 O O . TYR A 1 188 ? 0.037 -1.036 1.357 1.00 94.38 188 TYR A O 1
ATOM 1503 N N . ARG A 1 189 ? -0.996 0.487 0.054 1.00 92.44 189 ARG A N 1
ATOM 1504 C CA . ARG A 1 189 ? -1.113 1.546 1.054 1.00 92.44 189 ARG A CA 1
ATOM 1505 C C . ARG A 1 189 ? -2.562 1.988 1.201 1.00 92.44 189 ARG A C 1
ATOM 1507 O O . ARG A 1 189 ? -3.368 1.875 0.274 1.00 92.44 189 ARG A O 1
ATOM 1514 N N . ASP A 1 190 ? -2.897 2.512 2.373 1.00 91.75 190 ASP A N 1
ATOM 1515 C CA . ASP A 1 190 ? -4.132 3.275 2.540 1.00 91.75 190 ASP A CA 1
ATOM 1516 C C . ASP A 1 190 ? -3.990 4.711 1.993 1.00 91.75 190 ASP A C 1
ATOM 1518 O O . ASP A 1 190 ? -2.930 5.121 1.515 1.00 91.75 190 ASP A O 1
ATOM 1522 N N . TRP A 1 191 ? -5.073 5.495 2.039 1.00 91.19 191 TRP A N 1
ATOM 1523 C CA . TRP A 1 191 ? -5.089 6.865 1.501 1.00 91.19 191 TRP A CA 1
ATOM 1524 C C . TRP A 1 191 ? -4.102 7.799 2.217 1.00 91.19 191 TRP A C 1
ATOM 1526 O O . TRP A 1 191 ? -3.612 8.772 1.636 1.00 91.19 191 TRP A O 1
ATOM 1536 N N . ASN A 1 192 ? -3.788 7.493 3.476 1.00 86.00 192 ASN A N 1
ATOM 1537 C CA . ASN A 1 192 ? -2.862 8.267 4.294 1.00 86.00 192 ASN A CA 1
ATOM 1538 C C . ASN A 1 192 ? -1.400 7.870 4.029 1.00 86.00 192 ASN A C 1
ATOM 1540 O O . ASN A 1 192 ? -0.500 8.470 4.600 1.00 86.00 192 ASN A O 1
ATOM 1544 N N . GLY A 1 193 ? -1.155 6.897 3.145 1.00 85.31 193 GLY A N 1
ATOM 1545 C CA . GLY A 1 193 ? 0.183 6.433 2.786 1.00 85.31 193 GLY A CA 1
ATOM 1546 C C . GLY A 1 193 ? 0.733 5.345 3.706 1.00 85.31 193 GLY A C 1
ATOM 1547 O O . GLY A 1 193 ? 1.856 4.898 3.495 1.00 85.31 193 GLY A O 1
ATOM 1548 N N . ARG A 1 194 ? -0.040 4.866 4.689 1.00 84.81 194 ARG A N 1
ATOM 1549 C CA . ARG A 1 194 ? 0.408 3.783 5.571 1.00 84.81 194 ARG A CA 1
ATOM 1550 C C . ARG A 1 194 ? 0.427 2.465 4.801 1.00 84.81 194 ARG A C 1
ATOM 1552 O O . ARG A 1 194 ? -0.586 2.077 4.214 1.00 84.81 194 ARG A O 1
ATOM 1559 N N . TYR A 1 195 ? 1.559 1.765 4.847 1.00 86.12 195 TYR A N 1
ATOM 1560 C CA . TYR A 1 195 ? 1.689 0.431 4.267 1.00 86.12 195 TYR A CA 1
ATOM 1561 C C . TYR A 1 195 ? 0.807 -0.577 4.987 1.00 86.12 195 TYR A C 1
ATOM 1563 O O . TYR A 1 195 ? 0.756 -0.637 6.215 1.00 86.12 195 TYR A O 1
ATOM 1571 N N . LEU A 1 196 ? 0.135 -1.395 4.189 1.00 85.00 196 LEU A N 1
ATOM 1572 C CA . LEU A 1 196 ? -0.629 -2.538 4.660 1.00 85.00 196 LEU A CA 1
ATOM 1573 C C . LEU A 1 196 ? 0.218 -3.802 4.484 1.00 85.00 196 LEU A C 1
ATOM 1575 O O . LEU A 1 196 ? 0.480 -4.529 5.438 1.00 85.00 196 LEU A O 1
ATOM 1579 N N . PHE A 1 197 ? 0.689 -4.034 3.260 1.00 87.38 197 PHE A N 1
ATOM 1580 C CA . PHE A 1 197 ? 1.538 -5.161 2.882 1.00 87.38 197 PHE A CA 1
ATOM 1581 C C . PHE A 1 197 ? 2.176 -4.891 1.508 1.00 87.38 197 PHE A C 1
ATOM 1583 O O . PHE A 1 197 ? 1.817 -3.931 0.820 1.00 87.38 197 PHE A O 1
ATOM 1590 N N . ALA A 1 198 ? 3.106 -5.747 1.098 1.00 91.31 198 ALA A N 1
ATOM 1591 C CA . ALA A 1 198 ? 3.631 -5.793 -0.264 1.00 91.31 198 ALA A CA 1
ATOM 1592 C C . ALA A 1 198 ? 3.542 -7.213 -0.835 1.00 91.31 198 ALA A C 1
ATOM 1594 O O . ALA A 1 198 ? 3.614 -8.181 -0.083 1.00 91.31 198 ALA A O 1
ATOM 1595 N N . LEU A 1 199 ? 3.407 -7.355 -2.151 1.00 92.50 199 LEU A N 1
ATOM 1596 C CA . LEU A 1 199 ? 3.457 -8.637 -2.854 1.00 92.50 199 LEU A CA 1
ATOM 1597 C C . LEU A 1 199 ? 4.727 -8.711 -3.699 1.00 92.50 199 LEU A C 1
ATOM 1599 O O . LEU A 1 199 ? 5.008 -7.783 -4.453 1.00 92.50 199 LEU A O 1
ATOM 1603 N N . LYS A 1 200 ? 5.472 -9.815 -3.613 1.00 93.12 200 LYS A N 1
ATOM 1604 C CA . LYS A 1 200 ? 6.513 -10.158 -4.588 1.00 93.12 200 LYS A CA 1
ATOM 1605 C C . LYS A 1 200 ? 5.861 -10.835 -5.776 1.00 93.12 200 LYS A C 1
ATOM 1607 O O . LYS A 1 200 ? 5.218 -11.870 -5.611 1.00 93.12 200 LYS A O 1
ATOM 1612 N N . MET A 1 201 ? 6.095 -10.285 -6.955 1.00 95.94 201 MET A N 1
ATOM 1613 C CA . MET A 1 201 ? 5.600 -10.812 -8.214 1.00 95.94 201 MET A CA 1
ATOM 1614 C C . MET A 1 201 ? 6.716 -11.536 -8.960 1.00 95.94 201 MET A C 1
ATOM 1616 O O . MET A 1 201 ? 7.837 -11.032 -9.053 1.00 95.94 201 MET A O 1
ATOM 1620 N N . GLN A 1 202 ? 6.393 -12.701 -9.511 1.00 95.94 202 GLN A N 1
ATOM 1621 C CA . GLN A 1 202 ? 7.244 -13.456 -10.419 1.00 95.94 202 GLN A CA 1
ATOM 1622 C C . GLN A 1 202 ? 6.369 -14.113 -11.487 1.00 95.94 202 GLN A C 1
ATOM 1624 O O . GLN A 1 202 ? 5.388 -14.783 -11.164 1.00 95.94 202 GLN A O 1
ATOM 1629 N N . ASN A 1 203 ? 6.716 -13.919 -12.761 1.00 96.31 203 ASN A N 1
ATOM 1630 C CA . ASN A 1 203 ? 5.931 -14.413 -13.897 1.00 96.31 203 ASN A CA 1
ATOM 1631 C C . ASN A 1 203 ? 4.442 -14.027 -13.807 1.00 96.31 203 ASN A C 1
ATOM 1633 O O . ASN A 1 203 ? 3.549 -14.866 -13.954 1.00 96.31 203 ASN A O 1
ATOM 1637 N N . GLY A 1 204 ? 4.174 -12.759 -13.485 1.00 95.06 204 GLY A N 1
ATOM 1638 C CA . GLY A 1 204 ? 2.817 -12.217 -13.399 1.00 95.06 204 GLY A CA 1
ATOM 1639 C C . GLY A 1 204 ? 1.985 -12.720 -12.223 1.00 95.06 204 GLY A C 1
ATOM 1640 O O . GLY A 1 204 ? 0.831 -12.325 -12.085 1.00 95.06 204 GLY A O 1
ATOM 1641 N N . LYS A 1 205 ? 2.548 -13.572 -11.362 1.00 94.00 205 LYS A N 1
ATOM 1642 C CA . LYS A 1 205 ? 1.872 -14.131 -10.191 1.00 94.00 205 LYS A CA 1
ATOM 1643 C C . LYS A 1 205 ? 2.544 -13.650 -8.923 1.00 94.00 205 LYS A C 1
ATOM 1645 O O . LYS A 1 205 ? 3.766 -13.520 -8.871 1.00 94.00 205 LYS A O 1
ATOM 1650 N N . ALA A 1 206 ? 1.756 -13.402 -7.890 1.00 92.44 206 ALA A N 1
ATOM 1651 C CA . ALA A 1 206 ? 2.329 -13.165 -6.582 1.00 92.44 206 ALA A CA 1
ATOM 1652 C C . ALA A 1 206 ? 2.852 -14.490 -6.027 1.00 92.44 206 ALA A C 1
ATOM 1654 O O . ALA A 1 206 ? 2.138 -15.488 -5.986 1.00 92.44 206 ALA A O 1
ATOM 1655 N N . VAL A 1 207 ? 4.110 -14.487 -5.612 1.00 88.44 207 VAL A N 1
ATOM 1656 C CA . VAL A 1 207 ? 4.776 -15.650 -5.015 1.00 88.44 207 VAL A CA 1
ATOM 1657 C C . VAL A 1 207 ? 4.991 -15.477 -3.519 1.00 88.44 207 VAL A C 1
ATOM 1659 O O . VAL A 1 207 ? 5.399 -16.415 -2.842 1.00 88.44 207 VAL A O 1
ATOM 1662 N N . LYS A 1 208 ? 4.787 -14.261 -2.998 1.00 85.06 208 LYS A N 1
ATOM 1663 C CA . LYS A 1 208 ? 5.059 -13.933 -1.598 1.00 85.06 208 LYS A CA 1
ATOM 1664 C C . LYS A 1 208 ? 4.353 -12.654 -1.168 1.00 85.06 208 LYS A C 1
ATOM 1666 O O . LYS A 1 208 ? 4.279 -11.709 -1.950 1.00 85.06 208 LYS A O 1
ATOM 1671 N N . LYS A 1 209 ? 3.919 -12.603 0.092 1.00 86.25 209 LYS A N 1
ATOM 1672 C CA . LYS A 1 209 ? 3.327 -11.432 0.752 1.00 86.25 209 LYS A CA 1
ATOM 1673 C C . LYS A 1 209 ? 4.198 -11.010 1.933 1.00 86.25 209 LYS A C 1
ATOM 1675 O O . LYS A 1 209 ? 4.635 -11.842 2.721 1.00 86.25 209 LYS A O 1
ATOM 1680 N N . PHE A 1 210 ? 4.457 -9.716 2.049 1.00 82.94 210 PHE A N 1
ATOM 1681 C CA . PHE A 1 210 ? 5.192 -9.099 3.146 1.00 82.94 210 PHE A CA 1
ATOM 1682 C C . PHE A 1 210 ? 4.217 -8.273 3.978 1.00 82.94 210 PHE A C 1
ATOM 1684 O O . PHE A 1 210 ? 3.658 -7.302 3.470 1.00 82.94 210 PHE A O 1
ATOM 1691 N N . SER A 1 211 ? 3.993 -8.641 5.239 1.00 82.00 211 SER A N 1
ATOM 1692 C CA . SER A 1 211 ? 3.200 -7.812 6.152 1.00 82.00 211 SER A CA 1
ATOM 1693 C C . SER A 1 211 ? 4.003 -6.582 6.564 1.00 82.00 211 SER A C 1
ATOM 1695 O O . SER A 1 211 ? 5.136 -6.709 7.017 1.00 82.00 211 SER A O 1
ATOM 1697 N N . MET A 1 212 ? 3.407 -5.395 6.428 1.00 75.75 212 MET A N 1
ATOM 1698 C CA . MET A 1 212 ? 4.068 -4.120 6.737 1.00 75.75 212 MET A CA 1
ATOM 1699 C C . MET A 1 212 ? 3.443 -3.419 7.955 1.00 75.75 212 MET A C 1
ATOM 1701 O O . MET A 1 212 ? 3.771 -2.276 8.257 1.00 75.75 212 MET A O 1
ATOM 1705 N N . LEU A 1 213 ? 2.557 -4.100 8.695 1.00 65.44 213 LEU A N 1
ATOM 1706 C CA . LEU A 1 213 ? 1.776 -3.534 9.809 1.00 65.44 213 LEU A CA 1
ATOM 1707 C C . LEU A 1 213 ? 2.579 -3.294 11.109 1.00 65.44 213 LEU A C 1
ATOM 1709 O O . LEU A 1 213 ? 1.999 -3.103 12.183 1.00 65.44 213 LEU A O 1
ATOM 1713 N N . SER A 1 214 ? 3.911 -3.264 11.053 1.00 53.06 214 SER A N 1
ATOM 1714 C CA . SER A 1 214 ? 4.744 -3.008 12.229 1.00 53.06 214 SER A CA 1
ATOM 1715 C C . SER A 1 214 ? 4.855 -1.509 12.527 1.00 53.06 214 SER A C 1
ATOM 1717 O O . SER A 1 214 ? 5.764 -0.820 12.078 1.00 53.06 214 SER A O 1
ATOM 1719 N N . ASN A 1 215 ? 3.979 -1.010 13.399 1.00 42.72 215 ASN A N 1
ATOM 1720 C CA . ASN A 1 215 ? 4.126 0.297 14.059 1.00 42.72 215 ASN A CA 1
ATOM 1721 C C . ASN A 1 215 ? 5.247 0.323 15.128 1.00 42.72 215 ASN A C 1
ATOM 1723 O O . ASN A 1 215 ? 5.250 1.186 16.008 1.00 42.72 215 ASN A O 1
ATOM 1727 N N . LYS A 1 216 ? 6.184 -0.634 15.130 1.00 43.19 216 LYS A N 1
ATOM 1728 C CA . LYS A 1 216 ? 7.254 -0.704 16.135 1.00 43.19 216 LYS A CA 1
ATOM 1729 C C . LYS A 1 216 ? 8.619 -0.871 15.480 1.00 43.19 216 LYS A C 1
ATOM 1731 O O . LYS A 1 216 ? 9.245 -1.918 15.585 1.00 43.19 216 LYS A O 1
ATOM 1736 N N . MET A 1 217 ? 9.131 0.231 14.937 1.00 40.84 217 MET A N 1
ATOM 1737 C CA . MET A 1 217 ? 10.574 0.476 14.932 1.00 40.84 217 MET A CA 1
ATOM 1738 C C . MET A 1 217 ? 11.018 0.723 16.377 1.00 40.84 217 MET A C 1
ATOM 1740 O O . MET A 1 217 ? 11.065 1.852 16.851 1.00 40.84 217 MET A O 1
ATOM 1744 N N . ASN A 1 218 ? 11.298 -0.343 17.117 1.00 35.78 218 ASN A N 1
ATOM 1745 C CA . ASN A 1 218 ? 12.208 -0.243 18.246 1.00 35.78 218 ASN A CA 1
ATOM 1746 C C . ASN A 1 218 ? 13.394 -1.131 17.914 1.00 35.78 218 ASN A C 1
ATOM 1748 O O . ASN A 1 218 ? 13.344 -2.340 18.124 1.00 35.78 218 ASN A O 1
ATOM 1752 N N . PHE A 1 219 ? 14.451 -0.504 17.399 1.00 37.66 219 PHE A N 1
ATOM 1753 C CA . PHE A 1 219 ? 15.789 -1.071 17.384 1.00 37.66 219 PHE A CA 1
ATOM 1754 C C . PHE A 1 219 ? 16.218 -1.311 18.834 1.00 37.66 219 PHE A C 1
ATOM 1756 O O . PHE A 1 219 ? 16.829 -0.463 19.481 1.00 37.66 219 PHE A O 1
ATOM 1763 N N . LYS A 1 220 ? 15.872 -2.471 19.377 1.00 33.00 220 LYS A N 1
ATOM 1764 C CA . LYS A 1 220 ? 16.729 -3.114 20.360 1.00 33.00 220 LYS A CA 1
ATOM 1765 C C . LYS A 1 220 ? 17.219 -4.400 19.716 1.00 33.00 220 LYS A C 1
ATOM 1767 O O . LYS A 1 220 ? 16.386 -5.105 19.151 1.00 33.00 220 LYS A O 1
ATOM 1772 N N . PRO A 1 221 ? 18.526 -4.699 19.777 1.00 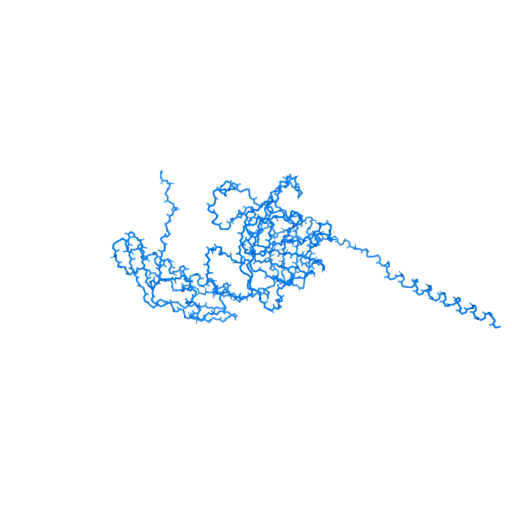35.59 221 PRO A N 1
ATOM 1773 C CA . PRO A 1 221 ? 19.006 -6.030 19.464 1.00 35.59 221 PRO A CA 1
ATOM 1774 C C . PRO A 1 221 ? 18.348 -6.954 20.483 1.00 35.59 221 PRO A C 1
ATOM 1776 O O . PRO A 1 221 ? 18.723 -6.993 21.654 1.00 35.59 221 PRO A O 1
ATOM 1779 N N . ILE A 1 222 ? 17.265 -7.598 20.072 1.00 38.50 222 ILE A N 1
ATOM 1780 C CA . ILE A 1 222 ? 16.733 -8.712 20.824 1.00 38.50 222 ILE A CA 1
ATOM 1781 C C . ILE A 1 222 ? 17.672 -9.852 20.459 1.00 38.50 222 ILE A C 1
ATOM 1783 O O . ILE A 1 222 ? 17.830 -10.167 19.283 1.00 38.50 222 ILE A O 1
ATOM 1787 N N . ALA A 1 223 ? 18.345 -10.413 21.458 1.00 34.59 223 ALA A N 1
ATOM 1788 C CA . ALA A 1 223 ? 18.992 -11.705 21.320 1.00 34.59 223 ALA A CA 1
ATOM 1789 C C . ALA A 1 223 ? 17.876 -12.742 21.111 1.00 34.59 223 ALA A C 1
ATOM 1791 O O . ALA A 1 223 ? 17.380 -13.330 22.069 1.00 34.59 223 ALA A O 1
ATOM 1792 N N . PHE A 1 224 ? 17.385 -12.855 19.878 1.00 40.19 224 PHE A N 1
ATOM 1793 C CA . PHE A 1 224 ? 16.478 -13.916 19.475 1.00 40.19 224 PHE A CA 1
ATOM 1794 C C . PHE A 1 224 ? 17.315 -15.144 19.145 1.00 40.19 224 PHE A C 1
ATOM 1796 O O . PHE A 1 224 ? 18.358 -15.045 18.500 1.00 40.19 224 PHE A O 1
ATOM 1803 N N . GLN A 1 225 ? 16.862 -16.292 19.641 1.00 39.81 225 GLN A N 1
ATOM 1804 C CA . GLN A 1 225 ? 17.293 -17.580 19.122 1.00 39.81 225 GLN A CA 1
ATOM 1805 C C . GLN A 1 225 ? 16.997 -17.577 17.622 1.00 39.81 225 GLN A C 1
ATOM 1807 O O . GLN A 1 225 ? 15.862 -17.300 17.240 1.00 39.81 225 GLN A O 1
ATOM 1812 N N . GLU A 1 226 ? 18.024 -17.812 16.806 1.00 43.69 226 GLU A N 1
ATOM 1813 C CA . GLU A 1 226 ? 17.907 -17.951 15.357 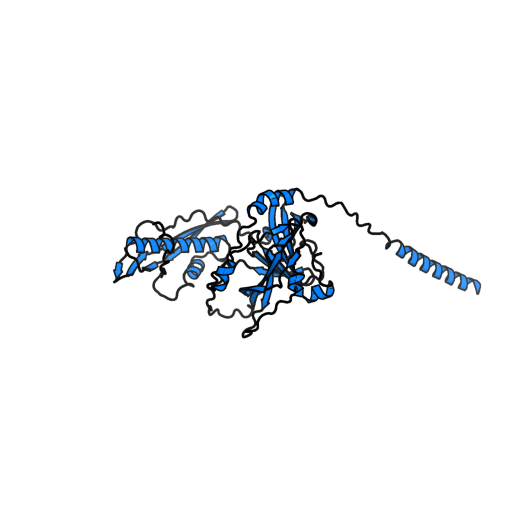1.00 43.69 226 GLU A CA 1
ATOM 1814 C C . GLU A 1 226 ? 16.852 -19.022 15.048 1.00 43.69 226 GLU A C 1
ATOM 1816 O O . GLU A 1 226 ? 17.102 -20.217 15.191 1.00 43.69 226 GLU A O 1
ATOM 1821 N N . GLU A 1 227 ? 15.652 -18.614 14.638 1.00 52.81 227 GLU A N 1
ATOM 1822 C CA . GLU A 1 227 ? 14.842 -19.491 13.803 1.00 52.81 227 GLU A CA 1
ATOM 1823 C C . GLU A 1 227 ? 15.581 -19.562 12.460 1.00 52.81 227 GLU A C 1
ATOM 1825 O O . GLU A 1 227 ? 15.685 -18.557 11.757 1.00 52.81 227 GLU A O 1
ATOM 1830 N N . GLU A 1 228 ? 16.147 -20.733 12.141 1.00 59.38 228 GLU A N 1
ATOM 1831 C CA . GLU A 1 228 ? 17.157 -20.988 11.089 1.00 59.38 228 GLU A CA 1
ATOM 1832 C C . GLU A 1 228 ? 16.813 -20.502 9.660 1.00 59.38 228 GLU A C 1
ATOM 1834 O O . GLU A 1 228 ? 17.626 -20.662 8.756 1.00 59.38 228 GLU A O 1
ATOM 1839 N N . ASN A 1 229 ? 15.652 -19.884 9.412 1.00 72.25 229 ASN A N 1
ATOM 1840 C CA . ASN A 1 229 ? 15.209 -19.479 8.074 1.00 72.25 229 ASN A CA 1
ATOM 1841 C C . ASN A 1 229 ? 14.713 -18.029 7.953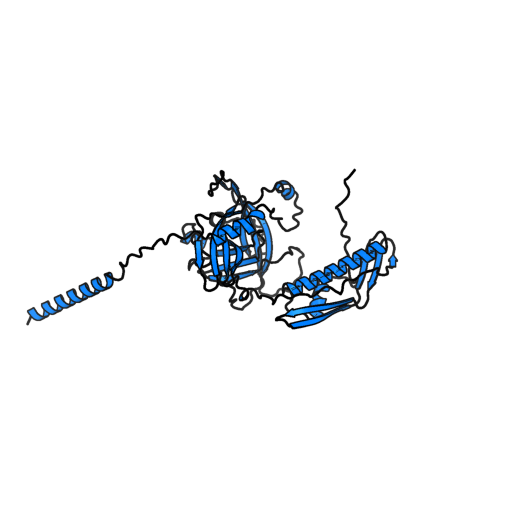 1.00 72.25 229 ASN A C 1
ATOM 1843 O O . ASN A 1 229 ? 14.202 -17.653 6.893 1.00 72.25 229 ASN A O 1
ATOM 1847 N N . CYS A 1 230 ? 14.837 -17.201 8.993 1.00 75.88 230 CYS A N 1
ATOM 1848 C CA . CYS A 1 230 ? 14.394 -15.813 8.904 1.00 75.88 230 CYS A CA 1
ATOM 1849 C C . CYS A 1 230 ? 15.445 -14.926 8.209 1.00 75.88 230 CYS A C 1
ATOM 1851 O O . CYS A 1 230 ? 16.623 -14.916 8.557 1.00 75.88 230 CYS A O 1
ATOM 1853 N N . VAL A 1 231 ? 15.018 -14.149 7.211 1.00 79.31 231 VAL A N 1
ATOM 1854 C CA . VAL A 1 231 ? 15.839 -13.149 6.518 1.00 79.31 231 VAL A CA 1
ATOM 1855 C C . VAL A 1 231 ? 15.395 -11.767 6.973 1.00 79.31 231 VAL A C 1
ATOM 1857 O O . VAL A 1 231 ? 14.226 -11.404 6.844 1.00 79.31 231 VAL A O 1
ATOM 1860 N N . THR A 1 232 ? 16.327 -10.960 7.475 1.00 80.25 232 THR A N 1
ATOM 1861 C CA . THR A 1 232 ? 16.048 -9.539 7.703 1.00 80.25 232 THR A CA 1
ATOM 1862 C C . THR A 1 232 ? 16.000 -8.821 6.360 1.00 80.25 232 THR A C 1
ATOM 1864 O O . THR A 1 232 ? 16.952 -8.871 5.584 1.00 80.25 232 THR A O 1
ATOM 1867 N N . MET A 1 233 ? 14.898 -8.137 6.091 1.00 82.62 233 MET A N 1
ATOM 1868 C CA . MET A 1 233 ? 14.714 -7.307 4.908 1.00 82.62 233 MET A CA 1
ATOM 1869 C C . MET A 1 233 ? 14.731 -5.836 5.325 1.00 82.62 233 MET A C 1
ATOM 1871 O O . MET A 1 233 ? 14.233 -5.479 6.391 1.00 82.62 233 MET A O 1
ATOM 1875 N N . GLU A 1 234 ? 15.272 -4.976 4.475 1.00 84.38 234 GLU A N 1
ATOM 1876 C CA . GLU A 1 234 ? 15.274 -3.526 4.639 1.00 84.38 234 GLU A CA 1
ATOM 1877 C C . GLU A 1 234 ? 14.436 -2.887 3.536 1.00 84.38 234 GLU A C 1
ATOM 1879 O O . GLU A 1 234 ? 14.584 -3.204 2.355 1.00 84.38 234 GLU A O 1
ATOM 1884 N N . VAL A 1 235 ? 13.530 -1.996 3.930 1.00 85.00 235 VAL A N 1
ATOM 1885 C CA . VAL A 1 235 ? 12.728 -1.185 3.019 1.00 85.00 235 VAL A CA 1
ATOM 1886 C C . VAL A 1 235 ? 13.340 0.197 2.949 1.00 85.00 235 VAL A C 1
ATOM 1888 O O . VAL A 1 235 ? 13.468 0.868 3.971 1.00 85.00 235 VAL A O 1
ATOM 1891 N N . TYR A 1 236 ? 13.686 0.607 1.738 1.00 86.00 236 TYR A N 1
ATOM 1892 C CA . TYR A 1 236 ? 14.194 1.931 1.422 1.00 86.00 236 TYR A CA 1
ATOM 1893 C C . TYR A 1 236 ? 13.101 2.720 0.725 1.00 86.00 236 TYR A C 1
ATOM 1895 O O . TYR A 1 236 ? 12.534 2.257 -0.266 1.00 86.00 236 TYR A O 1
ATOM 1903 N N . GLU A 1 237 ? 12.819 3.913 1.229 1.00 87.88 237 GLU A N 1
ATOM 1904 C CA . GLU A 1 237 ? 11.890 4.838 0.594 1.00 87.88 237 GLU A CA 1
ATOM 1905 C C . GLU A 1 237 ? 12.645 5.941 -0.131 1.00 87.88 237 GLU A C 1
ATOM 1907 O O . GLU A 1 237 ? 13.367 6.732 0.484 1.00 87.88 237 GLU A O 1
ATOM 1912 N N . TRP A 1 238 ? 12.439 5.995 -1.443 1.00 89.00 238 TRP A N 1
ATOM 1913 C CA . TRP A 1 238 ? 13.034 6.995 -2.315 1.00 89.00 238 TRP A CA 1
ATOM 1914 C C . TRP A 1 238 ? 12.007 8.056 -2.669 1.00 89.00 238 TRP A C 1
ATOM 1916 O O . TRP A 1 238 ? 10.938 7.745 -3.197 1.00 89.00 238 TRP A O 1
ATOM 1926 N N . PHE A 1 239 ? 12.336 9.303 -2.369 1.00 90.44 239 PHE A N 1
ATOM 1927 C CA . PHE A 1 239 ? 11.476 10.451 -2.583 1.00 90.44 239 PHE A CA 1
ATOM 1928 C C . PHE A 1 239 ? 11.884 11.152 -3.869 1.00 90.44 239 PHE A C 1
ATOM 1930 O O . PHE A 1 239 ? 13.066 11.259 -4.178 1.00 90.44 239 PHE A O 1
ATOM 1937 N N . GLN A 1 240 ? 10.900 11.622 -4.622 1.00 91.00 240 GLN A N 1
ATOM 1938 C CA . GLN A 1 240 ? 11.101 12.418 -5.821 1.00 91.00 240 GLN A CA 1
ATOM 1939 C C . GLN A 1 240 ? 10.085 13.556 -5.822 1.00 91.00 240 GLN A C 1
ATOM 1941 O O . GLN A 1 240 ? 8.877 13.318 -5.889 1.00 91.00 240 GLN A O 1
ATOM 1946 N N . ASP A 1 241 ? 10.579 14.788 -5.746 1.00 90.75 241 ASP A N 1
ATOM 1947 C CA . ASP A 1 241 ? 9.739 15.979 -5.709 1.00 90.75 241 ASP A CA 1
ATOM 1948 C C . ASP A 1 241 ? 9.436 16.445 -7.127 1.00 90.75 241 ASP A C 1
ATOM 1950 O O . ASP A 1 241 ? 10.345 16.712 -7.910 1.00 90.75 241 ASP A O 1
ATOM 1954 N N . CYS A 1 242 ? 8.154 16.554 -7.452 1.00 89.31 242 CYS A N 1
ATOM 1955 C CA . CYS A 1 242 ? 7.656 16.925 -8.766 1.00 89.31 242 CYS A CA 1
ATOM 1956 C C . CYS A 1 242 ? 6.881 18.245 -8.707 1.00 89.31 242 CYS A C 1
ATOM 1958 O O . CYS A 1 242 ? 6.049 18.483 -7.829 1.00 89.31 242 CYS A O 1
ATOM 1960 N N . TYR A 1 243 ? 7.143 19.099 -9.690 1.00 88.69 243 TYR A N 1
ATOM 1961 C CA . TYR A 1 243 ? 6.576 20.433 -9.839 1.00 88.69 243 TYR A CA 1
ATOM 1962 C C . TYR A 1 243 ? 5.674 20.451 -11.069 1.00 88.69 243 TYR A C 1
ATOM 1964 O O . TYR A 1 243 ? 6.109 20.086 -12.159 1.00 88.69 243 TYR A O 1
ATOM 1972 N N . TYR A 1 244 ? 4.428 20.888 -10.901 1.00 84.44 244 TYR A N 1
ATOM 1973 C CA . TYR A 1 244 ? 3.414 20.911 -11.956 1.00 84.44 244 TYR A CA 1
ATOM 1974 C C . TYR A 1 244 ? 3.025 22.349 -12.279 1.00 84.44 244 TYR A C 1
ATOM 1976 O O . TYR A 1 244 ? 2.996 23.207 -11.394 1.00 84.44 244 TYR A O 1
ATOM 1984 N N . GLU A 1 245 ? 2.704 22.598 -13.545 1.00 85.06 245 GLU A N 1
ATOM 1985 C CA . GLU A 1 245 ? 2.094 23.853 -13.968 1.00 85.06 245 GLU A CA 1
ATOM 1986 C C . GLU A 1 245 ? 0.579 23.700 -13.886 1.00 85.06 245 GLU A C 1
ATOM 1988 O O . GLU A 1 245 ? -0.025 23.021 -14.718 1.00 85.06 245 GLU A O 1
ATOM 1993 N N . THR A 1 246 ? -0.058 24.344 -12.908 1.00 78.62 246 THR A N 1
ATOM 1994 C CA . THR A 1 246 ? -1.530 24.394 -12.802 1.00 78.62 246 THR A CA 1
ATOM 1995 C C . THR A 1 246 ? -2.183 22.996 -12.881 1.00 78.62 246 THR A C 1
ATOM 1997 O O . THR A 1 246 ? -1.768 22.093 -12.159 1.00 78.62 246 THR A O 1
ATOM 2000 N N . ASP A 1 247 ? -3.170 22.806 -13.764 1.00 72.19 247 ASP A N 1
ATOM 2001 C CA . ASP A 1 247 ? -3.939 21.569 -13.943 1.00 72.19 247 ASP A CA 1
ATOM 2002 C C . ASP A 1 247 ? -3.258 20.545 -14.879 1.00 72.19 247 ASP A C 1
ATOM 2004 O O . ASP A 1 247 ? -3.873 19.543 -15.258 1.00 72.19 247 ASP A O 1
ATOM 2008 N N . ASN A 1 248 ? -2.005 20.770 -15.300 1.00 77.62 248 ASN A N 1
ATOM 2009 C CA . ASN A 1 248 ? -1.294 19.829 -16.165 1.00 77.62 248 ASN A CA 1
ATOM 2010 C C . ASN A 1 248 ? -0.843 18.599 -15.354 1.00 77.62 248 ASN A C 1
ATOM 2012 O O . ASN A 1 248 ? -0.026 18.737 -14.442 1.00 77.62 248 ASN A O 1
ATOM 2016 N N . PRO A 1 249 ? -1.300 17.377 -15.692 1.00 76.25 249 PRO A N 1
ATOM 2017 C CA . PRO A 1 249 ? -0.897 16.169 -14.977 1.00 76.25 249 PRO A CA 1
ATOM 2018 C C . PRO A 1 249 ? 0.548 15.736 -15.274 1.00 76.25 249 PRO A C 1
ATOM 2020 O O . PRO A 1 249 ? 1.028 14.767 -14.686 1.00 76.25 249 PRO A O 1
ATOM 2023 N N . ASN A 1 250 ? 1.234 16.404 -16.204 1.00 83.81 250 ASN A N 1
ATOM 2024 C CA . ASN A 1 250 ? 2.641 16.163 -16.486 1.00 83.81 250 ASN A CA 1
ATOM 2025 C C . ASN A 1 250 ? 3.489 17.176 -15.703 1.00 83.81 250 ASN A C 1
ATOM 2027 O O . ASN A 1 250 ? 3.272 18.382 -15.855 1.00 83.81 250 ASN A O 1
ATOM 2031 N N . PRO A 1 251 ? 4.447 16.721 -14.879 1.00 86.06 251 PRO A N 1
ATOM 2032 C CA . PRO A 1 251 ? 5.312 17.633 -14.151 1.00 86.06 251 PRO A CA 1
ATOM 2033 C C . PRO A 1 251 ? 6.223 18.384 -15.127 1.00 86.06 251 PRO A C 1
ATOM 2035 O O . PRO A 1 251 ? 6.755 17.796 -16.067 1.00 86.06 251 PRO A O 1
ATOM 2038 N N . ILE A 1 252 ? 6.432 19.676 -14.874 1.00 89.75 252 ILE A N 1
ATOM 2039 C CA . ILE A 1 252 ? 7.453 20.491 -15.548 1.00 89.75 252 ILE A CA 1
ATOM 2040 C C . ILE A 1 252 ? 8.836 19.912 -15.243 1.00 89.75 252 ILE A C 1
ATOM 2042 O O . ILE A 1 252 ? 9.715 19.852 -16.098 1.00 89.75 252 ILE A O 1
ATOM 2046 N N . TYR A 1 253 ? 9.020 19.508 -13.988 1.00 90.81 253 TYR A N 1
ATOM 2047 C CA . TYR A 1 253 ? 10.284 19.037 -13.460 1.00 90.81 253 TYR A CA 1
ATOM 2048 C C . TYR A 1 253 ? 10.035 18.077 -12.302 1.00 90.81 253 TYR A C 1
ATOM 2050 O O . TYR A 1 253 ? 9.171 18.330 -11.462 1.00 90.81 253 TYR A O 1
ATOM 2058 N N . CYS A 1 254 ? 10.823 17.010 -12.235 1.00 90.19 254 CYS A N 1
ATOM 2059 C CA . CYS A 1 254 ? 10.959 16.190 -11.040 1.00 90.19 254 CYS A CA 1
ATOM 2060 C C . CYS A 1 254 ? 12.434 16.158 -10.641 1.00 90.19 254 CYS A C 1
ATOM 2062 O O . CYS A 1 254 ? 13.299 16.054 -11.511 1.00 90.19 254 CYS A O 1
ATOM 2064 N N . SER A 1 255 ? 12.716 16.230 -9.342 1.00 90.94 255 SER A N 1
ATOM 2065 C CA . SER A 1 255 ? 14.068 16.059 -8.814 1.00 90.94 255 SER A CA 1
ATOM 2066 C C . SER A 1 255 ? 14.617 14.666 -9.129 1.00 90.94 255 SER A C 1
ATOM 2068 O O . SER A 1 255 ? 13.866 13.739 -9.451 1.00 90.94 255 SER A O 1
ATOM 2070 N N . GLU A 1 256 ? 15.925 14.482 -8.962 1.00 89.88 256 GLU A N 1
ATOM 2071 C CA . GLU A 1 256 ? 16.448 13.123 -8.847 1.00 89.88 256 GLU A CA 1
ATOM 2072 C C . GLU A 1 256 ? 15.895 12.453 -7.575 1.00 89.88 256 GLU A C 1
ATOM 2074 O O . GLU A 1 256 ? 15.640 13.148 -6.579 1.00 89.88 256 GLU A O 1
ATOM 2079 N N . PRO A 1 257 ? 15.655 11.129 -7.597 1.00 89.75 257 PRO A N 1
ATOM 2080 C CA . PRO A 1 257 ? 15.231 10.399 -6.414 1.00 89.75 257 PRO A CA 1
ATOM 2081 C C . PRO A 1 257 ? 16.286 10.434 -5.300 1.00 89.75 257 PRO A C 1
ATOM 2083 O O . PRO A 1 257 ? 17.469 10.215 -5.556 1.00 89.75 257 PRO A O 1
ATOM 2086 N N . TYR A 1 258 ? 15.865 10.634 -4.052 1.00 85.50 258 TYR A N 1
ATOM 2087 C CA . TYR A 1 258 ? 16.754 10.652 -2.885 1.00 85.50 258 TYR A CA 1
ATOM 2088 C C . TYR A 1 258 ? 16.232 9.751 -1.753 1.00 85.50 258 TYR A C 1
ATOM 2090 O O . TYR A 1 258 ? 15.017 9.622 -1.589 1.00 85.50 258 TYR A O 1
ATOM 2098 N N . PRO A 1 259 ? 17.110 9.081 -0.980 1.00 81.94 259 PRO A N 1
ATOM 2099 C CA . PRO A 1 259 ? 16.688 8.157 0.066 1.00 81.94 259 PRO A CA 1
ATOM 2100 C C . PRO A 1 259 ? 16.308 8.936 1.321 1.00 81.94 259 PRO A C 1
ATOM 2102 O O . PRO A 1 259 ? 17.021 9.850 1.733 1.00 81.94 259 PRO A O 1
ATOM 2105 N N . VAL A 1 260 ? 15.201 8.557 1.951 1.00 78.12 260 VAL A N 1
ATOM 2106 C CA . VAL A 1 260 ? 14.653 9.312 3.088 1.00 78.12 260 VAL A CA 1
ATOM 2107 C C . VAL A 1 260 ? 14.476 8.435 4.321 1.00 78.12 260 VAL A C 1
ATOM 2109 O O . VAL A 1 260 ? 14.832 8.855 5.426 1.00 78.12 260 VAL A O 1
ATOM 2112 N N . PHE A 1 261 ? 13.997 7.203 4.136 1.00 68.38 261 PHE A N 1
ATOM 2113 C CA . PHE A 1 261 ? 13.756 6.269 5.231 1.00 68.38 261 PHE A CA 1
ATOM 2114 C C . PHE A 1 261 ? 14.288 4.877 4.930 1.00 68.38 261 PHE A C 1
ATOM 2116 O O . PHE A 1 261 ? 14.172 4.378 3.811 1.00 68.38 261 PHE A O 1
ATOM 2123 N N . VAL A 1 262 ? 14.827 4.254 5.978 1.00 69.94 262 VAL A N 1
ATOM 2124 C CA . VAL A 1 262 ? 15.198 2.842 5.997 1.00 69.94 262 VAL A CA 1
ATOM 2125 C C . VAL A 1 262 ? 14.538 2.210 7.205 1.00 69.94 262 VAL A C 1
ATOM 2127 O O . VAL A 1 262 ? 14.747 2.659 8.334 1.00 69.94 262 VAL A O 1
ATOM 2130 N N . TYR A 1 263 ? 13.761 1.158 6.986 1.00 76.12 263 TYR A N 1
ATOM 2131 C CA . TYR A 1 263 ? 13.275 0.331 8.079 1.00 76.12 263 TYR A CA 1
ATOM 2132 C C . TYR A 1 263 ? 13.487 -1.139 7.806 1.00 76.12 263 TYR A C 1
ATOM 2134 O O . TYR A 1 263 ? 13.328 -1.608 6.685 1.00 76.12 263 TYR A O 1
ATOM 2142 N N . SER A 1 264 ? 13.867 -1.864 8.854 1.00 72.81 264 SER A N 1
ATOM 2143 C CA . SER A 1 264 ? 14.079 -3.301 8.782 1.00 72.81 264 SER A CA 1
ATOM 2144 C C . SER A 1 264 ? 12.873 -4.042 9.336 1.00 72.81 264 SER A C 1
ATOM 2146 O O . SER A 1 264 ? 12.232 -3.602 10.293 1.00 72.81 264 SER A O 1
ATOM 2148 N N . TYR A 1 265 ? 12.570 -5.178 8.728 1.00 74.19 265 TYR A N 1
ATOM 2149 C CA . TYR A 1 265 ? 11.651 -6.156 9.276 1.00 74.19 265 TYR A CA 1
ATOM 2150 C C . TYR A 1 265 ? 12.252 -7.544 9.105 1.00 74.19 265 TYR A C 1
ATOM 2152 O O . TYR A 1 265 ? 12.956 -7.833 8.137 1.00 74.19 265 TYR A O 1
ATOM 2160 N N . GLU A 1 266 ? 11.989 -8.399 10.077 1.00 71.88 266 GLU A N 1
ATOM 2161 C CA . GLU A 1 266 ? 12.369 -9.796 10.004 1.00 71.88 266 GLU A CA 1
ATOM 2162 C C . GLU A 1 266 ? 11.284 -10.558 9.250 1.00 71.88 266 GLU A C 1
ATOM 2164 O O . GLU A 1 266 ? 10.089 -10.398 9.511 1.00 71.88 266 GLU A O 1
ATOM 2169 N N . TYR A 1 267 ? 11.703 -11.335 8.260 1.00 72.38 267 TYR A N 1
ATOM 2170 C CA . TYR A 1 267 ? 10.818 -12.164 7.468 1.00 72.38 267 TYR A CA 1
ATOM 2171 C C . TYR A 1 267 ? 11.165 -13.628 7.687 1.00 72.38 267 TYR A C 1
ATOM 2173 O O . TYR A 1 267 ? 12.275 -14.042 7.375 1.00 72.38 267 TYR A O 1
ATOM 2181 N N . CYS A 1 268 ? 10.187 -14.420 8.104 1.00 73.62 268 CYS A N 1
ATOM 2182 C CA . CYS A 1 268 ? 10.306 -15.867 8.214 1.00 73.62 268 CYS A CA 1
ATOM 2183 C C . CYS A 1 268 ? 9.369 -16.499 7.168 1.00 73.62 268 CYS A C 1
ATOM 2185 O O . CYS A 1 268 ? 8.178 -16.177 7.163 1.00 73.62 268 CYS A O 1
ATOM 2187 N N . PRO A 1 269 ? 9.871 -17.305 6.215 1.00 66.75 269 PRO A N 1
ATOM 2188 C CA . PRO A 1 269 ? 9.029 -17.933 5.206 1.00 66.75 269 PRO A CA 1
ATOM 2189 C C . PRO A 1 269 ? 8.094 -18.974 5.816 1.00 66.75 269 PRO A C 1
ATOM 2191 O O . PRO A 1 269 ? 8.552 -19.985 6.340 1.00 66.75 269 PRO A O 1
ATOM 2194 N N . ASP A 1 270 ? 6.786 -18.748 5.681 1.00 63.84 270 ASP A N 1
ATOM 2195 C CA . ASP A 1 270 ? 5.783 -19.777 5.942 1.00 63.84 270 ASP A CA 1
ATOM 2196 C C . ASP A 1 270 ? 5.748 -20.776 4.763 1.00 63.84 270 ASP A C 1
ATOM 2198 O O . ASP A 1 270 ? 5.707 -20.354 3.604 1.00 63.84 270 ASP A O 1
ATOM 2202 N N . PRO A 1 271 ? 5.748 -22.098 5.015 1.00 58.75 271 PRO A N 1
ATOM 2203 C CA . PRO A 1 271 ? 5.819 -23.126 3.971 1.00 58.75 271 PRO A CA 1
ATOM 2204 C C . PRO A 1 271 ? 4.491 -23.391 3.232 1.00 58.75 271 PRO A C 1
ATOM 2206 O O . PRO A 1 271 ? 4.399 -24.361 2.483 1.00 58.75 271 PRO A O 1
ATOM 2209 N N . ILE A 1 272 ? 3.448 -22.585 3.445 1.00 63.94 272 ILE A N 1
ATOM 2210 C CA . ILE A 1 272 ? 2.091 -22.857 2.946 1.00 63.94 272 ILE A CA 1
ATOM 2211 C C . ILE A 1 272 ? 1.770 -21.924 1.772 1.00 63.94 272 ILE A C 1
ATOM 2213 O O . ILE A 1 272 ? 1.984 -20.716 1.867 1.00 63.94 272 ILE A O 1
ATOM 2217 N N . GLU A 1 273 ? 1.240 -22.478 0.673 1.00 67.06 273 GLU A N 1
ATOM 2218 C CA . GLU A 1 273 ? 0.660 -21.692 -0.423 1.00 67.06 273 GLU A CA 1
ATOM 2219 C C . GLU A 1 273 ? -0.481 -20.826 0.121 1.00 67.06 273 GLU A C 1
ATOM 2221 O O . GLU A 1 273 ? -1.526 -21.331 0.530 1.00 67.06 273 GLU A O 1
ATOM 2226 N N . ASP A 1 274 ? -0.256 -19.515 0.155 1.00 66.81 274 ASP A N 1
ATOM 2227 C CA . ASP A 1 274 ? -1.224 -18.551 0.658 1.00 66.81 274 ASP A CA 1
ATOM 2228 C C . ASP A 1 274 ? -2.236 -18.215 -0.462 1.00 66.81 274 ASP A C 1
ATOM 2230 O O . ASP A 1 274 ? -1.863 -17.563 -1.446 1.00 66.81 274 ASP A O 1
ATOM 2234 N N . PRO A 1 275 ? -3.519 -18.630 -0.358 1.00 65.31 275 PRO A N 1
ATOM 2235 C CA . PRO A 1 275 ? -4.543 -18.285 -1.350 1.00 65.31 275 PRO A CA 1
ATOM 2236 C C . PRO A 1 275 ? -4.760 -16.765 -1.459 1.00 65.31 275 PRO A C 1
ATOM 2238 O O . PRO A 1 275 ? -5.323 -16.289 -2.443 1.00 65.31 275 PRO A O 1
ATOM 2241 N N . CYS A 1 276 ? -4.246 -15.994 -0.496 1.00 71.19 276 CYS A N 1
ATOM 2242 C CA . CYS A 1 276 ? -4.289 -14.537 -0.436 1.00 71.19 276 CYS A CA 1
ATOM 2243 C C . CYS A 1 276 ? -3.212 -13.848 -1.277 1.00 71.19 276 CYS A C 1
ATOM 2245 O O . CYS A 1 276 ? -2.970 -12.650 -1.097 1.00 71.19 276 CYS A O 1
ATOM 2247 N N . LEU A 1 277 ? -2.517 -14.589 -2.139 1.00 79.19 277 LEU A N 1
ATOM 2248 C CA . LEU A 1 277 ? -1.498 -14.038 -3.021 1.00 79.19 277 LEU A CA 1
ATOM 2249 C C . LEU A 1 277 ? -2.096 -13.415 -4.283 1.00 79.19 277 LEU A C 1
ATOM 2251 O O . LEU A 1 277 ? -1.492 -12.492 -4.819 1.00 79.19 277 LEU A O 1
ATOM 2255 N N . ASP A 1 278 ? -3.276 -13.832 -4.743 1.00 77.88 278 ASP A N 1
ATOM 2256 C CA . ASP A 1 278 ? -3.857 -13.243 -5.953 1.00 77.88 278 ASP A CA 1
ATOM 2257 C C . ASP A 1 278 ? -4.148 -11.733 -5.755 1.00 77.88 278 ASP A C 1
ATOM 2259 O O . ASP A 1 278 ? -4.973 -11.374 -4.906 1.00 77.88 278 ASP A O 1
ATOM 2263 N N . PRO A 1 279 ? -3.500 -10.830 -6.524 1.00 74.25 279 PRO A N 1
ATOM 2264 C CA . PRO A 1 279 ? -3.708 -9.388 -6.407 1.00 74.25 279 PRO A CA 1
ATOM 2265 C C . PRO A 1 279 ? -5.166 -8.954 -6.615 1.00 74.25 279 PRO A C 1
ATOM 2267 O O . PRO A 1 279 ? -5.578 -7.938 -6.057 1.00 74.25 279 PRO A O 1
ATOM 2270 N N . GLU A 1 280 ? -5.961 -9.720 -7.374 1.00 77.44 280 GLU A N 1
ATOM 2271 C CA . GLU A 1 280 ? -7.391 -9.455 -7.585 1.00 77.44 280 GLU A CA 1
ATOM 2272 C C . GLU A 1 280 ? -8.236 -9.758 -6.332 1.00 77.44 280 GLU A C 1
ATOM 2274 O O . GLU A 1 280 ? -9.258 -9.105 -6.102 1.00 77.44 280 GLU A O 1
ATOM 2279 N N . TYR A 1 281 ? -7.808 -10.717 -5.502 1.00 74.06 281 TYR A N 1
ATOM 2280 C CA . TYR A 1 281 ? -8.559 -11.204 -4.333 1.00 74.06 281 TYR A CA 1
ATOM 2281 C C . TYR A 1 281 ? -7.950 -10.784 -2.997 1.00 74.06 281 TYR A C 1
ATOM 2283 O O . TYR A 1 281 ? -8.541 -11.047 -1.952 1.00 74.06 281 TYR A O 1
ATOM 2291 N N . VAL A 1 282 ? -6.820 -10.079 -3.011 1.00 67.44 282 VAL A N 1
ATOM 2292 C CA . VAL A 1 282 ? -6.072 -9.690 -1.809 1.00 67.44 282 VAL A CA 1
ATOM 2293 C C . VAL A 1 282 ? -6.907 -8.900 -0.788 1.00 67.44 282 VAL A C 1
ATOM 2295 O O . VAL A 1 282 ? -6.586 -8.918 0.398 1.00 67.44 282 VAL A O 1
ATOM 2298 N N . ASP A 1 283 ? -7.960 -8.210 -1.245 1.00 59.56 283 ASP A N 1
ATOM 2299 C CA . ASP A 1 283 ? -8.866 -7.401 -0.415 1.00 59.56 283 ASP A CA 1
ATOM 2300 C C . ASP A 1 283 ? -10.221 -8.064 -0.129 1.00 59.56 283 ASP A C 1
ATOM 2302 O O . ASP A 1 283 ? -11.132 -7.435 0.416 1.00 59.56 283 ASP A O 1
ATOM 2306 N N . THR A 1 284 ? -10.372 -9.341 -0.489 1.00 56.00 284 THR A N 1
ATOM 2307 C CA . THR A 1 284 ? -11.481 -10.140 0.033 1.00 56.00 284 THR A CA 1
ATOM 2308 C C . THR A 1 284 ? -11.313 -10.295 1.532 1.00 56.00 284 THR A C 1
ATOM 2310 O O . THR A 1 284 ? -10.212 -10.566 2.012 1.00 56.00 284 THR A O 1
ATOM 2313 N N . GLY A 1 285 ? -12.405 -10.134 2.281 1.00 52.66 285 GLY A N 1
ATOM 2314 C CA . GLY A 1 285 ? -12.430 -10.426 3.717 1.00 52.66 285 GLY A CA 1
ATOM 2315 C C . GLY A 1 285 ? -11.985 -11.858 4.044 1.00 52.66 285 GLY A C 1
ATOM 2316 O O . GLY A 1 285 ? -11.608 -12.119 5.175 1.00 52.66 285 GLY A O 1
ATOM 2317 N N . ASP A 1 286 ? -11.956 -12.743 3.040 1.00 47.69 286 ASP A N 1
ATOM 2318 C CA . ASP A 1 286 ? -11.441 -14.113 3.114 1.00 47.69 286 ASP A CA 1
ATOM 2319 C C . ASP A 1 286 ? -9.899 -14.190 3.101 1.00 47.69 286 ASP A C 1
ATOM 2321 O O . ASP A 1 286 ? -9.326 -15.172 3.572 1.00 47.69 286 ASP A O 1
ATOM 2325 N N . CYS A 1 287 ? -9.222 -13.177 2.538 1.00 51.72 287 CYS A N 1
ATOM 2326 C CA . CYS A 1 287 ? -7.763 -13.133 2.360 1.00 51.72 287 CYS A CA 1
ATOM 2327 C C . CYS A 1 287 ? -7.018 -12.307 3.414 1.00 51.72 287 CYS A C 1
ATOM 2329 O O . CYS A 1 287 ? -5.804 -12.416 3.632 1.00 51.72 287 CYS A O 1
ATOM 2331 N N . TYR A 1 288 ? -7.752 -11.440 4.089 1.00 45.50 288 TYR A N 1
ATOM 2332 C CA . TYR A 1 288 ? -7.440 -11.222 5.478 1.00 45.50 288 TYR A CA 1
ATOM 2333 C C . TYR A 1 288 ? -7.967 -12.463 6.182 1.00 45.50 288 TYR A C 1
ATOM 2335 O O . TYR A 1 288 ? -9.067 -12.912 5.899 1.00 45.50 288 TYR A O 1
ATOM 2343 N N . LEU A 1 289 ? -7.240 -13.012 7.149 1.00 38.91 289 LEU A N 1
ATOM 2344 C CA . LEU A 1 289 ? -7.989 -13.525 8.282 1.00 38.91 289 LEU A CA 1
ATOM 2345 C C . LEU A 1 289 ? -8.761 -12.294 8.774 1.00 38.91 289 LEU A C 1
ATOM 2347 O O . LEU A 1 289 ? -8.214 -11.484 9.524 1.00 38.91 289 LEU A O 1
ATOM 2351 N N . GLU A 1 290 ? -9.982 -12.070 8.274 1.00 34.81 290 GLU A N 1
ATOM 2352 C CA . GLU A 1 290 ? -10.990 -11.389 9.050 1.00 34.81 290 GLU A CA 1
ATOM 2353 C C . GLU A 1 290 ? -11.067 -12.253 10.296 1.00 34.81 290 GLU A C 1
ATOM 2355 O O . GLU A 1 290 ? -11.760 -13.265 10.376 1.00 34.81 290 GLU A O 1
ATOM 2360 N N . TYR A 1 291 ? -10.245 -11.889 11.278 1.00 37.91 291 TYR A N 1
ATOM 2361 C CA . TYR A 1 291 ? -10.570 -12.145 12.651 1.00 37.91 291 TYR A CA 1
ATOM 2362 C C . TYR A 1 291 ? -11.968 -11.568 12.761 1.00 37.91 291 TYR A C 1
ATOM 2364 O O . TYR A 1 291 ? -12.118 -10.345 12.786 1.00 37.91 291 TYR A O 1
ATOM 2372 N N . THR A 1 292 ? -12.969 -12.453 12.702 1.00 38.09 292 THR A N 1
ATOM 2373 C CA . THR A 1 292 ? -14.357 -12.208 13.087 1.00 38.09 292 THR A CA 1
ATOM 2374 C C . THR A 1 292 ? -14.315 -11.110 14.122 1.00 38.09 292 THR A C 1
ATOM 2376 O O . THR A 1 292 ? -13.681 -11.362 15.153 1.00 38.09 292 THR A O 1
ATOM 2379 N N . PRO A 1 293 ? -14.792 -9.891 13.808 1.00 37.69 293 PRO A N 1
ATOM 2380 C CA . PRO A 1 293 ? -14.394 -8.687 14.514 1.00 37.69 293 PRO A CA 1
ATOM 2381 C C . PRO A 1 293 ? -14.501 -8.941 16.005 1.00 37.69 293 PRO A C 1
ATOM 2383 O O . PRO A 1 293 ? -15.601 -9.051 16.542 1.00 37.69 293 PRO A O 1
ATOM 2386 N N . VAL A 1 294 ? -13.343 -9.105 16.652 1.00 42.25 294 VAL A N 1
ATOM 2387 C CA . VAL A 1 294 ? -13.298 -9.414 18.073 1.00 42.25 294 VAL A CA 1
ATOM 2388 C C . VAL A 1 294 ? -13.718 -8.134 18.768 1.00 42.25 294 VAL A C 1
ATOM 2390 O O . VAL A 1 294 ? -12.933 -7.203 18.974 1.00 42.25 294 VAL A O 1
ATOM 2393 N N . ALA A 1 295 ? -15.009 -8.049 19.062 1.00 43.16 295 ALA A N 1
ATOM 2394 C CA . ALA A 1 295 ? -15.546 -7.011 19.906 1.00 43.16 295 ALA A CA 1
ATOM 2395 C C . ALA A 1 295 ? -15.095 -7.340 21.327 1.00 43.16 295 ALA A C 1
ATOM 2397 O O . ALA A 1 295 ? -15.621 -8.257 21.958 1.00 43.16 295 ALA A O 1
ATOM 2398 N N . VAL A 1 296 ? -14.092 -6.606 21.813 1.00 45.72 296 VAL A N 1
ATOM 2399 C CA . VAL A 1 296 ? -13.786 -6.600 23.241 1.00 45.72 296 VAL A CA 1
ATOM 2400 C C . VAL A 1 296 ? -14.826 -5.714 23.908 1.00 45.72 296 VAL A C 1
ATOM 2402 O O . VAL A 1 296 ? -14.784 -4.486 23.799 1.00 45.72 296 VAL A O 1
ATOM 2405 N N . ILE A 1 297 ? -15.811 -6.353 24.530 1.00 46.12 297 ILE A N 1
ATOM 2406 C CA . ILE A 1 297 ? -16.918 -5.676 25.197 1.00 46.12 297 ILE A CA 1
ATOM 2407 C C . ILE A 1 297 ? -16.370 -5.098 26.507 1.00 46.12 297 ILE A C 1
ATOM 2409 O O . ILE A 1 297 ? -16.121 -5.841 27.442 1.00 46.12 297 ILE A O 1
ATOM 2413 N N . ALA A 1 298 ? -16.140 -3.780 26.520 1.00 48.34 298 ALA A N 1
ATOM 2414 C CA . ALA A 1 298 ? -15.784 -2.923 27.659 1.00 48.34 298 ALA A CA 1
ATOM 2415 C C . ALA A 1 298 ? -14.626 -3.380 28.586 1.00 48.34 298 ALA A C 1
ATOM 2417 O O . ALA A 1 298 ? -14.664 -4.408 29.254 1.00 48.34 298 ALA A O 1
ATOM 2418 N N . ASN A 1 299 ? -13.620 -2.513 28.754 1.00 49.12 299 ASN A N 1
ATOM 2419 C CA . ASN A 1 299 ? -12.607 -2.661 29.805 1.00 49.12 299 ASN A CA 1
ATOM 2420 C C . ASN A 1 299 ? -13.217 -2.307 31.181 1.00 49.12 299 ASN A C 1
ATOM 2422 O O . ASN A 1 299 ? -13.066 -1.184 31.663 1.00 49.12 299 ASN A O 1
ATOM 2426 N N . LEU A 1 300 ? -13.933 -3.256 31.796 1.00 50.31 300 LEU A N 1
ATOM 2427 C CA . LEU A 1 300 ? -14.459 -3.140 33.167 1.00 50.31 300 LEU A CA 1
ATOM 2428 C C . LEU A 1 300 ? -13.376 -3.321 34.244 1.00 50.31 300 LEU A C 1
ATOM 2430 O O . LEU A 1 300 ? -13.656 -3.184 35.429 1.00 50.31 300 LEU A O 1
ATOM 2434 N N . ALA A 1 301 ? -12.139 -3.617 33.848 1.00 56.97 301 ALA A N 1
ATOM 2435 C CA . ALA A 1 301 ? -11.041 -3.919 34.757 1.00 56.97 301 ALA A CA 1
ATOM 2436 C C . ALA A 1 301 ? -10.082 -2.744 34.967 1.00 56.97 301 ALA A C 1
ATOM 2438 O O . ALA A 1 301 ? -8.922 -2.938 35.338 1.00 56.97 301 ALA A O 1
ATOM 2439 N N . LYS A 1 302 ? -10.550 -1.516 34.718 1.00 66.25 302 LYS A N 1
ATOM 2440 C CA . LYS A 1 302 ? -9.759 -0.326 35.011 1.00 66.25 302 LYS A CA 1
ATOM 2441 C C . LYS A 1 302 ? -9.582 -0.191 36.514 1.00 66.25 302 LYS A C 1
ATOM 2443 O O . LYS A 1 302 ? -10.558 -0.170 37.260 1.00 66.25 302 LYS A O 1
ATOM 2448 N N . LEU A 1 303 ? -8.335 -0.030 36.943 1.00 76.19 303 LEU A N 1
ATOM 2449 C CA . LEU A 1 303 ? -8.083 0.443 38.297 1.00 76.19 303 LEU A CA 1
ATOM 2450 C C . LEU A 1 303 ? -8.575 1.889 38.405 1.00 76.19 303 LEU A C 1
ATOM 2452 O O . LEU A 1 303 ? -8.353 2.706 37.506 1.00 76.19 303 LEU A O 1
ATOM 2456 N N . CYS A 1 304 ? -9.231 2.197 39.515 1.00 72.19 304 CYS A N 1
ATOM 2457 C CA . CYS A 1 304 ? -9.676 3.535 39.879 1.00 72.19 304 CYS A CA 1
ATOM 2458 C C . CYS A 1 304 ? -9.428 3.780 41.372 1.00 72.19 304 CYS A C 1
ATOM 2460 O O . CYS A 1 304 ? -9.230 2.841 42.141 1.00 72.19 304 CYS A O 1
ATOM 2462 N N . GLY A 1 305 ? -9.467 5.046 41.787 1.00 78.88 305 GLY A N 1
ATOM 2463 C CA . GLY A 1 305 ? -9.265 5.435 43.181 1.00 78.88 305 GLY A CA 1
ATOM 2464 C C . GLY A 1 305 ? -7.797 5.660 43.537 1.00 78.88 305 GLY A C 1
ATOM 2465 O O . GLY A 1 305 ? -7.011 6.128 42.713 1.00 78.88 305 GLY A O 1
ATOM 2466 N N . HIS A 1 306 ? -7.448 5.376 44.790 1.00 79.06 306 HIS A N 1
ATOM 2467 C CA . HIS A 1 306 ? -6.112 5.587 45.334 1.00 79.06 306 HIS A CA 1
ATOM 2468 C C . HIS A 1 306 ? -5.502 4.256 45.768 1.00 79.06 306 HIS A C 1
ATOM 2470 O O . HIS A 1 306 ? -6.123 3.498 46.510 1.00 79.06 306 HIS A O 1
ATOM 2476 N N . ILE A 1 307 ? -4.284 3.985 45.312 1.00 85.25 307 ILE A N 1
ATOM 2477 C CA . ILE A 1 307 ? -3.507 2.814 45.700 1.00 85.25 307 ILE A CA 1
ATOM 2478 C C . ILE A 1 307 ? -2.560 3.244 46.816 1.00 85.25 307 ILE A C 1
ATOM 2480 O O . ILE A 1 307 ? -1.817 4.210 46.620 1.00 85.25 307 ILE A O 1
ATOM 2484 N N . PRO A 1 308 ? -2.563 2.549 47.965 1.00 81.75 308 PRO A N 1
ATOM 2485 C CA . PRO A 1 308 ? -1.646 2.848 49.052 1.00 81.75 308 PRO A CA 1
ATOM 2486 C C . PRO A 1 308 ? -0.192 2.839 48.577 1.00 81.75 308 PRO A C 1
ATOM 2488 O O . PRO A 1 308 ? 0.250 1.916 47.888 1.00 81.75 308 PRO A O 1
ATOM 2491 N N . THR A 1 309 ? 0.556 3.867 48.973 1.00 87.50 309 THR A N 1
ATOM 2492 C CA . THR A 1 309 ? 1.979 3.995 48.648 1.00 87.50 309 THR A CA 1
ATOM 2493 C C . THR A 1 309 ? 2.825 4.171 49.900 1.00 87.50 309 THR A C 1
ATOM 2495 O O . THR A 1 309 ? 2.460 4.946 50.784 1.00 87.50 309 THR A O 1
ATOM 2498 N N . LEU A 1 310 ? 3.994 3.543 49.929 1.00 87.00 310 LEU A N 1
ATOM 2499 C CA . LEU A 1 310 ? 5.058 3.767 50.896 1.00 87.00 310 LEU A CA 1
ATOM 2500 C C . LEU A 1 310 ? 6.097 4.725 50.297 1.00 87.00 310 LEU A C 1
ATOM 2502 O O . LEU A 1 310 ? 6.557 4.529 49.176 1.00 87.00 310 LEU A O 1
ATOM 2506 N N . ARG A 1 311 ? 6.491 5.768 51.032 1.00 89.25 311 ARG A N 1
ATOM 2507 C CA . ARG A 1 311 ? 7.560 6.678 50.596 1.00 89.25 311 ARG A CA 1
ATOM 2508 C C . ARG A 1 311 ? 8.912 6.213 51.139 1.00 89.25 311 ARG A C 1
ATOM 2510 O O . ARG A 1 311 ? 9.058 6.022 52.343 1.00 89.25 311 ARG A O 1
ATOM 2517 N N . THR A 1 312 ? 9.918 6.123 50.275 1.00 85.06 312 THR A N 1
ATOM 2518 C CA . THR A 1 312 ? 11.318 5.870 50.647 1.00 85.06 312 THR A CA 1
ATOM 2519 C C . THR A 1 312 ? 12.208 6.887 49.929 1.00 85.06 312 THR A C 1
ATOM 2521 O O . THR A 1 312 ? 12.439 6.802 48.724 1.00 85.06 312 THR A O 1
ATOM 2524 N N . GLY A 1 313 ? 12.664 7.914 50.650 1.00 88.62 313 GLY A N 1
ATOM 2525 C CA . GLY A 1 313 ? 13.373 9.054 50.056 1.00 88.62 313 GLY A CA 1
ATOM 2526 C C . GLY A 1 313 ? 12.487 9.869 49.099 1.00 88.62 313 GLY A C 1
ATOM 2527 O O . GLY A 1 313 ? 11.405 10.331 49.475 1.00 88.62 313 GLY A O 1
ATOM 2528 N N . ASN A 1 314 ? 12.946 10.042 47.856 1.00 84.19 314 ASN A N 1
ATOM 2529 C CA . ASN A 1 314 ? 12.225 10.745 46.778 1.00 84.19 314 ASN A CA 1
ATOM 2530 C C . ASN A 1 314 ? 11.389 9.807 45.891 1.00 84.19 314 ASN A C 1
ATOM 2532 O O . ASN A 1 314 ? 10.997 10.168 44.780 1.00 84.19 314 ASN A O 1
ATOM 2536 N N . HIS A 1 315 ? 11.145 8.592 46.372 1.00 82.62 315 HIS A N 1
ATOM 2537 C CA . HIS A 1 315 ? 10.440 7.553 45.646 1.00 82.62 315 HIS A CA 1
ATOM 2538 C C . HIS A 1 315 ? 9.217 7.088 46.426 1.00 82.62 315 HIS A C 1
ATOM 2540 O O . HIS A 1 315 ? 9.231 7.028 47.658 1.00 82.62 315 HIS A O 1
ATOM 2546 N N . TYR A 1 316 ? 8.170 6.746 45.687 1.00 88.12 316 TYR A N 1
ATOM 2547 C CA . TYR A 1 316 ? 6.974 6.097 46.195 1.00 88.12 316 TYR A CA 1
ATOM 2548 C C . TYR A 1 316 ? 6.916 4.684 45.635 1.00 88.12 316 TYR A C 1
ATOM 2550 O O . TYR A 1 316 ? 7.005 4.489 44.422 1.00 88.12 316 TYR A O 1
ATOM 2558 N N . SER A 1 317 ? 6.752 3.706 46.515 1.00 83.56 317 SER A N 1
ATOM 2559 C CA . SER A 1 317 ? 6.460 2.328 46.158 1.00 83.56 317 SER A CA 1
ATOM 2560 C C . SER A 1 317 ? 5.026 1.972 46.519 1.00 83.56 317 SER A C 1
ATOM 2562 O O . SER A 1 317 ? 4.440 2.554 47.423 1.00 83.56 317 SER A O 1
ATOM 2564 N N . GLY A 1 318 ? 4.434 1.030 45.804 1.00 84.19 318 GLY A N 1
ATOM 2565 C CA . GLY A 1 318 ? 3.096 0.527 46.090 1.00 84.19 318 GLY A CA 1
ATOM 2566 C C . GLY A 1 318 ? 2.895 -0.826 45.430 1.00 84.19 318 GLY A C 1
ATOM 2567 O O . GLY A 1 318 ? 3.720 -1.256 44.619 1.00 84.19 318 GLY A O 1
ATOM 2568 N N . GLY A 1 319 ? 1.817 -1.511 45.785 1.00 81.94 319 GLY A N 1
ATOM 2569 C CA . GLY A 1 319 ? 1.522 -2.829 45.246 1.00 81.94 319 GLY A CA 1
ATOM 2570 C C . GLY A 1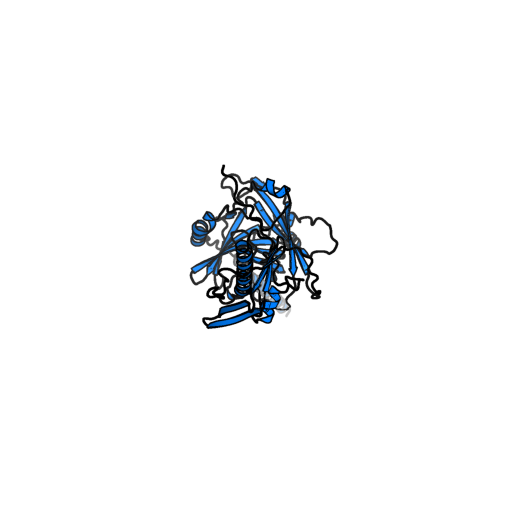 319 ? 0.032 -3.105 45.209 1.00 81.94 319 GLY A C 1
ATOM 2571 O O . GLY A 1 319 ? -0.729 -2.575 46.017 1.00 81.94 319 GLY A O 1
ATOM 2572 N N . VAL A 1 320 ? -0.372 -3.924 44.245 1.00 79.31 320 VAL A N 1
ATOM 2573 C CA . VAL A 1 320 ? -1.717 -4.488 44.174 1.00 79.31 320 VAL A CA 1
ATOM 2574 C C . VAL A 1 320 ? -1.574 -5.984 43.942 1.00 79.31 320 VAL A C 1
ATOM 2576 O O . VAL A 1 320 ? -0.930 -6.412 42.978 1.00 79.31 320 VAL A O 1
ATOM 2579 N N . ASP A 1 321 ? -2.168 -6.766 44.834 1.00 74.56 321 ASP A N 1
ATOM 2580 C CA . ASP A 1 321 ? -2.223 -8.217 44.720 1.00 74.56 321 ASP A CA 1
ATOM 2581 C C . ASP A 1 321 ? -3.397 -8.659 43.851 1.00 74.56 321 ASP A C 1
ATOM 2583 O O . ASP A 1 321 ? -4.418 -7.977 43.756 1.00 74.56 321 ASP A O 1
ATOM 2587 N N . ASN A 1 322 ? -3.251 -9.834 43.234 1.00 73.19 322 ASN A N 1
ATOM 2588 C CA . ASN A 1 322 ? -4.303 -10.477 42.442 1.00 73.19 322 ASN A CA 1
ATOM 2589 C C . ASN A 1 322 ? -4.864 -9.603 41.310 1.00 73.19 322 ASN A C 1
ATOM 2591 O O . ASN A 1 322 ? -6.048 -9.684 40.981 1.00 73.19 322 ASN A O 1
ATOM 2595 N N . LEU A 1 323 ? -4.011 -8.798 40.668 1.00 78.25 323 LEU A N 1
ATOM 2596 C CA . LEU A 1 323 ? -4.396 -8.088 39.458 1.00 78.25 323 LEU A CA 1
ATOM 2597 C C . LEU A 1 323 ? -4.804 -9.090 38.391 1.00 78.25 323 LEU A C 1
ATOM 2599 O O . LEU A 1 323 ? -4.102 -10.064 38.098 1.00 78.25 323 LEU A O 1
ATOM 2603 N N . GLY A 1 324 ? -5.938 -8.814 37.781 1.00 73.62 324 GLY A N 1
ATOM 2604 C CA . GLY A 1 324 ? -6.453 -9.574 36.673 1.00 73.62 324 GLY A CA 1
ATOM 2605 C C . GLY A 1 324 ? -7.630 -8.858 36.049 1.00 73.62 324 GLY A C 1
ATOM 2606 O O . GLY A 1 324 ? -8.176 -7.904 36.600 1.00 73.62 324 GLY A O 1
ATOM 2607 N N . PHE A 1 325 ? -8.001 -9.319 34.871 1.00 79.38 325 PHE A N 1
ATOM 2608 C CA . PHE A 1 325 ? -9.185 -8.856 34.177 1.00 79.38 325 PHE A CA 1
ATOM 2609 C C . PHE A 1 325 ? -9.821 -10.017 33.435 1.00 79.38 325 PHE A C 1
ATOM 2611 O O . PHE A 1 325 ? -9.138 -10.965 33.059 1.00 79.38 325 PHE A O 1
ATOM 2618 N N . THR A 1 326 ? -11.127 -9.947 33.213 1.00 76.25 326 THR A N 1
ATOM 2619 C CA . THR A 1 326 ? -11.807 -10.890 32.326 1.00 76.25 326 THR A CA 1
ATOM 2620 C C . THR A 1 326 ? -11.967 -10.220 30.976 1.00 76.25 326 THR A C 1
ATOM 2622 O O . THR A 1 326 ? -12.576 -9.158 30.878 1.00 76.25 326 THR A O 1
ATOM 2625 N N . MET A 1 327 ? -11.390 -10.818 29.941 1.00 77.31 327 MET A N 1
ATOM 2626 C CA . MET A 1 327 ? -11.539 -10.348 28.572 1.00 77.31 327 MET A CA 1
ATOM 2627 C C . MET A 1 327 ? -12.710 -11.077 27.923 1.00 77.31 327 MET A C 1
ATOM 2629 O O . MET A 1 327 ? -12.702 -12.303 27.852 1.00 77.31 327 MET A O 1
ATOM 2633 N N . GLN A 1 328 ? -13.702 -10.334 27.441 1.00 77.44 328 GLN A N 1
ATOM 2634 C CA . GLN A 1 328 ? -14.779 -10.901 26.636 1.00 77.44 328 GLN A CA 1
ATOM 2635 C C . GLN A 1 328 ? -14.417 -10.803 25.158 1.00 77.44 328 GLN A C 1
ATOM 2637 O O . GLN A 1 328 ? -14.117 -9.718 24.662 1.00 77.44 328 GLN A O 1
ATOM 2642 N N . VAL A 1 329 ? -14.429 -11.938 24.470 1.00 74.75 329 VAL A N 1
ATOM 2643 C CA . VAL A 1 329 ? -14.137 -12.058 23.041 1.00 74.75 329 VAL A CA 1
ATOM 2644 C C . VAL A 1 329 ? -15.403 -12.554 22.371 1.00 74.75 329 VAL A C 1
ATOM 2646 O O . VAL A 1 329 ? -15.881 -13.636 22.692 1.00 74.75 329 VAL A O 1
ATOM 2649 N N . THR A 1 330 ? -15.957 -11.759 21.458 1.00 72.50 330 THR A N 1
ATOM 2650 C CA . THR A 1 330 ? -17.090 -12.199 20.637 1.00 72.50 330 THR A CA 1
ATOM 2651 C C . THR A 1 330 ? -16.591 -12.656 19.276 1.00 72.50 330 THR A C 1
ATOM 2653 O O . THR A 1 330 ? -15.938 -11.882 18.578 1.00 72.50 330 THR A O 1
ATOM 2656 N N . LYS A 1 331 ? -16.903 -13.899 18.911 1.00 69.00 331 LYS A N 1
ATOM 2657 C CA . LYS A 1 331 ? -16.572 -14.528 17.633 1.00 69.00 331 LYS A CA 1
ATOM 2658 C C . LYS A 1 331 ? -17.805 -15.265 17.112 1.00 69.00 331 LYS A C 1
ATOM 2660 O O . LYS A 1 331 ? -18.434 -16.003 17.859 1.00 69.00 331 LYS A O 1
ATOM 2665 N N . ASP A 1 332 ? -18.178 -15.019 15.857 1.00 76.44 332 ASP A N 1
ATOM 2666 C CA . ASP A 1 332 ? -19.322 -15.677 15.202 1.00 76.44 332 ASP A CA 1
ATOM 2667 C C . ASP A 1 332 ? -20.655 -15.556 15.974 1.00 76.44 332 ASP A C 1
ATOM 2669 O O . ASP A 1 332 ? -21.490 -16.454 15.958 1.00 76.44 332 ASP A O 1
ATOM 2673 N N . GLY A 1 333 ? -20.854 -14.440 16.686 1.00 77.19 333 GLY A N 1
ATOM 2674 C CA . GLY A 1 333 ? -22.039 -14.209 17.523 1.00 77.19 333 GLY A CA 1
ATOM 2675 C C . GLY A 1 333 ? -21.998 -14.875 18.906 1.00 77.19 333 GLY A C 1
ATOM 2676 O O . GLY A 1 333 ? -22.905 -14.650 19.704 1.00 77.19 333 GLY A O 1
ATOM 2677 N N . TYR A 1 334 ? -20.943 -15.627 19.225 1.00 72.50 334 TYR A N 1
ATOM 2678 C CA . TYR A 1 334 ? -20.712 -16.228 20.537 1.00 72.50 334 TYR A CA 1
ATOM 2679 C C . TYR A 1 334 ? -19.703 -15.404 21.335 1.00 72.50 334 TYR A C 1
ATOM 2681 O O . TYR A 1 334 ? -18.628 -15.073 20.838 1.00 72.50 334 TYR A O 1
ATOM 2689 N N . THR A 1 335 ? -20.036 -15.071 22.583 1.00 79.50 335 THR A N 1
ATOM 2690 C CA . THR A 1 335 ? -19.132 -14.365 23.499 1.00 79.50 335 THR A CA 1
ATOM 2691 C C . THR A 1 335 ? -18.514 -15.345 24.486 1.00 79.50 335 THR A C 1
ATOM 2693 O O . THR A 1 335 ? -19.214 -15.961 25.286 1.00 79.50 335 THR A O 1
ATOM 2696 N N . GLU A 1 336 ? -17.190 -15.439 24.476 1.00 80.69 336 GLU A N 1
ATOM 2697 C CA . GLU A 1 336 ? -16.408 -16.214 25.434 1.00 80.69 336 GLU A CA 1
ATOM 2698 C C . GLU A 1 336 ? -15.681 -15.286 26.413 1.00 80.69 336 GLU A C 1
ATOM 2700 O O . GLU A 1 336 ? -15.293 -14.167 26.070 1.00 80.69 336 GLU A O 1
ATOM 2705 N N . SER A 1 337 ? -15.500 -15.745 27.653 1.00 81.25 337 SER A N 1
ATOM 2706 C CA . SER A 1 337 ? -14.825 -14.993 28.715 1.00 81.25 337 SER A CA 1
ATOM 2707 C C . SER A 1 337 ? -13.493 -15.641 29.072 1.00 81.25 337 SER A C 1
ATOM 2709 O O . SER A 1 337 ? -13.444 -16.796 29.486 1.00 81.25 337 SER A O 1
ATOM 2711 N N . TYR A 1 338 ? -12.419 -14.868 28.965 1.00 76.94 338 TYR A N 1
ATOM 2712 C CA . TYR A 1 338 ? -11.053 -15.303 29.221 1.00 76.94 338 TYR A CA 1
ATOM 2713 C C . TYR A 1 338 ? -10.517 -14.612 30.479 1.00 76.94 338 TYR A C 1
ATOM 2715 O O . TYR A 1 338 ? -10.226 -13.411 30.433 1.00 76.94 338 TYR A O 1
ATOM 2723 N N . PRO A 1 339 ? -10.377 -15.322 31.612 1.00 78.25 339 PRO A N 1
ATOM 2724 C CA . PRO A 1 339 ? -9.772 -14.748 32.803 1.00 78.25 339 PRO A CA 1
ATOM 2725 C C . PRO A 1 339 ? -8.262 -14.584 32.595 1.00 78.25 339 PRO A C 1
ATOM 2727 O O . PRO A 1 339 ? -7.516 -15.546 32.396 1.00 78.25 339 PRO A O 1
ATOM 2730 N N . VAL A 1 340 ? -7.795 -13.344 32.671 1.00 76.88 340 VAL A N 1
ATOM 2731 C CA . VAL A 1 340 ? -6.384 -12.976 32.577 1.00 76.88 340 VAL A CA 1
ATOM 2732 C C . VAL A 1 340 ? -5.895 -12.629 33.971 1.00 76.88 340 VAL A C 1
ATOM 2734 O O . VAL A 1 340 ? -6.176 -11.554 34.491 1.00 76.88 340 VAL A O 1
ATOM 2737 N N . VAL A 1 341 ? -5.145 -13.537 34.589 1.00 75.88 341 VAL A N 1
ATOM 2738 C CA . VAL A 1 341 ? -4.550 -13.302 35.910 1.00 75.88 341 VAL A CA 1
ATOM 2739 C C . VAL A 1 341 ? -3.145 -12.748 35.719 1.00 75.88 341 VAL A C 1
ATOM 2741 O O . VAL A 1 341 ? -2.253 -13.472 35.285 1.00 75.88 341 VAL A O 1
ATOM 2744 N N . ILE A 1 342 ? -2.905 -11.495 36.083 1.00 71.69 342 ILE A N 1
ATOM 2745 C CA . ILE A 1 342 ? -1.578 -10.859 36.050 1.00 71.69 342 ILE A CA 1
ATOM 2746 C C . ILE A 1 342 ? -0.781 -11.249 37.306 1.00 71.69 342 ILE A C 1
ATOM 2748 O O . ILE A 1 342 ? 0.407 -11.547 37.202 1.00 71.69 342 ILE A O 1
ATOM 2752 N N . GLY A 1 343 ? -1.458 -11.383 38.452 1.00 74.56 343 GLY A N 1
ATOM 2753 C CA . GLY A 1 343 ? -0.857 -11.710 39.750 1.00 74.56 343 GLY A CA 1
ATOM 2754 C C . GLY A 1 343 ? -0.576 -10.453 40.573 1.00 74.56 343 GLY A C 1
ATOM 2755 O O . GLY A 1 343 ? -1.273 -9.455 40.425 1.00 74.56 343 GLY A O 1
ATOM 2756 N N . SER A 1 344 ? 0.428 -10.485 41.444 1.00 75.31 344 SER A N 1
ATOM 2757 C CA . SER A 1 344 ? 0.839 -9.301 42.204 1.00 75.31 344 SER A CA 1
ATOM 2758 C C . SER A 1 344 ? 1.721 -8.386 41.359 1.00 75.31 344 SER A C 1
ATOM 2760 O O . SER A 1 344 ? 2.649 -8.848 40.692 1.00 75.31 344 SER A O 1
ATOM 2762 N N . SER A 1 345 ? 1.448 -7.082 41.396 1.00 76.81 345 SER A N 1
ATOM 2763 C CA . SER A 1 345 ? 2.300 -6.076 40.765 1.00 76.81 345 SER A CA 1
ATOM 2764 C C . SER A 1 345 ? 2.711 -5.023 41.775 1.00 76.81 345 SER A C 1
ATOM 2766 O O . SER A 1 345 ? 1.864 -4.356 42.363 1.00 76.81 345 SER A O 1
ATOM 2768 N N . CYS A 1 346 ? 4.018 -4.814 41.891 1.00 77.69 346 CYS A N 1
ATOM 2769 C CA . CYS A 1 346 ? 4.603 -3.717 42.650 1.00 77.69 346 CYS A CA 1
ATOM 2770 C C . CYS A 1 346 ? 5.098 -2.627 41.695 1.00 77.69 346 CYS A C 1
ATOM 2772 O O . CYS A 1 346 ? 5.488 -2.917 40.560 1.00 77.69 346 CYS A O 1
ATOM 2774 N N . PHE A 1 347 ? 5.109 -1.381 42.152 1.00 78.56 347 PHE A N 1
ATOM 2775 C CA . PHE A 1 347 ? 5.680 -0.259 41.417 1.00 78.56 347 PHE A CA 1
ATOM 2776 C C . PHE A 1 347 ? 6.587 0.574 42.302 1.00 78.56 347 PHE A C 1
ATOM 2778 O O . PHE A 1 347 ? 6.412 0.627 43.516 1.00 78.56 347 PHE A O 1
ATOM 2785 N N . ASN A 1 348 ? 7.550 1.232 41.663 1.00 81.75 348 ASN A N 1
ATOM 2786 C CA . ASN A 1 348 ? 8.388 2.249 42.272 1.00 81.75 348 ASN A CA 1
ATOM 2787 C C . ASN A 1 348 ? 8.472 3.432 41.303 1.00 81.75 348 ASN A C 1
ATOM 2789 O O . ASN A 1 348 ? 8.880 3.265 40.151 1.00 81.75 348 ASN A O 1
ATOM 2793 N N . VAL A 1 349 ? 8.029 4.606 41.749 1.00 82.31 349 VAL A N 1
ATOM 2794 C CA . VAL A 1 349 ? 7.924 5.813 40.929 1.00 82.31 349 VAL A CA 1
ATOM 2795 C C . VAL A 1 349 ? 8.461 7.029 41.669 1.00 82.31 349 VAL A C 1
ATOM 2797 O O . VAL A 1 349 ? 8.204 7.233 42.855 1.00 82.31 349 VAL A O 1
ATOM 2800 N N . SER A 1 350 ? 9.200 7.871 40.953 1.00 85.38 350 SER A N 1
ATOM 2801 C CA . SER A 1 350 ? 9.524 9.216 41.424 1.00 85.38 350 SER A CA 1
ATOM 2802 C C . SER A 1 350 ? 8.325 10.121 41.168 1.00 85.38 350 SER A C 1
ATOM 2804 O O . SER A 1 350 ? 7.971 10.362 40.015 1.00 85.38 350 SER A O 1
ATOM 2806 N N . ALA A 1 351 ? 7.707 10.612 42.238 1.00 85.81 351 ALA A N 1
ATOM 2807 C CA . ALA A 1 351 ? 6.545 11.493 42.184 1.00 85.81 351 ALA A CA 1
ATOM 2808 C C . ALA A 1 351 ? 6.632 12.547 43.292 1.00 85.81 351 ALA A C 1
ATOM 2810 O O . ALA A 1 351 ? 7.298 12.337 44.307 1.00 85.81 351 ALA A O 1
ATOM 2811 N N . SER A 1 352 ? 5.954 13.678 43.106 1.00 87.94 352 SER A N 1
ATOM 2812 C CA . SER A 1 352 ? 5.912 14.752 44.105 1.00 87.94 352 SER A CA 1
ATOM 2813 C C . SER A 1 352 ? 4.949 14.454 45.262 1.00 87.94 352 SER A C 1
ATOM 2815 O O . SER A 1 352 ? 5.061 15.057 46.328 1.00 87.94 352 SER A O 1
ATOM 2817 N N . SER A 1 353 ? 4.020 13.510 45.075 1.00 90.75 353 SER A N 1
ATOM 2818 C CA . SER A 1 353 ? 3.032 13.093 46.074 1.00 90.75 353 SER A CA 1
ATOM 2819 C C . SER A 1 353 ? 2.609 11.630 45.898 1.00 90.75 353 SER A C 1
ATOM 2821 O O . SER A 1 353 ? 2.767 11.049 44.821 1.00 90.75 353 SER A O 1
ATOM 2823 N N . SER A 1 354 ? 2.007 11.045 46.940 1.00 81.44 354 SER A N 1
ATOM 2824 C CA . SER A 1 354 ? 1.396 9.708 46.880 1.00 81.44 354 SER A CA 1
ATOM 2825 C C . SER A 1 354 ? 0.257 9.644 45.860 1.00 81.44 354 SER A C 1
ATOM 2827 O O . SER A 1 354 ? 0.114 8.651 45.149 1.00 81.44 354 SER A O 1
ATOM 2829 N N . THR A 1 355 ? -0.541 10.710 45.746 1.00 82.19 355 THR A N 1
ATOM 2830 C CA . THR A 1 355 ? -1.630 10.814 44.766 1.00 82.19 355 THR A CA 1
ATOM 2831 C C . THR A 1 355 ? -1.101 10.732 43.337 1.00 82.19 355 THR A C 1
ATOM 2833 O O . THR A 1 355 ? -1.628 9.964 42.534 1.00 82.19 355 THR A O 1
ATOM 2836 N N . GLU A 1 356 ? -0.031 11.467 43.025 1.00 79.19 356 GLU A N 1
ATOM 2837 C CA . GLU A 1 356 ? 0.613 11.421 41.708 1.00 79.19 356 GLU A CA 1
ATOM 2838 C C . GLU A 1 356 ? 1.229 10.041 41.428 1.00 79.19 356 GLU A C 1
ATOM 2840 O O . GLU A 1 356 ? 1.049 9.499 40.338 1.00 79.19 356 GLU A O 1
ATOM 2845 N N . ALA A 1 357 ? 1.882 9.430 42.423 1.00 80.00 357 ALA A N 1
ATOM 2846 C CA . ALA A 1 357 ? 2.439 8.082 42.311 1.00 80.00 357 ALA A CA 1
ATOM 2847 C C . ALA A 1 357 ? 1.362 7.027 42.002 1.00 80.00 357 ALA A C 1
ATOM 2849 O O . ALA A 1 357 ? 1.504 6.232 41.070 1.00 80.00 357 ALA A O 1
ATOM 2850 N N . SER A 1 358 ? 0.259 7.055 42.754 1.00 77.12 358 SER A N 1
ATOM 2851 C CA . SER A 1 358 ? -0.901 6.188 42.544 1.00 77.12 358 SER A CA 1
ATOM 2852 C C . SER A 1 358 ? -1.513 6.392 41.156 1.00 77.12 358 SER A C 1
ATOM 2854 O O . SER A 1 358 ? -1.809 5.419 40.463 1.00 77.12 358 SER A O 1
ATOM 2856 N N . LEU A 1 359 ? -1.698 7.644 40.725 1.00 76.62 359 LEU A N 1
ATOM 2857 C CA . LEU A 1 359 ? -2.276 7.957 39.416 1.00 76.62 359 LEU A CA 1
ATOM 2858 C C . LEU A 1 359 ? -1.380 7.472 38.267 1.00 76.62 359 LEU A C 1
ATOM 2860 O O . LEU A 1 359 ? -1.878 6.919 37.283 1.00 76.62 359 LEU A O 1
ATOM 2864 N N . ALA A 1 360 ? -0.062 7.633 38.400 1.00 74.31 360 ALA A N 1
ATOM 2865 C CA . ALA A 1 360 ? 0.906 7.156 37.418 1.00 74.31 360 ALA A CA 1
ATOM 2866 C C . ALA A 1 360 ? 0.843 5.629 37.257 1.00 74.31 360 ALA A C 1
ATOM 2868 O O . ALA A 1 360 ? 0.821 5.129 36.129 1.00 74.31 360 ALA A O 1
ATOM 2869 N N . PHE A 1 361 ? 0.742 4.886 38.364 1.00 81.06 361 PHE A N 1
ATOM 2870 C CA . PHE A 1 361 ? 0.573 3.435 38.312 1.00 81.06 361 PHE A CA 1
ATOM 2871 C C . PHE A 1 361 ? -0.742 3.025 37.646 1.00 81.06 361 PHE A C 1
ATOM 2873 O O . PHE A 1 361 ? -0.726 2.201 36.732 1.00 81.06 361 PHE A O 1
ATOM 2880 N N . ILE A 1 362 ? -1.866 3.625 38.054 1.00 77.31 362 ILE A N 1
ATOM 2881 C CA . ILE A 1 362 ? -3.190 3.340 37.477 1.00 77.31 362 ILE A CA 1
ATOM 2882 C C . ILE A 1 362 ? -3.173 3.562 35.959 1.00 77.31 362 ILE A C 1
ATOM 2884 O O . ILE A 1 362 ? -3.646 2.720 35.195 1.00 77.31 362 ILE A O 1
ATOM 2888 N N . THR A 1 363 ? -2.571 4.666 35.511 1.00 74.31 363 THR A N 1
ATOM 2889 C CA . THR A 1 363 ? -2.441 5.006 34.086 1.00 74.31 363 THR A CA 1
ATOM 2890 C C . THR A 1 363 ? -1.624 3.955 33.332 1.00 74.31 363 THR A C 1
ATOM 2892 O O . THR A 1 363 ? -2.045 3.484 32.272 1.00 74.31 363 THR A O 1
ATOM 2895 N N . ALA A 1 364 ? -0.474 3.551 33.878 1.00 72.38 364 ALA A N 1
ATOM 2896 C CA . ALA A 1 364 ? 0.399 2.554 33.262 1.00 72.38 364 ALA A CA 1
ATOM 2897 C C . ALA A 1 364 ? -0.254 1.163 33.195 1.00 72.38 364 ALA A C 1
ATOM 2899 O O . ALA A 1 364 ? -0.142 0.472 32.177 1.00 72.38 364 ALA A O 1
ATOM 2900 N N . TYR A 1 365 ? -0.965 0.767 34.254 1.00 80.25 365 TYR A N 1
ATOM 2901 C CA . TYR A 1 365 ? -1.725 -0.479 34.293 1.00 80.25 365 TYR A CA 1
ATOM 2902 C C . TYR A 1 365 ? -2.827 -0.488 33.229 1.00 80.25 365 TYR A C 1
ATOM 2904 O O . TYR A 1 365 ? -2.834 -1.367 32.367 1.00 80.25 365 TYR A O 1
ATOM 2912 N N . ASN A 1 366 ? -3.694 0.531 33.221 1.00 78.81 366 ASN A N 1
ATOM 2913 C CA . ASN A 1 366 ? -4.803 0.628 32.269 1.00 78.81 366 ASN A CA 1
ATOM 2914 C C . ASN A 1 366 ? -4.294 0.637 30.816 1.00 78.81 366 ASN A C 1
ATOM 2916 O O . ASN A 1 366 ? -4.825 -0.083 29.974 1.00 78.81 366 ASN A O 1
ATOM 2920 N N . SER A 1 367 ? -3.193 1.347 30.543 1.00 70.81 367 SER A N 1
ATOM 2921 C CA . SER A 1 367 ? -2.547 1.356 29.220 1.00 70.81 367 SER A CA 1
ATOM 2922 C C . SER A 1 367 ? -2.019 -0.023 28.804 1.00 70.81 367 SER A C 1
ATOM 2924 O O . SER A 1 367 ? -2.039 -0.374 27.625 1.00 70.81 367 SER A O 1
ATOM 2926 N N . SER A 1 368 ? -1.533 -0.819 29.760 1.00 72.25 368 SER A N 1
ATOM 2927 C CA . SER A 1 368 ? -1.040 -2.178 29.500 1.00 72.25 368 SER A CA 1
ATOM 2928 C C . SER A 1 368 ? -2.185 -3.143 29.187 1.00 72.25 368 SER A C 1
ATOM 2930 O O . SER A 1 368 ? -2.058 -3.954 28.270 1.00 72.25 368 SER A O 1
ATOM 2932 N N . VAL A 1 369 ? -3.314 -3.024 29.894 1.00 74.81 369 VAL A N 1
ATOM 2933 C CA . VAL A 1 369 ? -4.544 -3.778 29.595 1.00 74.81 369 VAL A CA 1
ATOM 2934 C C . VAL A 1 369 ? -5.054 -3.428 28.196 1.00 74.81 369 VAL A C 1
ATOM 2936 O O . VAL A 1 369 ? -5.289 -4.328 27.390 1.00 74.81 369 VAL A O 1
ATOM 2939 N N . ASP A 1 370 ? -5.125 -2.136 27.863 1.00 72.81 370 ASP A N 1
ATOM 2940 C CA . ASP A 1 370 ? -5.558 -1.676 26.539 1.00 72.81 370 ASP A CA 1
ATOM 2941 C C . ASP A 1 370 ? -4.620 -2.179 25.426 1.00 72.81 370 ASP A C 1
ATOM 2943 O O . ASP A 1 370 ? -5.070 -2.557 24.342 1.00 72.81 370 ASP A O 1
ATOM 2947 N N . LEU A 1 371 ? -3.308 -2.245 25.681 1.00 68.88 371 LEU A N 1
ATOM 2948 C CA . LEU A 1 371 ? -2.350 -2.832 24.744 1.00 68.88 371 LEU A CA 1
ATOM 2949 C C . LEU A 1 371 ? -2.646 -4.317 24.495 1.00 68.88 371 LEU A C 1
ATOM 2951 O O . LEU A 1 371 ? -2.674 -4.730 23.337 1.00 68.88 371 LEU A O 1
ATOM 2955 N N . ILE A 1 372 ? -2.870 -5.111 25.547 1.00 69.94 372 ILE A N 1
ATOM 2956 C CA . ILE A 1 372 ? -3.199 -6.540 25.415 1.00 69.94 372 ILE A CA 1
ATOM 2957 C C . ILE A 1 372 ? -4.494 -6.711 24.627 1.00 69.94 372 ILE A C 1
ATOM 2959 O O . ILE A 1 372 ? -4.519 -7.466 23.657 1.00 69.94 372 ILE A O 1
ATOM 2963 N N . MET A 1 373 ? -5.538 -5.967 24.995 1.00 71.81 373 MET A N 1
ATOM 2964 C CA . MET A 1 373 ? -6.817 -5.997 24.289 1.00 71.81 373 MET A CA 1
ATOM 2965 C C . MET A 1 373 ? -6.652 -5.674 22.803 1.00 71.81 373 MET A C 1
ATOM 2967 O O . MET A 1 373 ? -7.244 -6.343 21.963 1.00 71.81 373 MET A O 1
ATOM 2971 N N . ASN A 1 374 ? -5.810 -4.696 22.458 1.00 66.00 374 ASN A N 1
ATOM 2972 C CA . ASN A 1 374 ? -5.510 -4.375 21.065 1.00 66.00 374 ASN A CA 1
ATOM 2973 C C . ASN A 1 374 ? -4.746 -5.503 20.355 1.00 66.00 374 ASN A C 1
ATOM 2975 O O . ASN A 1 374 ? -5.073 -5.828 19.220 1.00 66.00 374 ASN A O 1
ATOM 2979 N N . GLN A 1 375 ? -3.752 -6.127 20.995 1.00 67.94 375 GLN A N 1
ATOM 2980 C CA . GLN A 1 375 ? -3.027 -7.262 20.400 1.00 67.94 375 GLN A CA 1
ATOM 2981 C C . GLN A 1 375 ? -3.961 -8.445 20.111 1.00 67.94 375 GLN A C 1
ATOM 2983 O O . GLN A 1 375 ? -3.835 -9.081 19.068 1.00 67.94 375 GLN A O 1
ATOM 2988 N N . VAL A 1 376 ? -4.924 -8.701 21.000 1.00 68.31 376 VAL A N 1
ATOM 2989 C CA . VAL A 1 376 ? -5.970 -9.712 20.798 1.00 68.31 376 VAL A CA 1
ATOM 2990 C C . VAL A 1 376 ? -6.901 -9.306 19.659 1.00 68.31 376 VAL A C 1
ATOM 2992 O O . VAL A 1 376 ? -7.084 -10.076 18.720 1.00 68.31 376 VAL A O 1
ATOM 2995 N N . LYS A 1 377 ? -7.428 -8.077 19.700 1.00 67.44 377 LYS A N 1
ATOM 2996 C CA . LYS A 1 377 ? -8.351 -7.535 18.694 1.00 67.44 377 LYS A CA 1
ATOM 2997 C C . LYS A 1 377 ? -7.778 -7.578 17.276 1.00 67.44 377 LYS A C 1
ATOM 2999 O O . LYS A 1 377 ? -8.515 -7.844 16.336 1.00 67.44 377 LYS A O 1
ATOM 3004 N N . TYR A 1 378 ? -6.485 -7.301 17.123 1.00 64.38 378 TYR A N 1
ATOM 3005 C CA . TYR A 1 378 ? -5.808 -7.275 15.824 1.00 64.38 378 TYR A CA 1
ATOM 3006 C C . TYR A 1 378 ? -5.094 -8.589 15.481 1.00 64.38 378 TYR A C 1
ATOM 3008 O O . TYR A 1 378 ? -4.263 -8.605 14.577 1.00 64.38 378 TYR A O 1
ATOM 3016 N N . GLY A 1 379 ? -5.379 -9.681 16.200 1.00 61.03 379 GLY A N 1
ATOM 3017 C CA . GLY A 1 379 ? -4.910 -11.013 15.820 1.00 61.03 379 GLY A CA 1
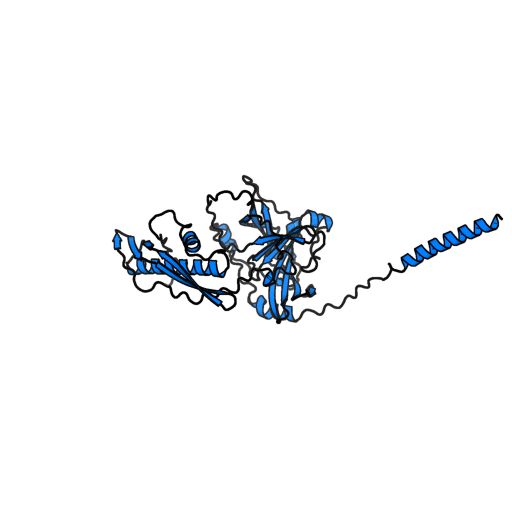ATOM 3018 C C . GLY A 1 379 ? -3.412 -11.272 16.002 1.00 61.03 379 GLY A C 1
ATOM 3019 O O . GLY A 1 379 ? -2.916 -12.322 15.605 1.00 61.03 379 GLY A O 1
ATOM 3020 N N . ALA A 1 380 ? -2.679 -10.358 16.644 1.00 58.62 380 ALA A N 1
ATOM 3021 C CA . ALA A 1 380 ? -1.244 -10.510 16.896 1.00 58.62 380 ALA A CA 1
ATOM 3022 C C . ALA A 1 380 ? -0.926 -11.663 17.871 1.00 58.62 380 ALA A C 1
ATOM 3024 O O . ALA A 1 380 ? 0.214 -12.109 17.974 1.00 58.62 380 ALA A O 1
ATOM 3025 N N . LEU A 1 381 ? -1.939 -12.161 18.582 1.00 62.38 381 LEU A N 1
ATOM 3026 C CA . LEU A 1 381 ? -1.875 -13.340 19.436 1.00 62.38 381 LEU A CA 1
ATOM 3027 C C . LEU A 1 381 ? -2.657 -14.486 18.801 1.00 62.38 381 LEU A C 1
ATOM 3029 O O . LEU A 1 381 ? -3.870 -14.383 18.650 1.00 62.38 381 LEU A O 1
ATOM 3033 N N . LYS A 1 382 ? -1.972 -15.591 18.487 1.00 59.34 382 LYS A N 1
ATOM 3034 C CA . LYS A 1 382 ? -2.602 -16.822 17.974 1.00 59.34 382 LYS A CA 1
ATOM 3035 C C . LYS A 1 382 ? -3.224 -17.695 19.082 1.00 59.34 382 LYS A C 1
ATOM 3037 O O . LYS A 1 382 ? -4.055 -18.539 18.782 1.00 59.34 382 LYS A O 1
ATOM 3042 N N . ASN A 1 383 ? -2.837 -17.492 20.349 1.00 67.56 383 ASN A N 1
ATOM 3043 C CA . ASN A 1 383 ? -3.331 -18.232 21.519 1.00 67.56 383 ASN A CA 1
ATOM 3044 C C . ASN A 1 383 ? -3.695 -17.270 22.664 1.00 67.56 383 ASN A C 1
ATOM 3046 O O . ASN A 1 383 ? -2.859 -16.473 23.094 1.00 67.56 383 ASN A O 1
ATOM 3050 N N . TYR A 1 384 ? -4.922 -17.376 23.186 1.00 67.81 384 TYR A N 1
ATOM 3051 C CA . TYR A 1 384 ? -5.485 -16.461 24.196 1.00 67.81 384 TYR A CA 1
ATOM 3052 C C . TYR A 1 384 ? -5.565 -17.060 25.610 1.00 67.81 384 TYR A C 1
ATOM 3054 O O . TYR A 1 384 ? -6.421 -16.676 26.405 1.00 67.81 384 TYR A O 1
ATOM 3062 N N . ASN A 1 385 ? -4.683 -18.002 25.958 1.00 74.44 385 ASN A N 1
ATOM 3063 C CA . ASN A 1 385 ? -4.632 -18.525 27.324 1.00 74.44 385 ASN A CA 1
ATOM 3064 C C . ASN A 1 385 ? -3.881 -17.567 28.273 1.00 74.44 385 ASN A C 1
ATOM 3066 O O . ASN A 1 385 ? -3.089 -16.714 27.854 1.00 74.44 385 ASN A O 1
ATOM 3070 N N . SER A 1 386 ? -4.122 -17.717 29.577 1.00 61.94 386 SER A N 1
ATOM 3071 C CA . SER A 1 386 ? -3.548 -16.852 30.616 1.00 61.94 386 SER A CA 1
ATOM 3072 C C . SER A 1 386 ? -2.014 -16.841 30.619 1.00 61.94 386 SER A C 1
ATOM 3074 O O . SER A 1 386 ? -1.416 -15.820 30.961 1.00 61.94 386 SER A O 1
ATOM 3076 N N . VAL A 1 387 ? -1.370 -17.935 30.195 1.00 70.31 387 VAL A N 1
ATOM 3077 C CA . VAL A 1 387 ? 0.090 -18.062 30.105 1.00 70.31 387 VAL A CA 1
ATOM 3078 C C . VAL A 1 387 ? 0.633 -17.214 28.956 1.00 70.31 387 VAL A C 1
ATOM 3080 O O . VAL A 1 387 ? 1.507 -16.384 29.190 1.00 70.31 387 VAL A O 1
ATOM 3083 N N . SER A 1 388 ? 0.085 -17.339 27.745 1.00 66.81 388 SER A N 1
ATOM 3084 C CA . SER A 1 388 ? 0.494 -16.555 26.569 1.00 66.81 388 SER A CA 1
ATOM 3085 C C . SER A 1 388 ? 0.307 -15.050 26.788 1.00 66.81 388 SER A C 1
ATOM 3087 O O . SER A 1 388 ? 1.194 -14.253 26.469 1.00 66.81 388 SER A O 1
ATOM 3089 N N . LEU A 1 389 ? -0.805 -14.659 27.416 1.00 67.69 389 LEU A N 1
ATOM 3090 C CA . LEU A 1 389 ? -1.087 -13.265 27.769 1.00 67.69 389 LEU A CA 1
ATOM 3091 C C . LEU A 1 389 ? -0.130 -12.737 28.855 1.00 67.69 389 LEU A C 1
ATOM 3093 O O . LEU A 1 389 ? 0.328 -11.595 28.771 1.00 67.69 389 LEU A O 1
ATOM 3097 N N . ARG A 1 390 ? 0.253 -13.569 29.837 1.00 65.88 390 ARG A N 1
ATOM 3098 C CA . ARG A 1 390 ? 1.303 -13.233 30.820 1.00 65.88 390 ARG A CA 1
ATOM 3099 C C . ARG A 1 390 ? 2.674 -13.082 30.185 1.00 65.88 390 ARG A C 1
ATOM 3101 O O . ARG A 1 390 ? 3.416 -12.180 30.562 1.00 65.88 390 ARG A O 1
ATOM 3108 N N . THR A 1 391 ? 3.037 -13.967 29.265 1.00 67.12 391 THR A N 1
ATOM 3109 C CA . THR A 1 391 ? 4.355 -13.953 28.623 1.00 67.12 391 THR A CA 1
ATOM 3110 C C . THR A 1 391 ? 4.566 -12.660 27.837 1.00 67.12 391 THR A C 1
ATOM 3112 O O . THR A 1 391 ? 5.638 -12.066 27.923 1.00 67.12 391 THR A O 1
ATOM 3115 N N . LEU A 1 392 ? 3.523 -12.127 27.191 1.00 65.44 392 LEU A N 1
ATOM 3116 C CA . LEU A 1 392 ? 3.570 -10.797 26.570 1.00 65.44 392 LEU A CA 1
ATOM 3117 C C . LEU A 1 392 ? 3.836 -9.651 27.555 1.00 65.44 392 LEU A C 1
ATOM 3119 O O . LEU A 1 392 ? 4.506 -8.680 27.200 1.00 65.44 392 LEU A O 1
ATOM 3123 N N . LEU A 1 393 ? 3.321 -9.749 28.783 1.00 61.47 393 LEU A N 1
ATOM 3124 C CA . LEU A 1 393 ? 3.603 -8.782 29.847 1.00 61.47 393 LEU A CA 1
ATOM 3125 C C . LEU A 1 393 ? 5.031 -8.932 30.392 1.00 61.47 393 LEU A C 1
ATOM 3127 O O . LEU A 1 393 ? 5.674 -7.930 30.706 1.00 61.47 393 LEU A O 1
ATOM 3131 N N . LYS A 1 394 ? 5.527 -10.173 30.499 1.00 61.06 394 LYS A N 1
ATOM 3132 C CA . LYS A 1 394 ? 6.833 -10.507 31.089 1.00 61.06 394 LYS A CA 1
ATOM 3133 C C . LYS A 1 394 ? 8.019 -10.271 30.156 1.00 61.06 394 LYS A C 1
ATOM 3135 O O . LYS A 1 394 ? 9.036 -9.775 30.629 1.00 61.06 394 LYS A O 1
ATOM 3140 N N . ASN A 1 395 ? 7.883 -10.504 28.847 1.00 51.62 395 ASN A N 1
ATOM 3141 C CA . ASN A 1 395 ? 8.958 -10.327 27.851 1.00 51.62 395 ASN A CA 1
ATOM 3142 C C . ASN A 1 395 ? 9.397 -8.860 27.644 1.00 51.62 395 ASN A C 1
ATOM 3144 O O . ASN A 1 395 ? 10.139 -8.538 26.719 1.00 51.62 395 ASN A O 1
ATOM 3148 N N . LYS A 1 396 ? 8.963 -7.951 28.523 1.00 50.16 396 LYS A N 1
ATOM 3149 C CA . LYS A 1 396 ? 9.429 -6.569 28.617 1.00 50.16 396 LYS A CA 1
ATOM 3150 C C . LYS A 1 396 ? 10.258 -6.258 29.873 1.00 50.16 396 LYS A C 1
ATOM 3152 O O . LYS A 1 396 ? 10.542 -5.077 30.079 1.00 50.16 396 LYS A O 1
ATOM 3157 N N . ARG A 1 397 ? 10.637 -7.232 30.720 1.00 47.00 397 ARG A N 1
ATOM 3158 C CA . ARG A 1 397 ? 11.333 -6.943 31.995 1.00 47.00 397 ARG A CA 1
ATOM 3159 C C . ARG A 1 397 ? 12.443 -7.918 32.389 1.00 47.00 397 ARG A C 1
ATOM 3161 O O . ARG A 1 397 ? 12.323 -9.121 32.207 1.00 47.00 397 ARG A O 1
ATOM 3168 N N . SER A 1 398 ? 13.474 -7.348 33.016 1.00 34.84 398 SER A N 1
ATOM 3169 C CA . SER A 1 398 ? 14.631 -8.008 33.633 1.00 34.84 398 SER A CA 1
ATOM 3170 C C . SER A 1 398 ? 14.725 -7.744 35.146 1.00 34.84 398 SER A C 1
ATOM 3172 O O . SER A 1 398 ? 15.813 -7.823 35.701 1.00 34.84 398 SER A O 1
ATOM 3174 N N . ASP A 1 399 ? 13.623 -7.385 35.817 1.00 45.09 399 ASP A N 1
ATOM 3175 C CA . ASP A 1 399 ? 13.638 -7.001 37.238 1.00 45.09 399 ASP A CA 1
ATOM 3176 C C . ASP A 1 399 ? 12.485 -7.689 38.007 1.00 45.09 399 ASP A C 1
ATOM 3178 O O . ASP A 1 399 ? 11.363 -7.713 37.483 1.00 45.09 399 ASP A O 1
ATOM 3182 N N . PRO A 1 400 ? 12.699 -8.250 39.220 1.00 39.75 400 PRO A N 1
ATOM 3183 C CA . PRO A 1 400 ? 11.663 -8.949 39.993 1.00 39.75 400 PRO A CA 1
ATOM 3184 C C . PRO A 1 400 ? 10.528 -8.032 40.471 1.00 39.75 400 PRO A C 1
ATOM 3186 O O . PRO A 1 400 ? 9.430 -8.502 40.770 1.00 39.75 400 PRO A O 1
ATOM 3189 N N . CYS A 1 401 ? 10.762 -6.717 40.510 1.00 39.62 401 CYS A N 1
ATOM 3190 C CA . CYS A 1 401 ? 9.763 -5.715 40.865 1.00 39.62 401 CYS A CA 1
ATOM 3191 C C . CYS A 1 401 ? 8.954 -5.267 39.638 1.00 39.62 401 CYS A C 1
ATOM 3193 O O . CYS A 1 401 ? 9.135 -4.180 39.095 1.00 39.62 401 CYS A O 1
ATOM 3195 N N . GLY A 1 402 ? 7.999 -6.114 39.252 1.00 49.62 402 GLY A N 1
ATOM 3196 C CA . GLY A 1 402 ? 6.656 -5.692 38.846 1.00 49.62 402 GLY A CA 1
ATOM 3197 C C . GLY A 1 402 ? 6.556 -4.724 37.674 1.00 49.62 402 GLY A C 1
ATOM 3198 O O . GLY A 1 402 ? 6.391 -5.191 36.555 1.00 49.62 402 GLY A O 1
ATOM 3199 N N . ILE A 1 403 ? 6.555 -3.404 37.907 1.00 43.81 403 ILE A N 1
ATOM 3200 C CA . ILE A 1 403 ? 6.379 -2.337 36.910 1.00 43.81 403 ILE A CA 1
ATOM 3201 C C . ILE A 1 403 ? 7.274 -1.119 37.208 1.00 43.81 403 ILE A C 1
ATOM 3203 O O . ILE A 1 403 ? 6.976 -0.335 38.105 1.00 43.81 403 ILE A O 1
ATOM 3207 N N . THR A 1 404 ? 8.309 -0.873 36.393 1.00 40.66 404 THR A N 1
ATOM 3208 C CA . THR A 1 404 ? 8.979 0.443 36.332 1.00 40.66 404 THR A CA 1
ATOM 3209 C C . THR A 1 404 ? 8.171 1.381 35.433 1.00 40.66 404 THR A C 1
ATOM 3211 O O . THR A 1 404 ? 8.161 1.219 34.209 1.00 40.66 404 THR A O 1
ATOM 3214 N N . VAL A 1 405 ? 7.473 2.357 36.018 1.00 40.19 405 VAL A N 1
ATOM 3215 C CA . VAL A 1 405 ? 6.899 3.475 35.256 1.00 40.19 405 VAL A CA 1
ATOM 3216 C C . VAL A 1 405 ? 8.018 4.493 35.070 1.00 40.19 405 VAL A C 1
ATOM 3218 O O . VAL A 1 405 ? 8.346 5.249 35.982 1.00 40.19 405 VAL A O 1
ATOM 3221 N N . LEU A 1 406 ? 8.654 4.492 33.897 1.00 34.47 406 LEU A N 1
ATOM 3222 C CA . LEU A 1 406 ? 9.528 5.599 33.523 1.00 34.47 406 LEU A CA 1
ATOM 3223 C C . LEU A 1 406 ? 8.657 6.857 33.447 1.00 34.47 406 LEU A C 1
ATOM 3225 O O . LEU A 1 406 ? 7.684 6.894 32.697 1.00 34.47 406 LEU A O 1
ATOM 3229 N N . SER A 1 407 ? 8.987 7.853 34.269 1.00 32.19 407 SER A N 1
ATOM 3230 C CA . SER A 1 407 ? 8.348 9.168 34.290 1.00 32.19 407 SER A CA 1
ATOM 3231 C C . SER A 1 407 ? 8.238 9.729 32.866 1.00 32.19 407 SER A C 1
ATOM 3233 O O . SER A 1 407 ? 9.221 10.191 32.285 1.00 32.19 407 SER A O 1
ATOM 3235 N N . TYR A 1 408 ? 7.031 9.704 32.296 1.00 29.06 408 TYR A N 1
ATOM 3236 C CA . TYR A 1 408 ? 6.681 10.536 31.150 1.00 29.06 408 TYR A CA 1
ATOM 3237 C C . TYR A 1 408 ? 6.559 11.969 31.674 1.00 29.06 408 TYR A C 1
ATOM 3239 O O . TYR A 1 408 ? 5.502 12.397 32.134 1.00 29.06 408 TYR A O 1
ATOM 3247 N N . ARG A 1 409 ? 7.664 12.722 31.664 1.00 27.81 409 ARG A N 1
ATOM 3248 C CA . ARG A 1 409 ? 7.601 14.170 31.884 1.00 27.81 409 ARG A CA 1
ATOM 3249 C C . ARG A 1 409 ? 6.792 14.797 30.748 1.00 27.81 409 ARG A C 1
ATOM 3251 O O . ARG A 1 409 ? 7.291 14.950 29.636 1.00 27.81 409 ARG A O 1
ATOM 3258 N N . ASN A 1 410 ? 5.562 15.194 31.065 1.00 26.20 410 ASN A N 1
ATOM 3259 C CA . ASN A 1 410 ? 4.752 16.136 30.299 1.00 26.20 410 ASN A CA 1
ATOM 3260 C C . ASN A 1 410 ? 5.561 17.415 30.018 1.00 26.20 410 ASN A C 1
ATOM 3262 O O . ASN A 1 410 ? 5.667 18.297 30.867 1.00 26.20 410 ASN A O 1
ATOM 3266 N N . ARG A 1 411 ? 6.130 17.533 28.815 1.00 24.36 411 ARG A N 1
ATOM 3267 C CA . ARG A 1 411 ? 6.480 18.826 28.213 1.00 24.36 411 ARG A CA 1
ATOM 3268 C C . ARG A 1 411 ? 5.385 19.210 27.230 1.00 24.36 411 ARG A C 1
ATOM 3270 O O . ARG A 1 411 ? 5.586 19.122 26.032 1.00 24.36 411 ARG A O 1
ATOM 3277 N N . PHE A 1 412 ? 4.243 19.636 27.741 1.00 23.84 412 PHE A N 1
ATOM 3278 C CA . PHE A 1 412 ? 3.339 20.550 27.051 1.00 23.84 412 PHE A CA 1
ATOM 3279 C C . PHE A 1 412 ? 2.587 21.318 28.141 1.00 23.84 412 PHE A C 1
ATOM 3281 O O . PHE A 1 412 ? 2.200 20.732 29.147 1.00 23.84 412 PHE A O 1
ATOM 3288 N N . ILE A 1 413 ? 2.403 22.623 27.923 1.00 24.38 413 ILE A N 1
ATOM 3289 C CA . ILE A 1 413 ? 1.770 23.618 28.810 1.00 24.38 413 ILE A CA 1
ATOM 3290 C C . ILE A 1 413 ? 2.726 24.303 29.809 1.00 24.38 413 ILE A C 1
ATOM 3292 O O . ILE A 1 413 ? 2.769 24.005 30.999 1.00 24.38 413 ILE A O 1
ATOM 3296 N N . LYS A 1 414 ? 3.445 25.315 29.303 1.00 21.70 414 LYS A N 1
ATOM 3297 C CA . LYS A 1 414 ? 3.576 26.640 29.941 1.00 21.70 414 LYS A CA 1
ATOM 3298 C C . LYS A 1 414 ? 4.147 27.645 28.930 1.00 21.70 414 LYS A C 1
ATOM 3300 O O . LYS A 1 414 ? 5.356 27.700 28.734 1.00 21.70 414 LYS A O 1
ATOM 3305 N N . ARG A 1 415 ? 3.264 28.411 28.279 1.00 19.36 415 ARG A N 1
ATOM 3306 C CA . ARG A 1 415 ? 3.529 29.771 27.766 1.00 19.36 415 ARG A CA 1
ATOM 3307 C C . ARG A 1 415 ? 2.213 30.475 27.411 1.00 19.36 415 ARG A C 1
ATOM 3309 O O . ARG A 1 415 ? 1.755 30.414 26.281 1.00 19.36 415 ARG A O 1
ATOM 3316 N N . VAL A 1 416 ? 1.616 31.054 28.447 1.00 21.47 416 VAL A N 1
ATOM 3317 C CA . VAL A 1 416 ? 0.883 32.333 28.528 1.00 21.47 416 VAL A CA 1
ATOM 3318 C C . VAL A 1 416 ? 1.086 32.674 30.015 1.00 21.47 416 VAL A C 1
ATOM 3320 O O . VAL A 1 416 ? 0.730 31.850 30.856 1.00 21.47 416 VAL A O 1
ATOM 3323 N N . ILE A 1 417 ? 1.824 33.687 30.459 1.00 29.12 417 ILE A N 1
ATOM 3324 C CA . ILE A 1 417 ? 2.046 35.070 30.013 1.00 29.12 417 ILE A CA 1
ATOM 3325 C C . ILE A 1 417 ? 3.493 35.286 29.560 1.00 29.12 417 ILE A C 1
ATOM 3327 O O . ILE A 1 417 ? 4.392 34.644 30.155 1.00 29.12 417 ILE A O 1
#

Solvent-accessible surface area (backbone atoms only — not comparable to full-atom values): 24862 Å² total; per-residue (Å²): 126,71,69,65,60,58,52,54,55,51,53,53,52,52,51,53,52,52,50,57,54,58,64,51,65,76,75,67,70,72,78,72,72,76,76,67,78,74,73,74,63,62,67,60,54,52,45,37,61,70,70,45,53,84,57,55,46,61,66,66,72,73,80,70,93,70,86,53,75,76,56,69,68,59,63,77,58,71,52,54,42,76,47,68,42,67,94,65,47,46,78,48,73,60,102,60,32,48,34,37,40,21,44,45,47,44,39,53,39,73,47,73,45,81,42,74,61,58,87,89,62,86,64,80,82,73,78,59,60,69,38,59,68,42,31,50,41,29,41,37,39,35,28,38,88,87,66,55,72,51,68,34,35,40,34,44,35,52,31,68,70,38,27,67,77,45,79,54,56,58,80,84,54,41,72,89,48,52,48,68,65,36,29,32,38,41,39,37,18,40,94,75,64,51,55,54,33,33,30,39,31,50,57,42,34,48,79,44,76,44,82,48,73,70,93,65,92,65,94,61,93,69,92,66,80,78,63,94,66,56,47,47,33,31,39,39,32,29,38,28,48,32,42,57,58,83,92,45,90,61,58,78,45,63,53,76,73,42,83,78,48,77,50,74,47,81,42,66,81,74,95,64,90,61,85,44,39,44,71,73,47,41,82,38,66,82,42,37,84,58,62,53,72,42,49,67,65,69,86,83,61,59,70,78,87,81,55,71,60,50,77,60,88,73,30,35,31,36,66,47,73,71,38,53,39,71,46,38,43,29,45,92,90,44,76,48,78,40,68,36,63,73,35,69,42,35,38,54,31,76,45,97,42,62,68,54,34,28,50,52,50,39,52,55,51,43,52,50,53,53,48,51,52,48,36,52,50,70,57,75,50,93,57,86,49,44,63,56,58,41,47,68,66,47,81,74,66,94,62,94,65,59,41,77,61,77,79,79,77,80,87,73,90,88,90,84,130

Secondary structure (DSSP, 8-state):
--HHHHHHHHHHHHHHHHHHHHHHTTS--------------HHHHHHIIIIIGGGTT------S----TTTTTTTS-----EEE-GGG-EEEE-SSEEEEEEEEEESEEEEEEEEE--TT--------HHHHHH-EEEEEEEEETT--EEEEEEEEEE-HHHHHHTTT--TT-BTTB--TT--EEEEEE-TT--EEEEEEEETTEEEEEEE----------------TT-EEEEEEEEEEEEEE-TT-SSEEEEPPPEEEEEEEEEE---SS--GGG-TTTTTSTTTTT-----EE---TT---S---EEEETTEEEEEEEEEEEEEEEEETTEEEEEEEEEEEEEEEE--SSHHHHHHHHHHHHHHHHHHHHHHHHTT--S--SHHHHHHHHHTT-SSSSSEE-------------

pLDDT: mean 74.0, std 19.74, range [19.36, 98.19]